Protein AF-A0A6J8DIK4-F1 (afdb_monomer)

Structure (mmCIF, N/CA/C/O backbone):
data_AF-A0A6J8DIK4-F1
#
_entry.id   AF-A0A6J8DIK4-F1
#
loop_
_atom_site.group_PDB
_atom_site.id
_atom_site.type_symbol
_atom_site.label_atom_id
_atom_site.label_alt_id
_atom_site.label_comp_id
_atom_site.label_asym_id
_atom_site.label_entity_id
_atom_site.label_seq_id
_atom_site.pdbx_PDB_ins_code
_atom_site.Cartn_x
_atom_site.Cartn_y
_atom_site.Cartn_z
_atom_site.occupancy
_atom_site.B_iso_or_equiv
_atom_site.auth_seq_id
_atom_site.auth_comp_id
_atom_site.auth_asym_id
_atom_site.auth_atom_id
_atom_site.pdbx_PDB_model_num
ATOM 1 N N . MET A 1 1 ? -14.691 27.641 45.985 1.00 32.28 1 MET A N 1
ATOM 2 C CA . MET A 1 1 ? -14.457 26.679 44.884 1.00 32.28 1 MET A CA 1
ATOM 3 C C . MET A 1 1 ? -12.986 26.751 44.505 1.00 32.28 1 MET A C 1
ATOM 5 O O . MET A 1 1 ? -12.528 27.837 44.180 1.00 32.28 1 MET A O 1
ATOM 9 N N . LYS A 1 2 ? -12.223 25.655 44.605 1.00 27.72 2 LYS A N 1
ATOM 10 C CA . LYS A 1 2 ? -10.863 25.613 44.041 1.00 27.72 2 LYS A CA 1
ATOM 11 C C . LYS A 1 2 ? -11.010 25.639 42.514 1.00 27.72 2 LYS A C 1
ATOM 13 O O . LYS A 1 2 ? -11.711 24.779 41.987 1.00 27.72 2 LYS A O 1
ATOM 18 N N . ARG A 1 3 ? -10.417 26.622 41.822 1.00 34.81 3 ARG A N 1
ATOM 19 C CA . ARG A 1 3 ? -10.236 26.560 40.358 1.00 34.81 3 ARG A CA 1
ATOM 20 C C . ARG A 1 3 ? -9.551 25.223 40.053 1.00 34.81 3 ARG A C 1
ATOM 22 O O . ARG A 1 3 ? -8.507 24.954 40.641 1.00 34.81 3 ARG A O 1
ATOM 29 N N . GLY A 1 4 ? -10.144 24.383 39.205 1.00 38.22 4 GLY A N 1
ATOM 30 C CA . GLY A 1 4 ? -9.419 23.245 38.639 1.00 38.22 4 GLY A CA 1
ATOM 31 C C . GLY A 1 4 ? -8.250 23.811 37.839 1.00 38.22 4 GLY A C 1
ATOM 32 O O . GLY A 1 4 ? -8.475 24.604 36.932 1.00 38.22 4 GLY A O 1
ATOM 33 N N . SER A 1 5 ? -7.015 23.533 38.250 1.00 45.09 5 SER A N 1
ATOM 34 C CA . SER A 1 5 ? -5.824 24.090 37.611 1.00 45.09 5 SER A CA 1
ATOM 35 C C . SER A 1 5 ? -5.259 23.092 36.602 1.00 45.09 5 SER A C 1
ATOM 37 O O . SER A 1 5 ? -4.546 22.174 37.008 1.00 45.09 5 SER A O 1
ATOM 39 N N . GLY A 1 6 ? -5.562 23.336 35.322 1.00 59.88 6 GLY A N 1
ATOM 40 C CA . GLY A 1 6 ? -4.911 22.789 34.125 1.00 59.88 6 GLY A CA 1
ATOM 41 C C . GLY A 1 6 ? -5.548 21.545 33.490 1.00 59.88 6 GLY A C 1
ATOM 42 O O . GLY A 1 6 ? -6.494 20.971 34.030 1.00 59.88 6 GLY A O 1
ATOM 43 N N . GLY A 1 7 ? -5.044 21.219 32.296 1.00 70.25 7 GLY A N 1
ATOM 44 C CA . GLY A 1 7 ? -5.557 20.204 31.371 1.00 70.25 7 GLY A CA 1
ATOM 45 C C . GLY A 1 7 ? -5.856 20.789 29.984 1.00 70.25 7 GLY A C 1
ATOM 46 O O . GLY A 1 7 ? -6.057 21.994 29.840 1.00 70.25 7 GLY A O 1
ATOM 47 N N . VAL A 1 8 ? -5.897 19.927 28.971 1.00 86.19 8 VAL A N 1
ATOM 48 C CA . VAL A 1 8 ? -6.297 20.277 27.599 1.00 86.19 8 VAL A CA 1
ATOM 49 C C . VAL A 1 8 ? -7.773 19.956 27.365 1.00 86.19 8 VAL A C 1
ATOM 51 O O . VAL A 1 8 ? -8.338 19.046 27.977 1.00 86.19 8 VAL A O 1
ATOM 54 N N . GLY A 1 9 ? -8.417 20.703 26.473 1.00 87.56 9 GLY A N 1
ATOM 55 C CA . GLY A 1 9 ? -9.817 20.503 26.119 1.00 87.56 9 GLY A CA 1
ATOM 56 C C . GLY A 1 9 ? -10.056 20.801 24.649 1.00 87.56 9 GLY A C 1
ATOM 57 O O . GLY A 1 9 ? -9.337 21.590 24.046 1.00 87.56 9 GLY A O 1
ATOM 58 N N . VAL A 1 10 ? -11.078 20.165 24.083 1.00 89.50 10 VAL A N 1
ATOM 59 C CA . VAL A 1 10 ? -11.492 20.387 22.697 1.00 89.50 10 VAL A CA 1
ATOM 60 C C . VAL A 1 10 ? -12.965 20.741 22.683 1.00 89.50 10 VAL A C 1
ATOM 62 O O . VAL A 1 10 ? -13.788 20.044 23.281 1.00 89.50 10 VAL A O 1
ATOM 65 N N . LEU A 1 11 ? -13.278 21.834 21.998 1.00 91.50 11 LEU A N 1
ATOM 66 C CA . LEU A 1 11 ? -14.638 22.256 21.708 1.00 91.50 11 LEU A CA 1
ATOM 67 C C . LEU A 1 11 ? -14.913 21.977 20.236 1.00 91.50 11 LEU A C 1
ATOM 69 O O . LEU A 1 11 ? -14.100 22.298 19.374 1.00 91.50 11 LEU A O 1
ATOM 73 N N . ILE A 1 12 ? -16.054 21.354 19.964 1.00 88.56 12 ILE A N 1
ATOM 74 C CA . ILE A 1 12 ? -16.466 20.966 18.618 1.00 88.56 12 ILE A CA 1
ATOM 75 C C . ILE A 1 12 ? -17.800 21.646 18.358 1.00 88.56 12 ILE A C 1
ATOM 77 O O . ILE A 1 12 ? -18.725 21.512 19.158 1.00 88.56 12 ILE A O 1
ATOM 81 N N . LYS A 1 13 ? -17.880 22.399 17.260 1.00 91.88 13 LYS A N 1
ATOM 82 C CA . LYS A 1 13 ? -19.117 23.054 16.831 1.00 91.88 13 LYS A CA 1
ATOM 83 C C . LYS A 1 13 ? -20.141 21.990 16.434 1.00 91.88 13 LYS A C 1
ATOM 85 O O . LYS A 1 13 ? -19.778 21.034 15.752 1.00 91.88 13 LYS A O 1
ATOM 90 N N . ASP A 1 14 ? -21.406 22.178 16.806 1.00 89.75 14 ASP A N 1
ATOM 91 C CA . ASP A 1 14 ? -22.470 21.198 16.537 1.00 89.75 14 ASP A CA 1
ATOM 92 C C . ASP A 1 14 ? -22.591 20.845 15.043 1.00 89.75 14 ASP A C 1
ATOM 94 O O . ASP A 1 14 ? -22.769 19.681 14.710 1.00 89.75 14 ASP A O 1
ATOM 98 N N . GLU A 1 15 ? -22.358 21.802 14.140 1.00 90.25 15 GLU A N 1
ATOM 99 C CA . GLU A 1 15 ? -22.335 21.578 12.680 1.00 90.25 15 GLU A CA 1
ATOM 100 C C . GLU A 1 15 ? -21.290 20.534 12.238 1.00 90.25 15 GLU A C 1
ATOM 102 O O . GLU A 1 15 ? -21.484 19.801 11.271 1.00 90.25 15 GLU A O 1
ATOM 107 N N . VAL A 1 16 ? -20.165 20.414 12.953 1.00 85.50 16 VAL A N 1
ATOM 108 C CA . VAL A 1 16 ? -19.165 19.368 12.673 1.00 85.50 16 VAL A CA 1
ATOM 109 C C . VAL A 1 16 ? -19.733 17.994 13.029 1.00 85.50 16 VAL A C 1
ATOM 111 O O . VAL A 1 16 ? -19.455 17.006 12.345 1.00 85.50 16 VAL A O 1
ATOM 114 N N . LEU A 1 17 ? -20.573 17.926 14.066 1.00 87.94 17 LEU A N 1
ATOM 115 C CA . LEU A 1 17 ? -21.237 16.698 14.492 1.00 87.94 17 LEU A CA 1
ATOM 116 C C . LEU A 1 17 ? -22.307 16.239 13.505 1.00 87.94 17 LEU A C 1
ATOM 118 O O . LEU A 1 17 ? -22.753 15.101 13.632 1.00 87.94 17 LEU A O 1
ATOM 122 N N . ASP A 1 18 ? -22.699 17.048 12.518 1.00 86.69 18 ASP A N 1
ATOM 123 C CA . ASP A 1 18 ? -23.585 16.611 11.437 1.00 86.69 18 ASP A CA 1
ATOM 124 C C . ASP A 1 18 ? -22.891 15.570 10.555 1.00 86.69 18 ASP A C 1
ATOM 126 O O . ASP A 1 18 ? -23.494 14.542 10.231 1.00 86.69 18 ASP A O 1
ATOM 130 N N . ASN A 1 19 ? -21.595 15.765 10.284 1.00 82.19 19 ASN A N 1
ATOM 131 C CA . ASN A 1 19 ? -20.798 14.929 9.380 1.00 82.19 19 ASN A CA 1
ATOM 132 C C . ASN A 1 19 ? -19.820 13.991 10.097 1.00 82.19 19 ASN A C 1
ATOM 134 O O . ASN A 1 19 ? -19.424 12.975 9.530 1.00 82.19 19 ASN A O 1
ATOM 138 N N . PHE A 1 20 ? -19.459 14.274 11.349 1.00 86.56 20 PHE A N 1
ATOM 139 C CA . PHE A 1 20 ? -18.474 13.498 12.100 1.00 86.56 20 PHE A CA 1
ATOM 140 C C . PHE A 1 20 ? -19.039 12.944 13.408 1.00 86.56 20 PHE A C 1
ATOM 142 O O . PHE A 1 20 ? -19.909 13.520 14.055 1.00 86.56 20 PHE A O 1
ATOM 149 N N . SER A 1 21 ? -18.516 11.791 13.811 1.00 90.06 21 SER A N 1
ATOM 150 C CA . SER A 1 21 ? -18.695 11.210 15.137 1.00 90.06 21 SER A CA 1
ATOM 151 C C . SER A 1 21 ? -17.403 11.358 15.933 1.00 90.06 21 SER A C 1
ATOM 153 O O . SER A 1 21 ? -16.311 11.131 15.419 1.00 90.06 21 SER A O 1
ATOM 155 N N . VAL A 1 22 ? -17.519 11.765 17.194 1.00 92.19 22 VAL A N 1
ATOM 156 C CA . VAL A 1 22 ? -16.366 12.108 18.032 1.00 92.19 22 VAL A CA 1
ATOM 157 C C . VAL A 1 22 ? -16.076 10.970 18.995 1.00 92.19 22 VAL A C 1
ATOM 159 O O . VAL A 1 22 ? -16.968 10.493 19.698 1.00 92.19 22 VAL A O 1
ATOM 162 N N . SER A 1 23 ? -14.815 10.560 19.071 1.00 91.06 23 SER A N 1
ATOM 163 C CA . SER A 1 23 ? -14.348 9.610 20.079 1.00 91.06 23 SER A CA 1
ATOM 164 C C . SER A 1 23 ? -12.992 10.027 20.635 1.00 91.06 23 SER A C 1
ATOM 166 O O . SER A 1 23 ? -12.167 10.593 19.926 1.00 91.06 23 SER A O 1
ATOM 168 N N . ILE A 1 24 ? -12.761 9.753 21.918 1.00 91.44 24 ILE A N 1
ATOM 169 C CA . ILE A 1 24 ? -11.448 9.937 22.541 1.00 91.44 24 ILE A CA 1
ATOM 170 C C . ILE A 1 24 ? -10.608 8.705 22.199 1.00 91.44 24 ILE A C 1
ATOM 172 O O . ILE A 1 24 ? -10.979 7.593 22.586 1.00 91.44 24 ILE A O 1
ATOM 176 N N . LEU A 1 25 ? -9.495 8.901 21.491 1.00 80.44 25 LEU A N 1
ATOM 177 C CA . LEU A 1 25 ? -8.515 7.843 21.229 1.00 80.44 25 LEU A CA 1
ATOM 178 C C . LEU A 1 25 ? -7.647 7.602 22.462 1.00 80.44 25 LEU A C 1
ATOM 180 O O . LEU A 1 25 ? -7.455 6.460 22.877 1.00 80.44 25 LEU A O 1
ATOM 184 N N . ASP A 1 26 ? -7.170 8.685 23.076 1.00 81.81 26 ASP A N 1
ATOM 185 C CA . ASP A 1 26 ? -6.294 8.624 24.236 1.00 81.81 26 ASP A CA 1
ATOM 186 C C . ASP A 1 26 ? -6.470 9.852 25.135 1.00 81.81 26 ASP A C 1
ATOM 188 O O . ASP A 1 26 ? -6.508 10.986 24.675 1.00 81.81 26 ASP A O 1
ATOM 192 N N . SER A 1 27 ? -6.580 9.606 26.436 1.00 86.31 27 SER A N 1
ATOM 193 C CA . SER A 1 27 ? -6.601 10.624 27.494 1.00 86.31 27 SER A CA 1
ATOM 194 C C . SER A 1 27 ? -5.801 10.128 28.707 1.00 86.31 27 SER A C 1
ATOM 196 O O . SER A 1 27 ? -6.206 10.264 29.867 1.00 86.31 27 SER A O 1
ATOM 198 N N . SER A 1 28 ? -4.748 9.354 28.435 1.00 77.81 28 SER A N 1
ATOM 199 C CA . SER A 1 28 ? -3.924 8.668 29.428 1.00 77.81 28 SER A CA 1
ATOM 200 C C . SER A 1 28 ? -2.980 9.583 30.191 1.00 77.81 28 SER A C 1
ATOM 202 O O . SER A 1 28 ? -2.583 9.207 31.302 1.00 77.81 28 SER A O 1
ATOM 204 N N . VAL A 1 29 ? -2.635 10.712 29.578 1.00 79.69 29 VAL A N 1
ATOM 205 C CA . VAL A 1 29 ? -1.745 11.767 30.055 1.00 79.69 29 VAL A CA 1
ATOM 206 C C . VAL A 1 29 ? -2.597 13.027 30.198 1.00 79.69 29 VAL A C 1
ATOM 208 O O . VAL A 1 29 ? -3.403 13.316 29.324 1.00 79.69 29 VAL A O 1
ATOM 211 N N . GLU A 1 30 ? -2.485 13.736 31.323 1.00 82.19 30 GLU A N 1
ATOM 212 C CA . GLU A 1 30 ? -3.365 14.879 31.636 1.00 82.19 30 GLU A CA 1
ATOM 213 C C . GLU A 1 30 ? -3.261 16.002 30.595 1.00 82.19 30 GLU A C 1
ATOM 215 O O . GLU A 1 30 ? -4.270 16.611 30.240 1.00 82.19 30 GLU A O 1
ATOM 220 N N . ASP A 1 31 ? -2.054 16.225 30.079 1.00 87.62 31 ASP A N 1
ATOM 221 C CA . ASP A 1 31 ? -1.759 17.309 29.151 1.00 87.62 31 ASP A CA 1
ATOM 222 C C . ASP A 1 31 ? -1.660 16.857 27.679 1.00 87.62 31 ASP A C 1
ATOM 224 O O . ASP A 1 31 ? -1.194 17.621 26.839 1.00 87.62 31 ASP A O 1
ATOM 228 N N . ILE A 1 32 ? -2.090 15.629 27.347 1.00 90.19 32 ILE A N 1
ATOM 229 C CA . ILE A 1 32 ? -2.192 15.144 25.960 1.00 90.19 32 ILE A CA 1
ATOM 230 C C . ILE A 1 32 ? -3.550 14.469 25.753 1.00 90.19 32 ILE A C 1
ATOM 232 O O . ILE A 1 32 ? -3.869 13.466 26.397 1.00 90.19 32 ILE A O 1
ATOM 236 N N . LEU A 1 33 ? -4.340 15.000 24.821 1.00 93.06 33 LEU A N 1
ATOM 237 C CA . LEU A 1 33 ? -5.663 14.487 24.487 1.00 93.06 33 LEU A CA 1
ATOM 238 C C . LEU A 1 33 ? -5.763 14.201 22.993 1.00 93.06 33 LEU A C 1
ATOM 240 O O . LEU A 1 33 ? -5.737 15.117 22.175 1.00 93.06 33 LEU A O 1
ATOM 244 N N . TRP A 1 34 ? -5.958 12.928 22.657 1.00 93.69 34 TRP A N 1
ATOM 245 C CA . TRP A 1 34 ? -6.238 12.487 21.298 1.00 93.69 34 TRP A CA 1
ATOM 246 C C . TRP A 1 34 ? -7.732 12.298 21.078 1.00 93.69 34 TRP A C 1
ATOM 248 O O . TRP A 1 34 ? -8.405 11.550 21.798 1.00 93.69 34 TRP A O 1
ATOM 258 N N . ILE A 1 35 ? -8.235 12.914 20.018 1.00 94.38 35 ILE A N 1
ATOM 259 C CA . ILE A 1 35 ? -9.619 12.832 19.575 1.00 94.38 35 ILE A CA 1
ATOM 260 C C . ILE A 1 35 ? -9.639 12.395 18.120 1.00 94.38 35 ILE A C 1
ATOM 262 O O . ILE A 1 35 ? -8.929 12.945 17.287 1.00 94.38 35 ILE A O 1
ATOM 266 N N . LYS A 1 36 ? -10.499 11.430 17.809 1.00 93.50 36 LYS A N 1
ATOM 267 C CA . LYS A 1 36 ? -10.821 11.043 16.441 1.00 93.50 36 LYS A CA 1
ATOM 268 C C . LYS A 1 36 ? -12.185 11.595 16.068 1.00 93.50 36 LYS A C 1
ATOM 270 O O . LYS A 1 36 ? -13.194 11.207 16.667 1.00 93.50 36 LYS A O 1
ATOM 275 N N . LEU A 1 37 ? -12.204 12.449 15.054 1.00 91.06 37 LEU A N 1
ATOM 276 C CA . LEU A 1 37 ? -13.391 12.760 14.273 1.00 91.06 37 LEU A CA 1
ATOM 277 C C . LEU A 1 37 ? -13.519 11.675 13.208 1.00 91.06 37 LEU A C 1
ATOM 279 O O . LEU A 1 37 ? -12.820 11.693 12.199 1.00 91.06 37 LEU A O 1
ATOM 283 N N . SER A 1 38 ? -14.380 10.692 13.462 1.00 89.00 38 SER A N 1
ATOM 284 C CA . SER A 1 38 ? -14.682 9.667 12.468 1.00 89.00 38 SER A CA 1
ATOM 285 C C . SER A 1 38 ? -15.791 10.177 11.567 1.00 89.00 38 SER A C 1
ATOM 287 O O . SER A 1 38 ? -16.903 10.399 12.058 1.00 89.00 38 SER A O 1
ATOM 289 N N . HIS A 1 39 ? -15.509 10.389 10.285 1.00 83.38 39 HIS A N 1
ATOM 290 C CA . HIS A 1 39 ? -16.543 10.832 9.356 1.00 83.38 39 HIS A CA 1
ATOM 291 C C . HIS A 1 39 ? -17.657 9.780 9.329 1.00 83.38 39 HIS A C 1
ATOM 293 O O . HIS A 1 39 ? -17.407 8.573 9.342 1.00 83.38 39 HIS A O 1
ATOM 299 N N . LYS A 1 40 ? -18.914 10.220 9.353 1.00 78.56 40 LYS A N 1
ATOM 300 C CA . LYS A 1 40 ? -20.055 9.304 9.477 1.00 78.56 40 LYS A CA 1
ATOM 301 C C . LYS A 1 40 ? -20.217 8.406 8.251 1.00 78.56 40 LYS A C 1
ATOM 303 O O . LYS A 1 40 ? -20.760 7.311 8.388 1.00 78.56 40 LYS A O 1
ATOM 308 N N . TYR A 1 41 ? -19.729 8.860 7.097 1.00 69.81 41 TYR A N 1
ATOM 309 C CA . TYR A 1 41 ? -19.944 8.213 5.803 1.00 69.81 41 TYR A CA 1
ATOM 310 C C . TYR A 1 41 ? -18.648 7.739 5.123 1.00 69.81 41 TYR A C 1
ATOM 312 O O . TYR A 1 41 ? -18.717 6.823 4.315 1.00 69.81 41 TYR A O 1
ATOM 320 N N . ASP A 1 42 ? -17.484 8.287 5.501 1.00 65.62 42 ASP A N 1
ATOM 321 C CA . ASP A 1 42 ? -16.210 8.105 4.783 1.00 65.62 42 ASP A CA 1
ATOM 322 C C . ASP A 1 42 ? -15.028 7.912 5.736 1.00 65.62 42 ASP A C 1
ATOM 324 O O . ASP A 1 42 ? -14.407 8.863 6.207 1.00 65.62 42 ASP A O 1
ATOM 328 N N . ASP A 1 43 ? -14.663 6.664 5.989 1.00 65.81 43 ASP A N 1
ATOM 329 C CA . ASP A 1 43 ? -13.563 6.380 6.904 1.00 65.81 43 ASP A CA 1
ATOM 330 C C . ASP A 1 43 ? -12.174 6.840 6.398 1.00 65.81 43 ASP A C 1
ATOM 332 O O . ASP A 1 43 ? -11.239 6.868 7.201 1.00 65.81 43 ASP A O 1
ATOM 336 N N . SER A 1 44 ? -12.010 7.202 5.117 1.00 60.28 44 SER A N 1
ATOM 337 C CA . SER A 1 44 ? -10.757 7.777 4.591 1.00 60.28 44 SER A CA 1
ATOM 338 C C . SER A 1 44 ? -10.550 9.236 5.004 1.00 60.28 44 SER A C 1
ATOM 340 O O . SER A 1 44 ? -9.418 9.704 5.065 1.00 60.28 44 SER A O 1
ATOM 342 N N . ASN A 1 45 ? -11.628 9.917 5.400 1.00 69.38 45 ASN A N 1
ATOM 343 C CA . ASN A 1 45 ? -11.628 11.307 5.853 1.00 69.38 45 ASN A CA 1
ATOM 344 C C . ASN A 1 45 ? -11.664 11.438 7.379 1.00 69.38 45 ASN A C 1
ATOM 346 O O . ASN A 1 45 ? -12.070 12.464 7.926 1.00 69.38 45 ASN A O 1
ATOM 350 N N . ASN A 1 46 ? -11.253 10.392 8.098 1.00 83.50 46 ASN A N 1
ATOM 351 C CA . ASN A 1 46 ? -11.088 10.481 9.540 1.00 83.50 46 ASN A CA 1
ATOM 352 C C . ASN A 1 46 ? -9.992 11.496 9.877 1.00 83.50 46 ASN A C 1
ATOM 354 O O . ASN A 1 46 ? -8.925 11.489 9.269 1.00 83.50 46 ASN A O 1
ATOM 358 N N . ILE A 1 47 ? -10.235 12.327 10.888 1.00 88.75 47 ILE A N 1
ATOM 359 C CA . ILE A 1 47 ? -9.262 13.314 11.362 1.00 88.75 47 ILE A CA 1
ATOM 360 C C . ILE A 1 47 ? -8.932 13.008 12.818 1.00 88.75 47 ILE A C 1
ATOM 362 O O . ILE A 1 47 ? -9.822 12.843 13.655 1.00 88.75 47 ILE A O 1
ATOM 366 N N . CYS A 1 48 ? -7.645 12.925 13.119 1.00 90.62 48 CYS A N 1
ATOM 367 C CA . CYS A 1 48 ? -7.104 12.734 14.450 1.00 90.62 48 CYS A CA 1
ATOM 368 C C . CYS A 1 48 ? -6.484 14.047 14.929 1.00 90.62 48 CYS A C 1
ATOM 370 O O . CYS A 1 48 ? -5.467 14.494 14.402 1.00 90.62 48 CYS A O 1
ATOM 372 N N . PHE A 1 49 ? -7.094 14.642 15.951 1.00 91.25 49 PHE A N 1
ATOM 373 C CA . PHE A 1 49 ? -6.553 15.801 16.648 1.00 91.25 49 PHE A CA 1
ATOM 374 C C . PHE A 1 49 ? -5.854 15.350 17.919 1.00 91.25 49 PHE A C 1
ATOM 376 O O . PHE A 1 49 ? -6.452 14.663 18.748 1.00 91.25 49 PHE A O 1
ATOM 383 N N . CYS A 1 50 ? -4.614 15.776 18.095 1.00 94.69 50 CYS A N 1
ATOM 384 C CA . CYS A 1 50 ? -3.918 15.695 19.365 1.00 94.69 50 CYS A CA 1
ATOM 385 C C . CYS A 1 50 ? -3.761 17.108 19.914 1.00 94.69 50 CYS A C 1
ATOM 387 O O . CYS A 1 50 ? -3.045 17.914 19.327 1.00 94.69 50 CYS A O 1
ATOM 389 N N . VAL A 1 51 ? -4.421 17.412 21.030 1.00 94.31 51 VAL A N 1
ATOM 390 C CA . VAL A 1 51 ? -4.215 18.684 21.727 1.00 94.31 51 VAL A CA 1
ATOM 391 C C . VAL A 1 51 ? -3.277 18.462 22.893 1.00 94.31 51 VAL A C 1
ATOM 393 O O . VAL A 1 51 ? -3.499 17.562 23.707 1.00 94.31 51 VAL A O 1
ATOM 396 N N . CYS A 1 52 ? -2.225 19.269 22.955 1.00 93.06 52 CYS A N 1
ATOM 397 C CA . 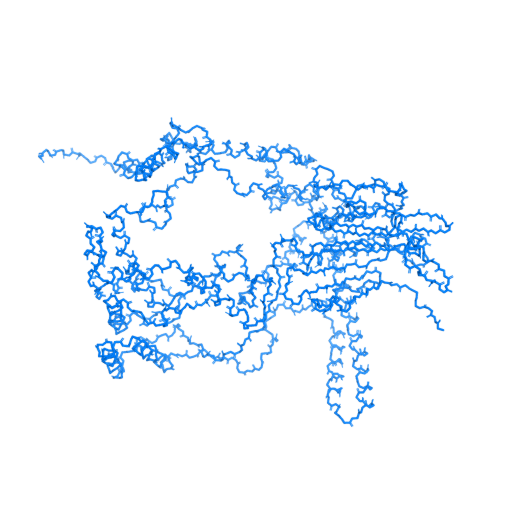CYS A 1 52 ? -1.142 19.094 23.910 1.00 93.06 52 CYS A CA 1
ATOM 398 C C . CYS A 1 52 ? -0.884 20.385 24.682 1.00 93.06 52 CYS A C 1
ATOM 400 O O . CYS A 1 52 ? -1.034 21.478 24.144 1.00 93.06 52 CYS A O 1
ATOM 402 N N . TYR A 1 53 ? -0.461 20.243 25.931 1.00 92.50 53 TYR A N 1
ATOM 403 C CA . TYR A 1 53 ? 0.050 21.345 26.730 1.00 92.50 53 TYR A CA 1
ATOM 404 C C . TYR A 1 53 ? 1.358 20.921 27.396 1.00 92.50 53 TYR A C 1
ATOM 406 O O . TYR A 1 53 ? 1.383 20.009 28.218 1.00 92.50 53 TY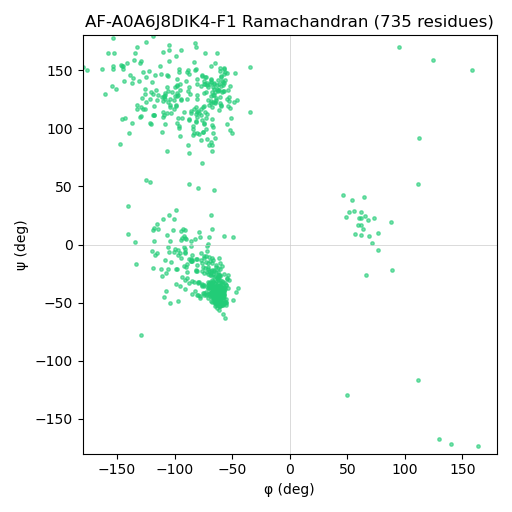R A O 1
ATOM 414 N N . LEU A 1 54 ? 2.460 21.578 27.058 1.00 90.69 54 LEU A N 1
ATOM 415 C CA . LEU A 1 54 ? 3.726 21.401 27.759 1.00 90.69 54 LEU A CA 1
ATOM 416 C C . LEU A 1 54 ? 3.985 22.665 28.581 1.00 90.69 54 LEU A C 1
ATOM 418 O O . LEU A 1 54 ? 4.353 23.676 28.001 1.00 90.69 54 LEU A O 1
ATOM 422 N N . PRO A 1 55 ? 3.776 22.647 29.911 1.00 88.25 55 PRO A N 1
ATOM 423 C CA . PRO A 1 55 ? 4.097 23.765 30.790 1.00 88.25 55 PRO A CA 1
ATOM 424 C C . PRO A 1 55 ? 5.496 24.365 30.580 1.00 88.25 55 PRO A C 1
ATOM 426 O O . PRO A 1 55 ? 6.441 23.620 30.308 1.00 88.25 55 PRO A O 1
ATOM 429 N N . PRO A 1 56 ? 5.655 25.685 30.796 1.00 85.81 56 PRO A N 1
ATOM 430 C CA . PRO A 1 56 ? 6.927 26.369 30.605 1.00 85.81 56 PRO A CA 1
ATOM 431 C C . PRO A 1 56 ? 8.000 25.878 31.579 1.00 85.81 56 PRO A C 1
ATOM 433 O O . PRO A 1 56 ? 7.710 25.393 32.680 1.00 85.81 56 PRO A O 1
ATOM 436 N N . GLU A 1 57 ? 9.260 26.064 31.185 1.00 76.94 57 GLU A N 1
ATOM 437 C CA . GLU A 1 57 ? 10.418 25.693 31.995 1.00 76.94 57 GLU A CA 1
ATOM 438 C C . GLU A 1 57 ? 10.346 26.324 33.400 1.00 76.94 57 GLU A C 1
ATOM 440 O O . GLU A 1 57 ? 10.062 27.512 33.564 1.00 76.94 57 GLU A O 1
ATOM 445 N N . GLY A 1 58 ? 10.596 25.520 34.439 1.00 70.88 58 GLY A N 1
ATOM 446 C CA . GLY A 1 58 ? 10.568 25.982 35.832 1.00 70.88 58 GLY A CA 1
ATOM 447 C C . GLY A 1 58 ? 9.165 26.177 36.419 1.00 70.88 58 GLY A C 1
ATOM 448 O O . GLY A 1 58 ? 9.035 26.717 37.521 1.00 70.88 58 GLY A O 1
ATOM 449 N N . SER A 1 59 ? 8.113 25.734 35.721 1.00 77.00 59 SER A N 1
ATOM 450 C CA . SER A 1 59 ? 6.752 25.683 36.260 1.00 77.00 59 SER A CA 1
ATOM 451 C C . SER A 1 59 ? 6.670 24.843 37.543 1.00 77.00 59 SER A C 1
ATOM 453 O O . SER A 1 59 ? 7.353 23.834 37.708 1.00 77.00 59 SER A O 1
ATOM 455 N N . SER A 1 60 ? 5.777 25.233 38.459 1.00 63.00 60 SER A N 1
ATOM 456 C CA . SER A 1 60 ? 5.479 24.465 39.678 1.00 63.00 60 SER A CA 1
ATOM 457 C C . SER A 1 60 ? 4.747 23.147 39.395 1.00 63.00 60 SER A C 1
ATOM 459 O O . SER A 1 60 ? 4.687 22.273 40.263 1.00 63.00 60 SER A O 1
ATOM 461 N N . ARG A 1 61 ? 4.207 22.985 38.178 1.00 65.81 61 ARG A N 1
ATOM 462 C CA . ARG A 1 61 ? 3.811 21.687 37.626 1.00 65.81 61 ARG A CA 1
ATOM 463 C C . ARG A 1 61 ? 5.097 20.950 37.227 1.00 65.81 61 ARG A C 1
ATOM 465 O O . ARG A 1 61 ? 5.723 21.312 36.240 1.00 65.81 61 ARG A O 1
ATOM 472 N N . LEU A 1 62 ? 5.513 19.967 38.035 1.00 54.19 62 LEU A N 1
ATOM 473 C CA . LEU A 1 62 ? 6.653 19.077 37.758 1.00 54.19 62 LEU A CA 1
ATOM 474 C C . LEU A 1 62 ? 6.524 18.479 36.351 1.00 54.19 62 LEU A C 1
ATOM 476 O O . LEU A 1 62 ? 5.676 17.614 36.143 1.00 54.19 62 LEU A O 1
ATOM 480 N N . ASN A 1 63 ? 7.379 18.916 35.426 1.00 63.28 63 ASN A N 1
ATOM 481 C CA . ASN A 1 63 ? 7.305 18.533 34.025 1.00 63.28 63 ASN A CA 1
ATOM 482 C C . ASN A 1 63 ? 8.644 18.025 33.500 1.00 63.28 63 ASN A C 1
ATOM 484 O O . ASN A 1 63 ? 9.639 18.745 33.466 1.00 63.28 63 ASN A O 1
ATOM 488 N N . ASP A 1 64 ? 8.631 16.770 33.071 1.00 77.81 64 ASP A N 1
ATOM 489 C CA . ASP A 1 64 ? 9.720 16.122 32.355 1.00 77.81 64 ASP A CA 1
ATOM 490 C C . ASP A 1 64 ? 9.416 16.220 30.851 1.00 77.81 64 ASP A C 1
ATOM 492 O O . ASP A 1 64 ? 8.547 15.511 30.335 1.00 77.81 64 ASP A O 1
ATOM 496 N N . GLY A 1 65 ? 10.086 17.159 30.174 1.00 80.81 65 GLY A N 1
ATOM 497 C CA . GLY A 1 65 ? 9.907 17.402 28.741 1.00 80.81 65 GLY A CA 1
ATOM 498 C C . GLY A 1 65 ? 10.279 16.186 27.891 1.00 80.81 65 GLY A C 1
ATOM 499 O O . GLY A 1 65 ? 9.570 15.869 26.939 1.00 80.81 65 GLY A O 1
ATOM 500 N N . GLU A 1 66 ? 11.322 15.439 28.269 1.00 79.94 66 GLU A N 1
ATOM 501 C CA . GLU A 1 66 ? 11.702 14.209 27.566 1.00 79.94 66 GLU A CA 1
ATOM 502 C C . GLU A 1 66 ? 10.596 13.164 27.677 1.00 79.94 66 GLU A C 1
ATOM 504 O O . GLU A 1 66 ? 10.214 12.533 26.689 1.00 79.94 66 GLU A O 1
ATOM 509 N N . LYS A 1 67 ? 10.040 12.985 28.877 1.00 81.25 67 LYS A N 1
ATOM 510 C CA . LYS A 1 67 ? 8.909 12.080 29.074 1.00 81.25 67 LYS A CA 1
ATOM 511 C C . LYS A 1 67 ? 7.689 12.517 28.259 1.00 81.25 67 LYS A C 1
ATOM 513 O O . LYS A 1 67 ? 7.039 11.655 27.674 1.00 81.25 67 LYS A O 1
ATOM 518 N N . PHE A 1 68 ? 7.392 13.816 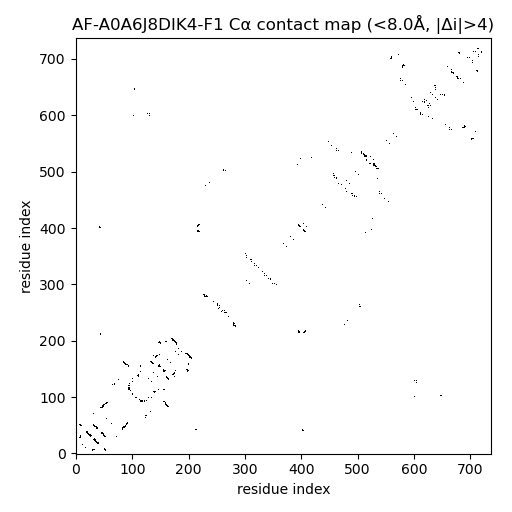28.193 1.00 87.31 68 PHE A N 1
ATOM 519 C CA . PHE A 1 68 ? 6.284 14.345 27.392 1.00 87.31 68 PHE A CA 1
ATOM 520 C C . PHE A 1 68 ? 6.430 13.984 25.907 1.00 87.31 68 PHE A C 1
ATOM 522 O O . PHE A 1 68 ? 5.517 13.384 25.340 1.00 87.31 68 PHE A O 1
ATOM 529 N N . TYR A 1 69 ? 7.582 14.269 25.292 1.00 85.12 69 TYR A N 1
ATOM 530 C CA . TYR A 1 69 ? 7.800 13.957 23.876 1.00 85.12 69 TYR A CA 1
ATOM 531 C C . TYR A 1 69 ? 7.900 12.455 23.604 1.00 85.12 69 TYR A C 1
ATOM 533 O O . TYR A 1 69 ? 7.440 12.006 22.559 1.00 85.12 69 TYR A O 1
ATOM 541 N N . ASN A 1 70 ? 8.421 11.654 24.538 1.00 77.50 70 ASN A N 1
ATOM 542 C CA . ASN A 1 70 ? 8.403 10.192 24.420 1.00 77.50 70 ASN A CA 1
ATOM 543 C C . ASN A 1 70 ? 6.976 9.621 24.482 1.00 77.50 70 ASN A C 1
ATOM 545 O O . ASN A 1 70 ? 6.629 8.748 23.680 1.00 77.50 70 ASN A O 1
ATOM 549 N N . ASP A 1 71 ? 6.145 10.118 25.406 1.00 82.00 71 ASP A N 1
ATOM 550 C CA . ASP A 1 71 ? 4.732 9.744 25.512 1.00 82.00 71 ASP A CA 1
ATOM 551 C C . ASP A 1 71 ? 3.981 10.154 24.225 1.00 82.00 71 ASP A C 1
ATOM 553 O O . ASP A 1 71 ? 3.237 9.346 23.662 1.00 82.00 71 ASP A O 1
ATOM 557 N N . LEU A 1 72 ? 4.228 11.365 23.708 1.00 86.06 72 LEU A N 1
ATOM 558 C CA . LEU A 1 72 ? 3.637 11.860 22.461 1.00 86.06 72 LEU A CA 1
ATOM 559 C C . LEU A 1 72 ? 4.088 11.039 21.243 1.00 86.06 72 LEU A C 1
ATOM 561 O O . LEU A 1 72 ? 3.249 10.595 20.464 1.00 86.06 72 LEU A O 1
ATOM 565 N N . LEU A 1 73 ? 5.387 10.758 21.110 1.00 80.12 73 LEU A N 1
ATOM 566 C CA . LEU A 1 73 ? 5.975 9.916 20.060 1.00 80.12 73 LEU A CA 1
ATOM 567 C C . LEU A 1 73 ? 5.329 8.527 20.020 1.00 80.12 73 LEU A C 1
ATOM 569 O O . LEU A 1 73 ? 4.950 8.032 18.957 1.00 80.12 73 LEU A O 1
ATOM 573 N N . GLN A 1 74 ? 5.169 7.889 21.182 1.00 75.06 74 GLN A N 1
ATOM 574 C CA . GLN A 1 74 ? 4.514 6.587 21.271 1.00 75.06 74 GLN A CA 1
ATOM 575 C C . GLN A 1 74 ? 3.054 6.655 20.806 1.00 75.06 74 GLN A C 1
ATOM 577 O O . GLN A 1 74 ? 2.589 5.753 20.103 1.00 75.06 74 GLN A O 1
ATOM 582 N N . GLN A 1 75 ? 2.335 7.709 21.193 1.00 83.25 75 GLN A N 1
ATOM 583 C CA . GLN A 1 75 ? 0.946 7.911 20.796 1.00 83.25 75 GLN A CA 1
ATOM 584 C C . GLN A 1 75 ? 0.822 8.193 19.293 1.00 83.25 75 GLN A C 1
ATOM 586 O O . GLN A 1 75 ? -0.035 7.586 18.652 1.00 83.25 75 GLN A O 1
ATOM 591 N N . VAL A 1 76 ? 1.722 8.986 18.698 1.00 79.88 76 VAL A N 1
ATOM 592 C CA . VAL A 1 76 ? 1.798 9.172 17.238 1.00 79.88 76 VAL A CA 1
ATOM 593 C C . VAL A 1 76 ? 1.945 7.823 16.544 1.00 79.88 76 VAL A C 1
ATOM 595 O O . VAL A 1 76 ? 1.129 7.489 15.691 1.00 79.88 76 VAL A O 1
ATOM 598 N N . TYR A 1 77 ? 2.884 6.971 16.962 1.00 71.12 77 TYR A N 1
ATOM 599 C CA . TYR A 1 77 ? 3.024 5.641 16.357 1.00 71.12 77 TYR A CA 1
ATOM 600 C C . TYR A 1 77 ? 1.781 4.752 16.507 1.00 71.12 77 TYR A C 1
ATOM 602 O O . TYR A 1 77 ? 1.528 3.905 15.647 1.00 71.12 77 TYR A O 1
ATOM 610 N N . CYS A 1 78 ? 1.009 4.912 17.585 1.00 74.25 78 CYS A N 1
ATOM 611 C CA . CYS A 1 78 ? -0.242 4.181 17.785 1.00 74.25 78 CYS A CA 1
ATOM 612 C C . CYS A 1 78 ? -1.389 4.698 16.911 1.00 74.25 78 CYS A C 1
ATOM 614 O O . CYS A 1 78 ? -2.205 3.888 16.475 1.00 74.25 78 CYS A O 1
ATOM 616 N N . TYR A 1 79 ? -1.462 6.009 16.671 1.00 80.06 79 TYR A N 1
ATOM 617 C CA . TYR A 1 79 ? -2.662 6.654 16.132 1.00 80.06 79 TYR A CA 1
ATOM 618 C C . TYR A 1 79 ? -2.473 7.306 14.758 1.00 80.06 79 TYR A C 1
ATOM 620 O O . TYR A 1 79 ? -3.464 7.647 14.126 1.00 80.06 79 TYR A O 1
ATOM 628 N N . GLN A 1 80 ? -1.248 7.421 14.236 1.00 72.44 80 GLN A N 1
ATOM 629 C CA . GLN A 1 80 ? -0.983 8.090 12.952 1.00 72.44 80 GLN A CA 1
ATOM 630 C C . GLN A 1 80 ? -1.682 7.454 11.744 1.00 72.44 80 GLN A C 1
ATOM 632 O O . GLN A 1 80 ? -1.887 8.108 10.734 1.00 72.44 80 GLN A O 1
ATOM 637 N N . ASN A 1 81 ? -2.069 6.180 11.857 1.00 73.50 81 ASN A N 1
ATOM 638 C CA . ASN A 1 81 ? -2.789 5.457 10.808 1.00 73.50 81 ASN A CA 1
ATOM 639 C C . ASN A 1 81 ? -4.320 5.490 10.994 1.00 73.50 81 ASN A C 1
ATOM 641 O O . ASN A 1 81 ? -5.035 4.810 10.263 1.00 73.50 81 ASN A O 1
ATOM 645 N N . GLU A 1 82 ? -4.837 6.209 11.996 1.00 75.56 82 GLU A N 1
ATOM 646 C CA . GLU A 1 82 ? -6.278 6.284 12.283 1.00 75.56 82 GLU A CA 1
ATOM 647 C C . GLU A 1 82 ? -7.008 7.370 11.470 1.00 75.56 82 GLU A C 1
ATOM 649 O O . GLU A 1 82 ? -8.244 7.371 11.449 1.00 75.56 82 GLU A O 1
ATOM 654 N N . GLY A 1 83 ? -6.269 8.272 10.814 1.00 78.38 83 GLY A N 1
ATOM 655 C CA . GLY A 1 83 ? -6.778 9.374 9.992 1.00 78.38 83 GLY A CA 1
ATOM 656 C C . GLY A 1 83 ? -5.711 10.444 9.717 1.00 78.38 83 GLY A C 1
ATOM 657 O O . GLY A 1 83 ? -4.558 10.268 10.105 1.00 78.38 83 GLY A O 1
ATOM 658 N N . PHE A 1 84 ? -6.096 11.566 9.099 1.00 84.56 84 PHE A N 1
ATOM 659 C CA . PHE A 1 84 ? -5.237 12.752 8.967 1.00 84.56 84 PHE A CA 1
ATOM 660 C C . PHE A 1 84 ? -4.879 13.300 10.344 1.00 84.56 84 PHE A C 1
ATOM 662 O O . PHE A 1 84 ? -5.759 13.427 11.195 1.00 84.56 84 PHE A O 1
ATOM 669 N N . VAL A 1 85 ? -3.606 13.601 10.586 1.00 90.31 85 VAL A N 1
ATOM 670 C CA . VAL A 1 85 ? -3.117 13.918 11.928 1.00 90.31 85 VAL A CA 1
ATOM 671 C C . VAL A 1 85 ? -2.759 15.390 12.020 1.00 90.31 85 VAL A C 1
ATOM 673 O O . VAL A 1 85 ? -1.886 15.881 11.305 1.00 90.31 85 VAL A O 1
ATOM 676 N N . TYR A 1 86 ? -3.384 16.059 12.984 1.00 93.38 86 TYR A N 1
ATOM 677 C CA . TYR A 1 86 ? -3.020 17.406 13.398 1.00 93.38 86 TYR A CA 1
ATOM 678 C C . TYR A 1 86 ? -2.745 17.400 14.892 1.00 93.38 86 TYR A C 1
ATOM 680 O O . TYR A 1 86 ? -3.587 17.004 15.701 1.00 93.38 86 TYR A O 1
ATOM 688 N N . ILE A 1 87 ? -1.546 17.824 15.260 1.00 95.19 87 ILE A N 1
ATOM 689 C CA . ILE A 1 87 ? -1.132 17.950 16.652 1.00 95.19 87 ILE A CA 1
ATOM 690 C C . ILE A 1 87 ? -0.996 19.435 16.930 1.00 95.19 87 ILE A C 1
ATOM 692 O O . ILE A 1 87 ? -0.298 20.108 16.188 1.00 95.19 87 ILE A O 1
ATOM 696 N N . GLY A 1 88 ? -1.635 19.967 17.962 1.00 94.19 88 GLY A N 1
ATOM 697 C CA . GLY A 1 88 ? -1.496 21.384 18.264 1.00 94.19 88 GLY A CA 1
ATOM 698 C C . GLY A 1 88 ? -1.686 21.734 19.725 1.00 94.19 88 GLY A C 1
ATOM 699 O O . GLY A 1 88 ? -2.187 20.935 20.516 1.00 94.19 88 GLY A O 1
ATOM 700 N N . GLY A 1 89 ? -1.266 22.938 20.081 1.00 92.81 89 GLY A N 1
ATOM 701 C CA . GLY A 1 89 ? -1.427 23.489 21.421 1.00 92.81 89 GLY A CA 1
ATOM 702 C C . GLY A 1 89 ? -0.204 24.262 21.889 1.00 92.81 89 GLY A C 1
ATOM 703 O O . GLY A 1 89 ? 0.717 24.511 21.111 1.00 92.81 89 GLY A O 1
ATOM 704 N N . ASP A 1 90 ? -0.219 24.632 23.167 1.00 92.94 90 ASP A N 1
ATOM 705 C CA . ASP A 1 90 ? 0.847 25.397 23.808 1.00 92.94 90 ASP A CA 1
ATOM 706 C C . ASP A 1 90 ? 1.964 24.452 24.265 1.00 92.94 90 ASP A C 1
ATOM 708 O O . ASP A 1 90 ? 1.852 23.733 25.264 1.00 92.94 90 ASP A O 1
ATOM 712 N N . ILE A 1 91 ? 3.044 24.426 23.491 1.00 90.88 91 ILE A N 1
ATOM 713 C CA . ILE A 1 91 ? 4.191 23.547 23.710 1.00 90.88 91 ILE A CA 1
ATOM 714 C C . ILE A 1 91 ? 5.282 24.255 24.529 1.00 90.88 91 ILE A C 1
ATOM 716 O O . ILE A 1 91 ? 6.228 23.612 24.980 1.00 90.88 91 ILE A O 1
ATOM 720 N N . ASN A 1 92 ? 5.185 25.575 24.731 1.00 92.12 92 ASN A N 1
ATOM 721 C CA . ASN A 1 92 ? 6.217 26.380 25.395 1.00 92.12 92 ASN A CA 1
ATOM 722 C C . ASN A 1 92 ? 7.648 26.138 24.862 1.00 92.12 92 ASN A C 1
ATOM 724 O O . ASN A 1 92 ? 8.627 26.387 25.569 1.00 92.12 92 ASN A O 1
ATOM 728 N N . SER A 1 93 ? 7.789 25.666 23.620 1.00 90.94 93 SER A N 1
ATOM 729 C CA . SER A 1 93 ? 9.072 25.512 22.932 1.00 90.94 93 SER A CA 1
ATOM 730 C C . SER A 1 93 ? 9.300 26.708 22.020 1.00 90.94 93 SER A C 1
ATOM 732 O O . SER A 1 93 ? 8.374 27.169 21.357 1.00 90.94 93 SER A O 1
ATOM 734 N N . ARG A 1 94 ? 10.517 27.242 21.998 1.00 92.62 94 ARG A N 1
ATOM 735 C CA . ARG A 1 94 ? 10.897 28.345 21.111 1.00 92.62 94 ARG A CA 1
ATOM 736 C C . ARG A 1 94 ? 12.011 27.829 20.226 1.00 92.62 94 ARG A C 1
ATOM 738 O O . ARG A 1 94 ? 13.074 27.521 20.745 1.00 92.62 94 ARG A O 1
ATOM 745 N N . CYS A 1 95 ? 11.749 27.667 18.933 1.00 89.06 95 CYS A N 1
ATOM 746 C CA . CYS A 1 95 ? 12.637 26.905 18.048 1.00 89.06 95 CYS A CA 1
ATOM 747 C C . CYS A 1 95 ? 13.631 27.750 17.245 1.00 89.06 95 CYS A C 1
ATOM 749 O O . CYS A 1 95 ? 14.467 27.182 16.540 1.00 89.06 95 CYS A O 1
ATOM 751 N N . GLY A 1 96 ? 13.565 29.082 17.323 1.00 87.56 96 GLY A N 1
ATOM 752 C CA . GLY A 1 96 ? 14.445 29.963 16.558 1.00 87.56 96 GLY A CA 1
ATOM 753 C C . GLY A 1 96 ? 14.505 29.604 15.070 1.00 87.56 96 GLY A C 1
ATOM 754 O O . GLY A 1 96 ? 13.485 29.401 14.411 1.00 87.56 96 GLY A O 1
ATOM 755 N N . SER A 1 97 ? 15.727 29.472 14.549 1.00 85.38 97 SER A N 1
ATOM 756 C CA . SER A 1 97 ? 15.999 29.061 13.165 1.00 85.38 97 SER A CA 1
ATOM 757 C C . SER A 1 97 ? 16.179 27.550 12.966 1.00 85.38 97 SER A C 1
ATOM 759 O O . SER A 1 97 ? 16.644 27.127 11.905 1.00 85.38 97 SER A O 1
ATOM 761 N N . ALA A 1 98 ? 15.830 26.719 13.954 1.00 85.50 98 ALA A N 1
ATOM 762 C CA . ALA A 1 98 ? 15.978 25.273 13.840 1.00 85.50 98 ALA A CA 1
ATOM 763 C C . ALA A 1 98 ? 15.052 24.698 12.756 1.00 85.50 98 ALA A C 1
ATOM 765 O O . ALA A 1 98 ? 13.882 25.085 12.637 1.00 85.50 98 ALA A O 1
ATOM 766 N N . GLN A 1 99 ? 15.583 23.765 11.966 1.00 85.50 99 GLN A N 1
ATOM 767 C CA . GLN A 1 99 ? 14.836 23.074 10.919 1.00 85.50 99 GLN A CA 1
ATOM 768 C C . GLN A 1 99 ? 14.125 21.852 11.494 1.00 85.50 99 GLN A C 1
ATOM 770 O O . GLN A 1 99 ? 14.731 21.031 12.173 1.00 85.50 99 GLN A O 1
ATOM 775 N N . ASP A 1 100 ? 12.834 21.734 11.209 1.00 86.62 100 ASP A N 1
ATOM 776 C CA . ASP A 1 100 ? 11.947 20.647 11.636 1.00 86.62 100 ASP A CA 1
ATOM 777 C C . ASP A 1 100 ? 11.878 19.496 10.617 1.00 86.62 100 ASP A C 1
ATOM 779 O O . ASP A 1 100 ? 11.107 18.556 10.790 1.00 86.62 100 ASP A O 1
ATOM 783 N N . TYR A 1 101 ? 12.713 19.545 9.577 1.00 83.00 101 TYR A N 1
ATOM 784 C CA . TYR A 1 101 ? 12.861 18.522 8.546 1.00 83.00 101 TYR A CA 1
ATOM 785 C C . TYR A 1 101 ? 14.344 18.228 8.273 1.00 83.00 101 TYR A C 1
ATOM 787 O O . TYR A 1 101 ? 15.236 18.980 8.672 1.00 83.00 101 TYR A O 1
ATOM 795 N N . ILE A 1 102 ? 14.626 17.116 7.590 1.00 77.00 102 ILE A N 1
ATOM 796 C CA . ILE A 1 102 ? 15.992 16.707 7.246 1.00 77.00 102 ILE A CA 1
ATOM 797 C C . ILE A 1 102 ? 16.338 17.237 5.852 1.00 77.00 102 ILE A C 1
ATOM 799 O O . ILE A 1 102 ? 15.844 16.737 4.836 1.00 77.00 102 ILE A O 1
ATOM 803 N N . GLN A 1 103 ? 17.220 18.236 5.798 1.00 74.88 103 GLN A N 1
ATOM 804 C CA . GLN A 1 103 ? 17.649 18.861 4.548 1.00 74.88 103 GLN A CA 1
ATOM 805 C C . GLN A 1 103 ? 18.247 17.833 3.571 1.00 74.88 103 GLN A C 1
ATOM 807 O O . GLN A 1 103 ? 19.080 17.008 3.941 1.00 74.88 103 GLN A O 1
ATOM 812 N N . GLY A 1 104 ? 17.811 17.876 2.308 1.00 67.06 104 GLY A N 1
ATOM 813 C CA . GLY A 1 104 ? 18.276 16.965 1.253 1.00 67.06 104 GLY A CA 1
ATOM 814 C C . GLY A 1 104 ? 17.679 15.551 1.303 1.00 67.06 104 GLY A C 1
ATOM 815 O O . GLY A 1 104 ? 17.931 14.753 0.399 1.00 67.06 104 GLY A O 1
ATOM 816 N N . VAL A 1 105 ? 16.877 15.238 2.325 1.00 71.31 105 VAL A N 1
ATOM 817 C CA . VAL A 1 105 ? 16.105 13.989 2.429 1.00 71.31 105 VAL A CA 1
ATOM 818 C C . VAL A 1 105 ? 14.618 14.267 2.243 1.00 71.31 105 VAL A C 1
ATOM 820 O O . VAL A 1 105 ? 13.948 13.543 1.502 1.00 71.31 105 VAL A O 1
ATOM 823 N N . ASP A 1 106 ? 14.135 15.319 2.898 1.00 76.06 106 ASP A N 1
ATOM 824 C CA . ASP A 1 106 ? 12.738 15.728 2.898 1.00 76.06 106 ASP A CA 1
ATOM 825 C C . ASP A 1 106 ? 12.488 16.839 1.882 1.00 76.06 106 ASP A C 1
ATOM 827 O O . ASP A 1 106 ? 13.327 17.719 1.688 1.00 76.06 106 ASP A O 1
ATOM 831 N N . ASP A 1 107 ? 11.325 16.777 1.240 1.00 76.19 107 ASP A N 1
ATOM 832 C CA . ASP A 1 107 ? 10.873 17.743 0.240 1.00 76.19 107 ASP A CA 1
ATOM 833 C C . ASP A 1 107 ? 9.780 18.618 0.868 1.00 76.19 107 ASP A C 1
ATOM 835 O O . ASP A 1 107 ? 8.593 18.318 0.758 1.00 76.19 107 ASP A O 1
ATOM 839 N N . ILE A 1 108 ? 10.195 19.623 1.651 1.00 79.94 108 ILE A N 1
ATOM 840 C CA . ILE A 1 108 ? 9.303 20.577 2.327 1.00 79.94 108 ILE A CA 1
ATOM 841 C C . ILE A 1 108 ? 9.846 21.993 2.174 1.00 79.94 108 ILE A C 1
ATOM 843 O O . ILE A 1 108 ? 11.051 22.221 2.269 1.00 79.94 108 ILE A O 1
ATOM 847 N N . ASN A 1 109 ? 8.933 22.949 2.007 1.00 83.94 109 ASN A N 1
ATOM 848 C CA . ASN A 1 109 ? 9.252 24.369 1.980 1.00 83.94 109 ASN A CA 1
ATOM 849 C C . ASN A 1 109 ? 9.721 24.890 3.346 1.00 83.94 109 ASN A C 1
ATOM 851 O O . ASN A 1 109 ? 9.182 24.544 4.408 1.00 83.94 109 ASN A O 1
ATOM 855 N N . ASP A 1 110 ? 10.692 25.797 3.305 1.00 86.38 110 ASP A N 1
ATOM 856 C CA . ASP A 1 110 ? 11.117 26.538 4.485 1.00 86.38 110 ASP A CA 1
ATOM 857 C C . ASP A 1 110 ? 9.959 27.351 5.076 1.00 86.38 110 ASP A C 1
ATOM 859 O O . ASP A 1 110 ? 9.097 27.862 4.360 1.00 86.38 110 ASP A O 1
ATOM 863 N N . LYS A 1 111 ? 9.952 27.463 6.406 1.00 89.88 111 LYS A N 1
ATOM 864 C CA . LYS A 1 111 ? 9.023 28.334 7.131 1.00 89.88 111 LYS A CA 1
ATOM 865 C C . LYS A 1 111 ? 9.598 29.742 7.254 1.00 89.88 111 LYS A C 1
ATOM 867 O O . LYS A 1 111 ? 10.804 29.914 7.443 1.00 89.88 111 LYS A O 1
ATOM 872 N N . GLU A 1 112 ? 8.733 30.742 7.242 1.00 91.38 112 GLU A N 1
ATOM 873 C CA . GLU A 1 112 ? 9.065 32.093 7.666 1.00 91.38 112 GLU A CA 1
ATOM 874 C C . GLU A 1 112 ? 9.248 32.136 9.193 1.00 91.38 112 GLU A C 1
ATOM 876 O O . GLU A 1 112 ? 8.372 31.742 9.968 1.00 91.38 112 GLU A O 1
ATOM 881 N N . ILE A 1 113 ? 10.414 32.613 9.633 1.00 91.38 113 ILE A N 1
ATOM 882 C CA . ILE A 1 113 ? 10.811 32.638 11.044 1.00 91.38 113 ILE A CA 1
ATOM 883 C C . ILE A 1 113 ? 10.552 34.028 11.629 1.00 91.38 113 ILE A C 1
ATOM 885 O O . ILE A 1 113 ? 11.167 35.006 11.206 1.00 91.38 113 ILE A O 1
ATOM 889 N N . ILE A 1 114 ? 9.702 34.093 12.657 1.00 91.31 114 ILE A N 1
ATOM 890 C CA . ILE A 1 114 ? 9.366 35.339 13.369 1.00 91.31 114 ILE A CA 1
ATOM 891 C C . ILE A 1 114 ? 9.992 35.389 14.771 1.00 91.31 114 ILE A C 1
ATOM 893 O O . ILE A 1 114 ? 10.502 36.430 15.194 1.00 91.31 114 ILE A O 1
ATOM 897 N N . ASP A 1 115 ? 9.996 34.268 15.498 1.00 92.00 115 ASP A N 1
ATOM 898 C CA . ASP A 1 115 ? 10.661 34.155 16.797 1.00 92.00 115 ASP A CA 1
ATOM 899 C C . ASP A 1 115 ? 12.038 33.508 16.634 1.00 92.00 115 ASP A C 1
ATOM 901 O O . ASP A 1 115 ? 12.150 32.304 16.432 1.00 92.00 115 ASP A O 1
ATOM 905 N N . VAL A 1 116 ? 13.093 34.319 16.720 1.00 91.19 116 VAL A N 1
ATOM 906 C CA . VAL A 1 116 ? 14.494 33.882 16.564 1.00 91.19 116 VAL A CA 1
ATOM 907 C C . VAL A 1 116 ? 15.117 33.349 17.859 1.00 91.19 116 VAL A C 1
ATOM 909 O O . VAL A 1 116 ? 16.309 33.056 17.889 1.00 91.19 116 VAL A O 1
ATOM 912 N N . ILE A 1 117 ? 14.352 33.277 18.951 1.00 90.94 117 ILE A N 1
ATOM 913 C CA . ILE A 1 117 ? 14.856 32.843 20.256 1.00 90.94 117 ILE A CA 1
ATOM 914 C C . ILE A 1 117 ? 14.692 31.328 20.407 1.00 90.94 117 ILE A C 1
ATOM 916 O O . ILE A 1 117 ? 13.658 30.767 20.052 1.00 90.94 117 ILE A O 1
ATOM 920 N N . ASN A 1 118 ? 15.701 30.695 21.007 1.00 89.81 118 ASN A N 1
ATOM 921 C CA . ASN A 1 118 ? 15.721 29.277 21.353 1.00 89.81 118 ASN A CA 1
ATOM 922 C C . ASN A 1 118 ? 15.568 29.064 22.869 1.00 89.81 118 ASN A C 1
ATOM 924 O O . ASN A 1 118 ? 16.060 29.869 23.668 1.00 89.81 118 ASN A O 1
ATOM 928 N N . ASN A 1 119 ? 14.900 27.987 23.284 1.00 88.56 119 ASN A N 1
ATOM 929 C CA . ASN A 1 119 ? 14.857 27.538 24.682 1.00 88.56 119 ASN A CA 1
ATOM 930 C C . ASN A 1 119 ? 15.122 26.033 24.784 1.00 88.56 119 ASN A C 1
ATOM 932 O O . ASN A 1 119 ? 15.086 25.356 23.780 1.00 88.56 119 ASN A O 1
ATOM 936 N N . LYS A 1 120 ? 15.315 25.474 25.985 1.00 82.44 120 LYS A N 1
ATOM 937 C CA . LYS A 1 120 ? 15.730 24.063 26.156 1.00 82.44 120 LYS A CA 1
ATOM 938 C C . LYS A 1 120 ? 14.769 22.997 25.606 1.00 82.44 120 LYS A C 1
ATOM 940 O O . LYS A 1 120 ? 15.115 21.819 25.612 1.00 82.44 120 LYS A O 1
ATOM 945 N N . TYR A 1 121 ? 13.545 23.366 25.231 1.00 87.81 121 TYR A N 1
ATOM 946 C CA . TYR A 1 121 ? 12.575 22.442 24.641 1.00 87.81 121 TYR A CA 1
ATOM 947 C C . TYR A 1 121 ? 12.644 22.412 23.111 1.00 87.81 121 TYR A C 1
ATOM 949 O O . TYR A 1 121 ? 11.893 21.650 22.497 1.00 87.81 121 TYR A O 1
ATOM 957 N N . ASP A 1 122 ? 13.506 23.217 22.491 1.00 84.62 122 ASP A N 1
ATOM 958 C CA . ASP A 1 122 ? 13.671 23.275 21.043 1.00 84.62 122 ASP A CA 1
ATOM 959 C C . ASP A 1 122 ? 14.218 21.969 20.474 1.00 84.62 122 ASP A C 1
ATOM 961 O O . ASP A 1 122 ? 13.562 21.362 19.631 1.00 84.62 122 ASP A O 1
ATOM 965 N N . ASP A 1 123 ? 15.337 21.478 21.002 1.00 81.50 123 ASP A N 1
ATOM 966 C CA . ASP A 1 123 ? 15.992 20.249 20.564 1.00 81.50 123 ASP A CA 1
ATOM 967 C C . ASP A 1 123 ? 15.040 19.054 20.680 1.00 81.50 123 ASP A C 1
ATOM 969 O O . ASP A 1 123 ? 14.939 18.242 19.762 1.00 81.50 123 ASP A O 1
ATOM 973 N N . LEU A 1 124 ? 14.272 18.982 21.774 1.00 85.31 124 LEU A N 1
ATOM 974 C CA . LEU A 1 124 ? 13.295 17.914 21.993 1.00 85.31 124 LEU A CA 1
ATOM 975 C C . LEU A 1 124 ? 12.130 17.974 20.995 1.00 85.31 124 LEU A C 1
ATOM 977 O O . LEU A 1 124 ? 11.674 16.932 20.519 1.00 85.31 124 LEU A O 1
ATOM 981 N N . LEU A 1 125 ? 11.650 19.179 20.666 1.00 89.50 125 LEU A N 1
ATOM 982 C CA . LEU A 1 125 ? 10.581 19.358 19.686 1.00 89.50 125 LEU A CA 1
ATOM 983 C C . LEU A 1 125 ? 11.061 18.999 18.277 1.00 89.50 125 LEU A C 1
ATOM 985 O O . LEU A 1 125 ? 10.403 18.235 17.571 1.00 89.50 125 LEU A O 1
ATOM 989 N N . ILE A 1 126 ? 12.220 19.516 17.877 1.00 87.12 126 ILE A N 1
ATOM 990 C CA . ILE A 1 126 ? 12.813 19.247 16.567 1.00 87.12 126 ILE A CA 1
ATOM 991 C C . ILE A 1 126 ? 13.140 17.757 16.419 1.00 87.12 126 ILE A C 1
ATOM 993 O O . ILE A 1 126 ? 12.850 17.157 15.382 1.00 87.12 126 ILE A O 1
ATOM 997 N N . GLU A 1 127 ? 13.657 17.115 17.468 1.00 80.94 127 GLU A N 1
ATOM 998 C CA . GLU A 1 127 ? 13.877 15.668 17.490 1.00 80.94 127 GLU A CA 1
ATOM 999 C C . GLU A 1 127 ? 12.571 14.886 17.317 1.00 80.94 127 GLU A C 1
ATOM 1001 O O . GLU A 1 127 ? 12.528 13.914 16.556 1.00 80.94 127 GLU A O 1
ATOM 1006 N N . PHE A 1 128 ? 11.502 15.289 18.007 1.00 85.38 128 PHE A N 1
ATOM 1007 C CA . PHE A 1 128 ? 10.193 14.657 17.875 1.00 85.38 128 PHE A CA 1
ATOM 1008 C C . PHE A 1 128 ? 9.663 14.754 16.434 1.00 85.38 128 PHE A C 1
ATOM 1010 O O . PHE A 1 128 ? 9.288 13.731 15.851 1.00 85.38 128 PHE A O 1
ATOM 1017 N N . LEU A 1 129 ? 9.690 15.952 15.844 1.00 86.12 129 LEU A N 1
ATOM 1018 C CA . LEU A 1 129 ? 9.196 16.226 14.490 1.00 86.12 129 LEU A CA 1
ATOM 1019 C C . LEU A 1 129 ? 9.977 15.433 13.431 1.00 86.12 129 LEU A C 1
ATOM 1021 O O . LEU A 1 129 ? 9.402 14.652 12.663 1.00 86.12 129 LEU A O 1
ATOM 1025 N N . THR A 1 130 ? 11.308 15.505 13.484 1.00 78.50 130 THR A N 1
ATOM 1026 C CA . THR A 1 130 ? 12.194 14.765 12.572 1.00 78.50 130 THR A CA 1
ATOM 1027 C C . THR A 1 130 ? 12.119 13.246 12.773 1.00 78.50 130 THR A C 1
ATOM 1029 O O . THR A 1 130 ? 12.215 12.486 11.807 1.00 78.50 130 THR A O 1
ATOM 1032 N N . SER A 1 131 ? 11.870 12.755 13.990 1.00 71.81 131 SER A N 1
ATOM 1033 C CA . SER A 1 131 ? 11.686 11.318 14.241 1.00 71.81 131 SER A CA 1
ATOM 1034 C C . SER A 1 131 ? 10.374 10.776 13.668 1.00 71.81 131 SER A C 1
ATOM 1036 O O . SER A 1 131 ? 10.336 9.620 13.245 1.00 71.81 131 SER A O 1
ATOM 1038 N N . CYS A 1 132 ? 9.313 11.588 13.647 1.00 72.50 132 CYS A N 1
ATOM 1039 C CA . CYS A 1 132 ? 7.979 11.164 13.211 1.00 72.50 132 CYS A CA 1
ATOM 1040 C C . CYS A 1 132 ? 7.659 11.469 11.748 1.00 72.50 132 CYS A C 1
ATOM 1042 O O . CYS A 1 132 ? 6.610 11.026 11.293 1.00 72.50 132 CYS A O 1
ATOM 1044 N N . ASN A 1 133 ? 8.509 12.206 11.018 1.00 78.56 133 ASN A N 1
ATOM 1045 C CA . ASN A 1 133 ? 8.151 12.760 9.700 1.00 78.56 133 ASN A CA 1
ATOM 1046 C C . ASN A 1 133 ? 7.012 13.787 9.797 1.00 78.56 133 ASN A C 1
ATOM 1048 O O . ASN A 1 133 ? 6.099 13.779 8.973 1.00 78.56 133 ASN A O 1
ATOM 1052 N N . PHE A 1 134 ? 7.058 14.634 10.830 1.00 90.25 134 PHE A N 1
ATOM 1053 C CA . PHE A 1 134 ? 6.126 15.735 11.074 1.00 90.25 134 PHE A CA 1
ATOM 1054 C C . PHE A 1 134 ? 6.832 17.075 10.926 1.00 90.25 134 PHE A C 1
ATOM 1056 O O . PHE A 1 134 ? 8.023 17.186 11.182 1.00 90.25 134 PHE A O 1
ATOM 1063 N N . CYS A 1 135 ? 6.059 18.098 10.586 1.00 91.88 135 CYS A N 1
ATOM 1064 C CA . CYS A 1 135 ? 6.537 19.451 10.373 1.00 91.88 135 CYS A CA 1
ATOM 1065 C C . CYS A 1 135 ? 5.522 20.472 10.930 1.00 91.88 135 CYS A C 1
ATOM 1067 O O . CYS A 1 135 ? 4.340 20.162 11.093 1.00 91.88 135 CYS A O 1
ATOM 1069 N N . MET A 1 136 ? 5.987 21.676 11.262 1.00 94.06 136 MET A N 1
ATOM 1070 C CA . MET A 1 136 ? 5.201 22.817 11.747 1.00 94.06 136 MET A CA 1
ATOM 1071 C C . MET A 1 136 ? 4.386 23.487 10.628 1.00 94.06 136 MET A C 1
ATOM 1073 O O . MET A 1 136 ? 4.868 23.684 9.521 1.00 94.06 136 MET A O 1
ATOM 1077 N N . LEU A 1 137 ? 3.155 23.905 10.894 1.00 93.38 137 LEU A N 1
ATOM 1078 C CA . LEU A 1 137 ? 2.364 24.662 9.915 1.00 93.38 137 LEU A CA 1
ATOM 1079 C C . LEU A 1 137 ? 2.586 26.172 10.019 1.00 93.38 137 LEU A C 1
ATOM 1081 O O . LEU A 1 137 ? 2.472 26.877 9.018 1.00 93.38 137 LEU A O 1
ATOM 1085 N N . ASN A 1 138 ? 2.909 26.667 11.214 1.00 92.31 138 ASN A N 1
ATOM 1086 C CA . ASN A 1 138 ? 3.178 28.081 11.466 1.00 92.31 138 ASN A CA 1
ATOM 1087 C C . ASN A 1 138 ? 4.267 28.605 10.511 1.00 92.31 138 ASN A C 1
ATOM 1089 O O . ASN A 1 138 ? 5.358 28.034 10.438 1.00 92.31 138 ASN A O 1
ATOM 1093 N N . GLY A 1 139 ? 3.957 29.674 9.775 1.00 89.69 139 GLY A N 1
ATOM 1094 C CA . GLY A 1 139 ? 4.878 30.312 8.831 1.00 89.69 139 GLY A CA 1
ATOM 1095 C C . GLY A 1 139 ? 5.225 29.498 7.582 1.00 89.69 139 GLY A C 1
ATOM 1096 O O . GLY A 1 139 ? 6.112 29.903 6.842 1.00 89.69 139 GLY A O 1
ATOM 1097 N N . ARG A 1 140 ? 4.579 28.351 7.332 1.00 89.81 140 ARG A N 1
ATOM 1098 C CA . ARG A 1 140 ? 4.868 27.487 6.167 1.00 89.81 140 ARG A CA 1
ATOM 1099 C C . ARG A 1 140 ? 3.836 27.594 5.037 1.00 89.81 140 ARG A C 1
ATOM 1101 O O . ARG A 1 140 ? 4.086 27.141 3.925 1.00 89.81 140 ARG A O 1
ATOM 1108 N N . THR A 1 141 ? 2.677 28.169 5.322 1.00 85.44 141 THR A N 1
ATOM 1109 C CA . THR A 1 141 ? 1.587 28.391 4.358 1.00 85.44 141 THR A CA 1
ATOM 1110 C C . THR A 1 141 ? 1.440 29.875 4.040 1.00 85.44 141 THR A C 1
ATOM 1112 O O . THR A 1 141 ? 1.878 30.695 4.839 1.00 85.44 141 THR A O 1
ATOM 1115 N N . ASP A 1 142 ? 0.700 30.221 2.985 1.00 78.88 142 ASP A N 1
ATOM 1116 C CA . ASP A 1 142 ? 0.398 31.611 2.582 1.00 78.88 142 ASP A CA 1
ATOM 1117 C C . ASP A 1 142 ? -0.523 32.393 3.563 1.00 78.88 142 ASP A C 1
ATOM 1119 O O . ASP A 1 142 ? -1.079 33.430 3.204 1.00 78.88 142 ASP A O 1
ATOM 1123 N N . GLY A 1 143 ? -0.735 31.884 4.782 1.00 80.25 143 GLY A N 1
ATOM 1124 C CA . GLY A 1 143 ? -1.542 32.519 5.831 1.00 80.25 143 GLY A CA 1
ATOM 1125 C C . GLY A 1 143 ? -0.778 33.584 6.625 1.00 80.25 143 GLY A C 1
ATOM 1126 O O . GLY A 1 143 ? 0.431 33.753 6.471 1.00 80.25 143 GLY A O 1
ATOM 1127 N N . ASN A 1 144 ? -1.484 34.302 7.501 1.00 87.69 144 ASN A N 1
ATOM 1128 C CA . ASN A 1 144 ? -0.886 35.318 8.364 1.00 87.69 144 ASN A CA 1
ATOM 1129 C C . ASN A 1 144 ? 0.030 34.686 9.421 1.00 87.69 144 ASN A C 1
ATOM 1131 O O . ASN A 1 144 ? -0.412 33.877 10.236 1.00 87.69 144 ASN A O 1
ATOM 1135 N N . ASN A 1 145 ? 1.293 35.093 9.458 1.00 92.06 145 ASN A N 1
ATOM 1136 C CA . ASN A 1 145 ? 2.277 34.590 10.408 1.00 92.06 145 ASN A CA 1
ATOM 1137 C C . ASN A 1 145 ? 2.592 35.677 11.448 1.00 92.06 145 ASN A C 1
ATOM 1139 O O . ASN A 1 145 ? 2.965 36.790 11.083 1.00 92.06 145 ASN A O 1
ATOM 1143 N N . ASP A 1 146 ? 2.448 35.371 12.742 1.00 93.56 146 ASP A N 1
ATOM 1144 C CA . ASP A 1 146 ? 2.729 36.312 13.839 1.00 93.56 146 ASP A CA 1
ATOM 1145 C C . ASP A 1 146 ? 3.109 35.570 15.141 1.00 93.56 146 ASP A C 1
ATOM 1147 O O . ASP A 1 146 ? 3.115 34.338 15.213 1.00 93.56 146 ASP A O 1
ATOM 1151 N N . PHE A 1 147 ? 3.440 36.317 16.196 1.00 94.50 147 PHE A N 1
ATOM 1152 C CA . PHE A 1 147 ? 3.684 35.792 17.536 1.00 94.50 147 PHE A CA 1
ATOM 1153 C C . PHE A 1 147 ? 2.405 35.202 18.137 1.00 94.50 147 PHE A C 1
ATOM 1155 O O . PHE A 1 147 ? 1.374 35.865 18.221 1.00 94.50 147 PHE A O 1
ATOM 1162 N N . THR A 1 148 ? 2.490 33.969 18.636 1.00 94.06 148 THR A N 1
ATOM 1163 C CA . THR A 1 148 ? 1.323 33.254 19.180 1.00 94.06 148 THR A CA 1
ATOM 1164 C C . THR A 1 148 ? 0.995 33.659 20.614 1.00 94.06 148 THR A C 1
ATOM 1166 O O . THR A 1 148 ? -0.148 33.539 21.044 1.00 94.06 148 THR A O 1
ATOM 1169 N N . CYS A 1 149 ? 1.976 34.201 21.343 1.00 93.69 149 CYS A N 1
ATOM 1170 C CA . CYS A 1 149 ? 1.813 34.742 22.686 1.00 93.69 149 CYS A CA 1
ATOM 1171 C C . CYS A 1 149 ? 2.394 36.161 22.769 1.00 93.69 149 CYS A C 1
ATOM 1173 O O . CYS A 1 149 ? 3.567 36.384 22.458 1.00 93.69 149 CYS A O 1
ATOM 1175 N N . VAL A 1 150 ? 1.588 37.120 23.231 1.00 92.81 150 VAL A N 1
ATOM 1176 C CA . VAL A 1 150 ? 1.956 38.514 23.496 1.00 92.81 150 VAL A CA 1
ATOM 1177 C C . VAL A 1 150 ? 1.496 38.894 24.899 1.00 92.81 150 VAL A C 1
ATOM 1179 O O . VAL A 1 150 ? 0.314 39.070 25.185 1.00 92.81 150 VAL A O 1
ATOM 1182 N N . SER A 1 151 ? 2.459 39.080 25.795 1.00 88.88 151 SER A N 1
ATOM 1183 C CA . SER A 1 151 ? 2.215 39.463 27.183 1.00 88.88 151 SER A CA 1
ATOM 1184 C C . SER A 1 151 ? 2.982 40.733 27.551 1.00 88.88 151 SER A C 1
ATOM 1186 O O . SER A 1 151 ? 3.858 41.210 26.829 1.00 88.88 151 SER A O 1
ATOM 1188 N N . LYS A 1 152 ? 2.746 41.245 28.764 1.00 84.44 152 LYS A N 1
ATOM 1189 C CA . LYS A 1 152 ? 3.559 42.336 29.336 1.00 84.44 152 LYS A CA 1
ATOM 1190 C C . LYS A 1 152 ? 5.049 41.984 29.463 1.00 84.44 152 LYS A C 1
ATOM 1192 O O . LYS A 1 152 ? 5.859 42.883 29.658 1.00 84.44 152 LYS A O 1
ATOM 1197 N N . ARG A 1 153 ? 5.403 40.694 29.419 1.00 83.44 153 ARG A N 1
ATOM 1198 C CA . ARG A 1 153 ? 6.784 40.199 29.537 1.00 83.44 153 ARG A CA 1
ATOM 1199 C C . ARG A 1 153 ? 7.487 40.056 28.186 1.00 83.44 153 ARG A C 1
ATOM 1201 O O . ARG A 1 153 ? 8.678 39.768 28.172 1.00 83.44 153 ARG A O 1
ATOM 1208 N N . GLY A 1 154 ? 6.774 40.257 27.079 1.00 90.00 154 GLY A N 1
ATOM 1209 C CA . GLY A 1 154 ? 7.299 40.105 25.728 1.00 90.00 154 GLY A CA 1
ATOM 1210 C C . GLY A 1 154 ? 6.407 39.227 24.860 1.00 90.00 154 GLY A C 1
ATOM 1211 O O . GLY A 1 154 ? 5.268 38.924 25.218 1.00 90.00 154 GLY A O 1
ATOM 1212 N N . ARG A 1 155 ? 6.961 38.834 23.714 1.00 93.56 155 ARG A N 1
ATOM 1213 C CA . ARG A 1 155 ? 6.294 38.064 22.665 1.00 93.56 155 ARG A CA 1
ATOM 1214 C C . ARG A 1 155 ? 7.077 36.795 22.336 1.00 93.56 155 ARG A C 1
ATOM 1216 O O . ARG A 1 155 ? 8.311 36.821 22.382 1.00 93.56 155 ARG A O 1
ATOM 1223 N N . SER A 1 156 ? 6.377 35.712 22.026 1.00 94.50 156 SER A N 1
ATOM 1224 C CA . SER A 1 156 ? 6.979 34.419 21.688 1.00 94.50 156 SER A CA 1
ATOM 1225 C C . SER A 1 156 ? 6.076 33.586 20.786 1.00 94.50 156 SER A C 1
ATOM 1227 O O . SER A 1 156 ? 4.855 33.719 20.839 1.00 94.50 156 SER A O 1
ATOM 1229 N N . VAL A 1 157 ? 6.684 32.705 19.993 1.00 94.31 157 VAL A N 1
ATOM 1230 C CA . VAL A 1 157 ? 5.982 31.614 19.306 1.00 94.31 157 VAL A CA 1
ATOM 1231 C C . VAL A 1 157 ? 6.160 30.364 20.162 1.00 94.31 157 VAL A C 1
ATOM 1233 O O . VAL A 1 157 ? 7.270 29.863 20.321 1.00 94.31 157 VAL A O 1
ATOM 1236 N N . VAL A 1 158 ? 5.074 29.933 20.796 1.00 93.75 158 VAL A N 1
ATOM 1237 C CA . VAL A 1 158 ? 5.043 28.796 21.739 1.00 93.75 158 VAL A CA 1
ATOM 1238 C C . VAL A 1 158 ? 3.880 27.846 21.475 1.00 93.75 158 VAL A C 1
ATOM 1240 O O . VAL A 1 158 ? 3.915 26.691 21.904 1.00 93.75 158 VAL A O 1
ATOM 1243 N N . ASP A 1 159 ? 2.892 28.319 20.721 1.00 95.00 159 ASP A N 1
ATOM 1244 C CA . ASP A 1 159 ? 1.760 27.549 20.246 1.00 95.00 159 ASP A CA 1
ATOM 1245 C C . ASP A 1 159 ? 2.047 27.102 18.814 1.00 95.00 159 ASP A C 1
ATOM 1247 O O . ASP A 1 159 ? 2.435 27.901 17.960 1.00 95.00 159 ASP A O 1
ATOM 1251 N N . TYR A 1 160 ? 1.856 25.821 18.531 1.00 94.50 160 TYR A N 1
ATOM 1252 C CA . TYR A 1 160 ? 2.147 25.279 17.209 1.00 94.50 160 TYR A CA 1
ATOM 1253 C C . TYR A 1 160 ? 1.032 24.373 16.730 1.00 94.50 160 TYR A C 1
ATOM 1255 O O . TYR A 1 160 ? 0.283 23.804 17.528 1.00 94.50 160 TYR A O 1
ATOM 1263 N N .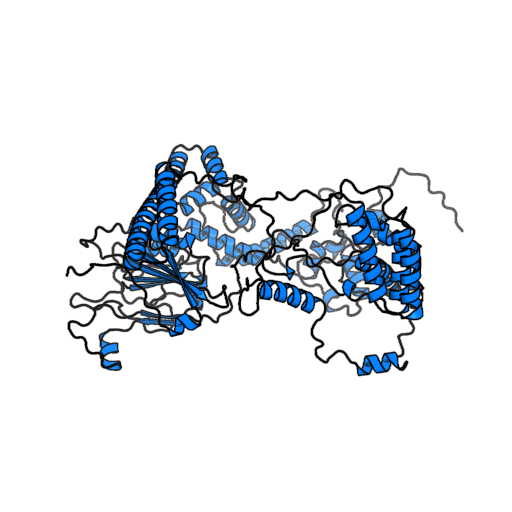 VAL A 1 161 ? 0.986 24.194 15.415 1.00 94.88 161 VAL A N 1
ATOM 1264 C CA . VAL A 1 161 ? 0.272 23.093 14.775 1.00 94.88 161 VAL A CA 1
ATOM 1265 C C . VAL A 1 161 ? 1.280 22.277 13.972 1.00 94.88 161 VAL A C 1
ATOM 1267 O O . VAL A 1 161 ? 2.066 22.831 13.209 1.00 94.88 161 VAL A O 1
ATOM 1270 N N . PHE A 1 162 ? 1.265 20.962 14.145 1.00 94.44 162 PHE A N 1
ATOM 1271 C CA . PHE A 1 162 ? 2.123 20.002 13.466 1.00 94.44 162 PHE A CA 1
ATOM 1272 C C . PHE A 1 162 ? 1.289 19.054 12.612 1.00 94.44 162 PHE A C 1
ATOM 1274 O O . PHE A 1 162 ? 0.193 18.642 13.005 1.00 94.44 162 PHE A O 1
ATOM 1281 N N . THR A 1 163 ? 1.847 18.645 11.479 1.00 91.88 163 THR A N 1
ATOM 1282 C CA . THR A 1 163 ? 1.248 17.646 10.590 1.00 91.88 163 THR A CA 1
ATOM 1283 C C . THR A 1 163 ? 2.339 16.791 9.930 1.00 91.88 163 THR A C 1
ATOM 1285 O O . THR A 1 163 ? 3.472 17.266 9.794 1.00 91.88 163 THR A O 1
ATOM 1288 N N . PRO A 1 164 ? 2.057 15.537 9.531 1.00 87.19 164 PRO A N 1
ATOM 1289 C CA . PRO A 1 164 ? 2.974 14.739 8.726 1.00 87.19 164 PRO A CA 1
ATOM 1290 C C . PRO A 1 164 ? 3.408 15.455 7.442 1.00 87.19 164 PRO A C 1
ATOM 1292 O O . PRO A 1 164 ? 2.615 16.159 6.822 1.00 87.19 164 PRO A O 1
ATOM 1295 N N . HIS A 1 165 ? 4.636 15.211 6.982 1.00 82.38 165 HIS A N 1
ATOM 1296 C CA . HIS A 1 165 ? 5.174 15.826 5.759 1.00 82.38 165 HIS A CA 1
ATOM 1297 C C . HIS A 1 165 ? 4.286 15.552 4.538 1.00 82.38 165 HIS A C 1
ATOM 1299 O O . HIS A 1 165 ? 4.049 16.433 3.725 1.00 82.38 165 HIS A O 1
ATOM 1305 N N . GLU A 1 166 ? 3.730 14.344 4.436 1.00 76.50 166 GLU A N 1
ATOM 1306 C CA . GLU A 1 166 ? 2.833 13.953 3.340 1.00 76.50 166 GLU A CA 1
ATOM 1307 C C . GLU A 1 166 ? 1.482 14.699 3.343 1.00 76.50 166 GLU A C 1
ATOM 1309 O O . GLU A 1 166 ? 0.765 14.676 2.345 1.00 76.50 166 GLU A O 1
ATOM 1314 N N . GLN A 1 167 ? 1.127 15.346 4.461 1.00 81.88 167 GLN A N 1
ATOM 1315 C CA . GLN A 1 167 ? -0.140 16.059 4.668 1.00 81.88 167 GLN A CA 1
ATOM 1316 C C . GLN A 1 167 ? 0.027 17.580 4.593 1.00 81.88 167 GLN A C 1
ATOM 1318 O O . GLN A 1 167 ? -0.972 18.300 4.601 1.00 81.88 167 GLN A O 1
ATOM 1323 N N . VAL A 1 168 ? 1.262 18.084 4.489 1.00 84.50 168 VAL A N 1
ATOM 1324 C CA . VAL A 1 168 ? 1.538 19.528 4.509 1.00 84.50 168 VAL A CA 1
ATOM 1325 C C . VAL A 1 168 ? 0.792 20.262 3.389 1.00 84.50 168 VAL A C 1
ATOM 1327 O O . VAL A 1 168 ? 0.141 21.272 3.642 1.00 84.50 168 VAL A O 1
ATOM 1330 N N . ASP A 1 169 ? 0.735 19.664 2.195 1.00 80.75 169 ASP A N 1
ATOM 1331 C CA . ASP A 1 169 ? 0.055 20.202 1.007 1.00 80.75 169 ASP A CA 1
ATOM 1332 C C . ASP A 1 169 ? -1.486 20.173 1.081 1.00 80.75 169 ASP A C 1
ATOM 1334 O O . ASP A 1 169 ? -2.169 20.541 0.113 1.00 80.75 169 ASP A O 1
ATOM 1338 N N . MET A 1 170 ? -2.055 19.654 2.174 1.00 82.50 170 MET A N 1
ATOM 1339 C CA . MET A 1 170 ? -3.493 19.718 2.462 1.00 82.50 170 MET A CA 1
ATOM 1340 C C . MET A 1 170 ? -3.868 20.966 3.256 1.00 82.50 170 MET A C 1
ATOM 1342 O O . MET A 1 170 ? -5.043 21.339 3.282 1.00 82.50 170 MET A O 1
ATOM 1346 N N . CYS A 1 171 ? -2.895 21.597 3.914 1.00 86.31 171 CYS A N 1
ATOM 1347 C CA . CYS A 1 171 ? -3.103 22.841 4.630 1.00 86.31 171 CYS A CA 1
ATOM 1348 C C . CYS A 1 171 ? -3.085 23.999 3.629 1.00 86.31 171 CYS A C 1
ATOM 1350 O O . CYS A 1 171 ? -2.065 24.262 2.998 1.00 86.31 171 CYS A O 1
ATOM 1352 N N . THR A 1 172 ? -4.221 24.673 3.450 1.00 86.44 172 THR A N 1
ATOM 1353 C CA . THR A 1 172 ? -4.317 25.817 2.531 1.00 86.44 172 THR A CA 1
ATOM 1354 C C . THR A 1 172 ? -3.886 27.117 3.194 1.00 86.44 172 THR A C 1
ATOM 1356 O O . THR A 1 172 ? -3.379 28.000 2.515 1.00 86.44 172 THR A O 1
ATOM 1359 N N . SER A 1 173 ? -4.103 27.244 4.504 1.00 91.94 173 SER A N 1
ATOM 1360 C CA . SER A 1 173 ? -3.647 28.387 5.295 1.00 91.94 173 SER A CA 1
ATOM 1361 C C . SER A 1 173 ? -3.444 27.989 6.754 1.00 91.94 173 SER A C 1
ATOM 1363 O O . SER A 1 173 ? -4.115 27.089 7.261 1.00 91.94 173 SER A O 1
ATOM 1365 N N . CYS A 1 174 ? -2.526 28.669 7.423 1.00 93.88 174 CYS A N 1
ATOM 1366 C CA . CYS A 1 174 ? -2.292 28.634 8.856 1.00 93.88 174 CYS A CA 1
ATOM 1367 C C . CYS A 1 174 ? -2.065 30.082 9.291 1.00 93.88 174 CYS A C 1
ATOM 1369 O O . CYS A 1 174 ? -1.027 30.669 8.996 1.00 93.88 174 CYS A O 1
ATOM 1371 N N . ASP A 1 175 ? -3.083 30.648 9.923 1.00 94.25 175 ASP A N 1
ATOM 1372 C CA . ASP A 1 175 ? -3.210 32.047 10.283 1.00 94.25 175 ASP A CA 1
ATOM 1373 C C . ASP A 1 175 ? -3.083 32.202 11.803 1.00 94.25 175 ASP A C 1
ATOM 1375 O O . ASP A 1 175 ? -3.795 31.558 12.579 1.00 94.25 175 ASP A O 1
ATOM 1379 N N . VAL A 1 176 ? -2.184 33.074 12.243 1.00 94.00 176 VAL A N 1
ATOM 1380 C CA . VAL A 1 176 ? -2.045 33.490 13.639 1.00 94.00 176 VAL A CA 1
ATOM 1381 C C . VAL A 1 176 ? -2.715 34.849 13.795 1.00 94.00 176 VAL A C 1
ATOM 1383 O O . VAL A 1 176 ? -2.379 35.796 13.083 1.00 94.00 176 VAL A O 1
ATOM 1386 N N . TYR A 1 177 ? -3.663 34.956 14.726 1.00 92.25 177 TYR A N 1
ATOM 1387 C CA . TYR A 1 177 ? -4.346 36.216 15.015 1.00 92.25 177 TYR A CA 1
ATOM 1388 C C . TYR A 1 177 ? -3.922 36.768 16.368 1.00 92.25 177 TYR A C 1
ATOM 1390 O O . TYR A 1 177 ? -4.043 36.094 17.392 1.00 92.25 177 TYR A O 1
ATOM 1398 N N . LEU A 1 178 ? -3.501 38.030 16.400 1.00 91.44 178 LEU A N 1
ATOM 1399 C CA . LEU A 1 178 ? -3.275 38.724 17.659 1.00 91.44 178 LEU A CA 1
ATOM 1400 C C . LEU A 1 178 ? -4.610 39.055 18.332 1.00 91.44 178 LEU A C 1
ATOM 1402 O O . LEU A 1 178 ? -5.590 39.440 17.691 1.00 91.44 178 LEU A O 1
ATOM 1406 N N . MET A 1 179 ? -4.639 38.980 19.664 1.00 89.75 179 MET A N 1
ATOM 1407 C CA . MET A 1 179 ? -5.832 39.362 20.424 1.00 89.75 179 MET A CA 1
ATOM 1408 C C . MET A 1 179 ? -6.197 40.840 20.247 1.00 89.75 179 MET A C 1
ATOM 1410 O O . MET A 1 179 ? -7.376 41.177 20.326 1.00 89.75 179 MET A O 1
ATOM 1414 N N . SER A 1 180 ? -5.216 41.715 19.998 1.00 87.75 180 SER A N 1
ATOM 1415 C CA . SER A 1 180 ? -5.457 43.127 19.674 1.00 87.75 180 SER A CA 1
ATOM 1416 C C . SER A 1 180 ? -6.316 43.280 18.427 1.00 87.75 180 SER A C 1
ATOM 1418 O O . SER A 1 180 ? -7.281 44.040 18.440 1.00 87.75 180 SER A O 1
ATOM 1420 N N . ASP A 1 181 ? -5.988 42.521 17.389 1.00 88.00 181 ASP A N 1
ATOM 1421 C CA . ASP A 1 181 ? -6.576 42.666 16.063 1.00 88.00 181 ASP A CA 1
ATOM 1422 C C . ASP A 1 181 ? -7.992 42.096 16.082 1.00 88.00 181 ASP A C 1
ATOM 1424 O O . ASP A 1 181 ? -8.942 42.757 15.675 1.00 88.00 181 ASP A O 1
ATOM 1428 N N . LEU A 1 182 ? -8.173 40.945 16.739 1.00 88.00 182 LEU A N 1
ATOM 1429 C CA . LEU A 1 182 ? -9.496 40.367 16.961 1.00 88.00 182 LEU A CA 1
ATOM 1430 C C . LEU A 1 182 ? -10.422 41.299 17.744 1.00 88.00 182 LEU A C 1
ATOM 1432 O O . LEU A 1 182 ? -11.603 41.387 17.415 1.00 88.00 182 LEU A O 1
ATOM 1436 N N . ILE A 1 183 ? -9.929 41.994 18.773 1.00 89.31 183 ILE A N 1
ATOM 1437 C CA . ILE A 1 183 ? -10.743 42.955 19.535 1.00 89.31 183 ILE A CA 1
ATOM 1438 C C . ILE A 1 183 ? -11.198 44.106 18.639 1.00 89.31 183 ILE A C 1
ATOM 1440 O O . ILE A 1 183 ? -12.365 44.495 18.707 1.00 89.31 183 ILE A O 1
ATOM 1444 N N . VAL A 1 184 ? -10.297 44.633 17.807 1.00 89.00 184 VAL A N 1
ATOM 1445 C CA . VAL A 1 184 ? -10.606 45.718 16.868 1.00 89.00 184 VAL A CA 1
ATOM 1446 C C . VAL A 1 184 ? -11.635 45.262 15.833 1.00 89.00 184 VAL A C 1
ATOM 1448 O O . VAL A 1 184 ? -12.622 45.964 15.618 1.00 89.00 184 VAL A O 1
ATOM 1451 N N . ASP A 1 185 ? -11.457 44.072 15.262 1.00 86.94 185 ASP A N 1
ATOM 1452 C CA . ASP A 1 185 ? -12.282 43.577 14.157 1.00 86.94 185 ASP A CA 1
ATOM 1453 C C . ASP A 1 185 ? -13.670 43.096 14.600 1.00 86.94 185 ASP A C 1
ATOM 1455 O O . ASP A 1 185 ? -14.652 43.236 13.870 1.00 86.94 185 ASP A O 1
ATOM 1459 N N . THR A 1 186 ? -13.775 42.519 15.800 1.00 88.12 186 THR A N 1
ATOM 1460 C CA . THR A 1 186 ? -15.013 41.868 16.273 1.00 88.12 186 THR A CA 1
ATOM 1461 C C . THR A 1 186 ? -15.743 42.642 17.369 1.00 88.12 186 THR A C 1
ATOM 1463 O O . THR A 1 186 ? -16.893 42.327 17.679 1.00 88.12 186 THR A O 1
ATOM 1466 N N . GLY A 1 187 ? -15.096 43.638 17.985 1.00 86.00 187 GLY A N 1
ATOM 1467 C CA . GLY A 1 187 ? -15.643 44.378 19.125 1.00 86.00 187 GLY A CA 1
ATOM 1468 C C . GLY A 1 187 ? -15.771 43.546 20.409 1.00 86.00 187 GLY A C 1
ATOM 1469 O O . GLY A 1 187 ? -16.570 43.889 21.284 1.00 86.00 187 GLY A O 1
ATOM 1470 N N . LEU A 1 188 ? -15.028 42.438 20.530 1.00 86.19 188 LEU A N 1
ATOM 1471 C CA . LEU A 1 188 ? -15.045 41.572 21.712 1.00 86.19 188 LEU A CA 1
ATOM 1472 C C . LEU A 1 188 ? -14.661 42.339 22.985 1.00 86.19 188 LEU A C 1
ATOM 1474 O O . LEU A 1 188 ? -13.641 43.024 23.039 1.00 86.19 188 LEU A O 1
ATOM 1478 N N . ASN A 1 189 ? -15.454 42.161 24.044 1.00 83.62 189 ASN A N 1
ATOM 1479 C CA . ASN A 1 189 ? -15.210 42.775 25.345 1.00 83.62 189 ASN A CA 1
ATOM 1480 C C . ASN A 1 189 ? -14.891 41.707 26.401 1.00 83.62 189 ASN A C 1
ATOM 1482 O O . ASN A 1 189 ? -15.636 40.740 26.564 1.00 83.62 189 ASN A O 1
ATOM 1486 N N . PHE A 1 190 ? -13.791 41.885 27.135 1.00 80.75 190 PHE A N 1
ATOM 1487 C CA . PHE A 1 190 ? -13.322 40.938 28.146 1.00 80.75 190 PHE A CA 1
ATOM 1488 C C . PHE A 1 190 ? -13.597 41.471 29.554 1.00 80.75 190 PHE A C 1
ATOM 1490 O O . PHE A 1 190 ? -13.083 42.516 29.939 1.00 80.75 190 PHE A O 1
ATOM 1497 N N . GLU A 1 191 ? -14.331 40.713 30.375 1.00 75.56 191 GLU A N 1
ATOM 1498 C CA . GLU A 1 191 ? -14.695 41.123 31.746 1.00 75.56 191 GLU A CA 1
ATOM 1499 C C . GLU A 1 191 ? -13.499 41.281 32.708 1.00 75.56 191 GLU A C 1
ATOM 1501 O O . GLU A 1 191 ? -13.646 41.862 33.783 1.00 75.56 191 GLU A O 1
ATOM 1506 N N . LYS A 1 192 ? -12.329 40.710 32.383 1.00 79.31 192 LYS A N 1
ATOM 1507 C CA . LYS A 1 192 ? -11.163 40.666 33.288 1.00 79.31 192 LYS A CA 1
ATOM 1508 C C . LYS A 1 192 ? -9.874 41.147 32.639 1.00 79.31 192 LYS A C 1
ATOM 1510 O O . LYS A 1 192 ? -9.398 42.235 32.935 1.00 79.31 192 LYS A O 1
ATOM 1515 N N . SER A 1 193 ? -9.264 40.299 31.823 1.00 83.44 193 SER A N 1
ATOM 1516 C CA . SER A 1 193 ? -7.984 40.560 31.175 1.00 83.44 193 SER A CA 1
ATOM 1517 C C . SER A 1 193 ? -8.006 39.955 29.785 1.00 83.44 193 SER A C 1
ATOM 1519 O O . SER A 1 193 ? -8.532 38.855 29.608 1.00 83.44 193 SER A O 1
ATOM 1521 N N . ILE A 1 194 ? -7.417 40.672 28.834 1.00 85.12 194 ILE A N 1
ATOM 1522 C CA . ILE A 1 194 ? -7.198 40.180 27.476 1.00 85.12 194 ILE A CA 1
ATOM 1523 C C . ILE A 1 194 ? -6.265 38.955 27.562 1.00 85.12 194 ILE A C 1
ATOM 1525 O O . ILE A 1 194 ? -5.276 39.029 28.302 1.00 85.12 194 ILE A O 1
ATOM 1529 N N . PRO A 1 195 ? -6.588 37.836 26.887 1.00 88.44 195 PRO A N 1
ATOM 1530 C CA . PRO A 1 195 ? -5.692 36.690 26.775 1.00 88.44 195 PRO A CA 1
ATOM 1531 C C . PRO A 1 195 ? -4.340 37.094 26.184 1.00 88.44 195 PRO A C 1
ATOM 1533 O O . PRO A 1 195 ? -4.267 37.926 25.285 1.00 88.44 195 PRO A O 1
ATOM 1536 N N . ASP A 1 196 ? -3.272 36.506 26.703 1.00 90.31 196 ASP A N 1
ATOM 1537 C CA . ASP A 1 196 ? -1.916 36.660 26.184 1.00 90.31 196 ASP A CA 1
ATOM 1538 C C . ASP A 1 196 ? -1.650 35.773 24.965 1.00 90.31 196 ASP A C 1
ATOM 1540 O O . ASP A 1 196 ? -0.799 36.121 24.157 1.00 90.31 196 ASP A O 1
ATOM 1544 N N . HIS A 1 197 ? -2.396 34.685 24.779 1.00 92.75 197 HIS A N 1
ATOM 1545 C CA . HIS A 1 197 ? -2.303 33.839 23.587 1.00 92.75 197 HIS A CA 1
ATOM 1546 C C . HIS A 1 197 ? -3.347 34.230 22.536 1.00 92.75 197 HIS A C 1
ATOM 1548 O O . HIS A 1 197 ? -4.528 34.405 22.854 1.00 92.75 197 HIS A O 1
ATOM 1554 N N . GLY A 1 198 ? -2.899 34.347 21.289 1.00 90.81 198 GLY A N 1
ATOM 1555 C CA . GLY A 1 198 ? -3.741 34.515 20.110 1.00 90.81 198 GLY A CA 1
ATOM 1556 C C . GLY A 1 198 ? -4.160 33.164 19.518 1.00 90.81 198 GLY A C 1
ATOM 1557 O O . GLY A 1 198 ? -3.429 32.180 19.661 1.00 90.81 198 GLY A O 1
ATOM 1558 N N . PRO A 1 199 ? -5.333 33.056 18.872 1.00 92.44 199 PRO A N 1
ATOM 1559 C CA . PRO A 1 199 ? -5.725 31.813 18.227 1.00 92.44 199 PRO A CA 1
ATOM 1560 C C . PRO A 1 199 ? -4.896 31.558 16.964 1.00 92.44 199 PRO A C 1
ATOM 1562 O O . PRO A 1 199 ? -4.697 32.449 16.137 1.00 92.44 199 PRO A O 1
ATOM 1565 N N . ILE A 1 200 ? -4.485 30.301 16.801 1.00 94.38 200 ILE A N 1
ATOM 1566 C CA . ILE A 1 200 ? -3.993 29.766 15.532 1.00 94.38 200 ILE A CA 1
ATOM 1567 C C . ILE A 1 200 ? -5.173 29.106 14.829 1.00 94.38 200 ILE A C 1
ATOM 1569 O O . ILE A 1 200 ? -5.823 28.216 15.385 1.00 94.38 200 ILE A O 1
ATOM 1573 N N . VAL A 1 201 ? -5.445 29.539 13.607 1.00 93.44 201 VAL A N 1
ATOM 1574 C CA . VAL A 1 201 ? -6.508 29.016 12.756 1.00 93.44 201 VAL A CA 1
ATOM 1575 C C . VAL A 1 201 ? -5.852 28.425 11.528 1.00 93.44 201 VAL A C 1
ATOM 1577 O O . VAL A 1 201 ? -5.191 29.130 10.784 1.00 93.44 201 VAL A O 1
ATOM 1580 N N . TRP A 1 202 ? -6.035 27.135 11.288 1.00 92.75 202 TRP A N 1
ATOM 1581 C CA . TRP A 1 202 ? -5.548 26.516 10.064 1.00 92.75 202 TRP A CA 1
ATOM 1582 C C . TRP A 1 202 ? -6.707 25.921 9.284 1.00 92.75 202 TRP A C 1
ATOM 1584 O O . TRP A 1 202 ? -7.638 25.335 9.844 1.00 92.75 202 TRP A O 1
ATOM 1594 N N . THR A 1 203 ? -6.642 26.092 7.971 1.00 90.38 203 THR A N 1
ATOM 1595 C CA . THR A 1 203 ? -7.641 25.601 7.037 1.00 90.38 203 THR A CA 1
ATOM 1596 C C . THR A 1 203 ? -7.085 24.377 6.342 1.00 90.38 203 THR A C 1
ATOM 1598 O O . THR A 1 203 ? -6.061 24.425 5.662 1.00 90.38 203 THR A O 1
ATOM 1601 N N . VAL A 1 204 ? -7.787 23.263 6.509 1.00 86.19 204 VAL A N 1
ATOM 1602 C CA . VAL A 1 204 ? -7.428 21.991 5.890 1.00 86.19 204 VAL A CA 1
ATOM 1603 C C . VAL A 1 204 ? -8.425 21.684 4.792 1.00 86.19 204 VAL A C 1
ATOM 1605 O O . VAL A 1 204 ? -9.641 21.719 4.997 1.00 86.19 204 VAL A O 1
ATOM 1608 N N . ASN A 1 205 ? -7.919 21.378 3.604 1.00 76.25 205 ASN A N 1
ATOM 1609 C CA . ASN A 1 205 ? -8.768 20.924 2.523 1.00 76.25 205 ASN A CA 1
ATOM 1610 C C . ASN A 1 205 ? -9.007 19.420 2.664 1.00 76.25 205 ASN A C 1
ATOM 1612 O O . ASN A 1 205 ? -8.250 18.599 2.151 1.00 76.25 205 ASN A O 1
ATOM 1616 N N . VAL A 1 206 ? -10.113 19.070 3.320 1.00 63.31 206 VAL A N 1
ATOM 1617 C CA . VAL A 1 206 ? -10.566 17.678 3.504 1.00 63.31 206 VAL A CA 1
ATOM 1618 C C . VAL A 1 206 ? -11.071 17.051 2.181 1.00 63.31 206 VAL A C 1
ATOM 1620 O O . VAL A 1 206 ? -11.594 15.947 2.177 1.00 63.31 206 VAL A O 1
ATOM 1623 N N . LYS A 1 207 ? -10.940 17.738 1.030 1.00 47.88 207 LYS A N 1
ATOM 1624 C CA . LYS A 1 207 ? -11.342 17.257 -0.309 1.00 47.88 207 LYS A CA 1
ATOM 1625 C C . LYS A 1 207 ? -10.181 17.056 -1.291 1.00 47.88 207 LYS A C 1
ATOM 1627 O O . LYS A 1 207 ? -10.412 16.988 -2.497 1.00 47.88 207 LYS A O 1
ATOM 1632 N N . LYS A 1 208 ? -8.932 16.966 -0.826 1.00 36.47 208 LYS A N 1
ATOM 1633 C CA . LYS A 1 208 ? -7.827 16.526 -1.690 1.00 36.47 208 LYS A CA 1
ATOM 1634 C C . LYS A 1 208 ? -7.745 14.999 -1.625 1.00 36.47 208 LYS A C 1
ATOM 1636 O O . LYS A 1 208 ? -7.340 14.452 -0.605 1.00 36.47 208 LYS A O 1
ATOM 1641 N N . ASP A 1 209 ? -8.153 14.333 -2.705 1.00 28.23 209 ASP A N 1
ATOM 1642 C CA . ASP A 1 209 ? -8.102 12.876 -2.864 1.00 28.23 209 ASP A CA 1
ATOM 1643 C C . ASP A 1 209 ? -6.694 12.323 -2.571 1.00 28.23 209 ASP A C 1
ATOM 1645 O O . ASP A 1 209 ? -5.818 12.313 -3.438 1.00 28.23 209 ASP A O 1
ATOM 1649 N N . ILE A 1 210 ? -6.479 11.801 -1.360 1.00 28.89 210 ILE A N 1
ATOM 1650 C CA . ILE A 1 210 ? -5.453 10.790 -1.096 1.00 28.89 210 ILE A CA 1
ATOM 1651 C C . ILE A 1 210 ? -6.180 9.492 -0.782 1.00 28.89 210 ILE A C 1
ATOM 1653 O O . ILE A 1 210 ? -6.639 9.223 0.324 1.00 28.89 210 ILE A O 1
ATOM 1657 N N . ALA A 1 211 ? -6.291 8.669 -1.819 1.00 28.30 211 ALA A N 1
ATOM 1658 C CA . ALA A 1 211 ? -6.860 7.343 -1.743 1.00 28.30 211 ALA A CA 1
ATOM 1659 C C . ALA A 1 211 ? -5.980 6.413 -0.890 1.00 28.30 211 ALA A C 1
ATOM 1661 O O . ALA A 1 211 ? -5.087 5.754 -1.418 1.00 28.30 211 ALA A O 1
ATOM 1662 N N . CYS A 1 212 ? -6.290 6.241 0.393 1.00 22.27 212 CYS A N 1
ATOM 1663 C CA . CYS A 1 212 ? -6.105 4.943 1.032 1.00 22.27 212 CYS A CA 1
ATOM 1664 C C . CYS A 1 212 ? -7.044 4.768 2.212 1.00 22.27 212 CYS A C 1
ATOM 1666 O O . CYS A 1 212 ? -7.280 5.641 3.032 1.00 22.27 212 CYS A O 1
ATOM 1668 N N . ASP A 1 213 ? -7.600 3.582 2.242 1.00 23.39 213 ASP A N 1
ATOM 1669 C CA . ASP A 1 213 ? -8.872 3.305 2.829 1.00 23.39 213 ASP A CA 1
ATOM 1670 C C . ASP A 1 213 ? -8.525 2.128 3.793 1.00 23.39 213 ASP A C 1
ATOM 1672 O O . ASP A 1 213 ? -8.130 1.045 3.346 1.00 23.39 213 ASP A O 1
ATOM 1676 N N . THR A 1 214 ? -8.676 2.306 5.122 1.00 25.53 214 THR A N 1
ATOM 1677 C CA . THR A 1 214 ? -9.004 1.214 6.071 1.00 25.53 214 THR A CA 1
ATOM 1678 C C . THR A 1 214 ? -9.966 1.614 7.226 1.00 25.53 214 THR A C 1
ATOM 1680 O O . THR A 1 214 ? -9.507 2.205 8.187 1.00 25.53 214 THR A O 1
ATOM 1683 N N . SER A 1 215 ? -11.239 1.172 7.265 1.00 22.05 215 SER A N 1
ATOM 1684 C CA . SER A 1 215 ? -11.894 0.609 8.494 1.00 22.05 215 SER A CA 1
ATOM 1685 C C . SER A 1 215 ? -13.323 0.045 8.385 1.00 22.05 215 SER A C 1
ATOM 1687 O O . SER A 1 215 ? -14.129 0.521 7.606 1.00 22.05 215 SER A O 1
ATOM 1689 N N . LYS A 1 216 ? -13.617 -0.948 9.242 1.00 23.47 216 LYS A N 1
ATOM 1690 C CA . LYS A 1 216 ? -14.924 -1.554 9.605 1.00 23.47 216 LYS A CA 1
ATOM 1691 C C . LYS A 1 216 ? -15.194 -3.008 9.178 1.00 23.47 216 LYS A C 1
ATOM 1693 O O . LYS A 1 216 ? -15.708 -3.372 8.145 1.00 23.47 216 LYS A O 1
ATOM 1698 N N . ILE A 1 217 ? -14.846 -3.888 10.093 1.00 23.94 217 ILE A N 1
ATOM 1699 C CA . ILE A 1 217 ? -15.386 -5.232 10.204 1.00 23.94 217 ILE A CA 1
ATOM 1700 C C . ILE A 1 217 ? -16.798 -5.095 10.800 1.00 23.94 217 ILE A C 1
ATOM 1702 O O . ILE A 1 217 ? -16.926 -4.605 11.922 1.00 23.94 217 ILE A O 1
ATOM 1706 N N . GLY A 1 218 ? -17.830 -5.520 10.067 1.00 24.81 218 GLY A N 1
ATOM 1707 C CA . GLY A 1 218 ? -19.198 -5.732 10.560 1.00 24.81 218 GLY A CA 1
ATOM 1708 C C . GLY A 1 218 ? -19.469 -7.200 10.930 1.00 24.81 218 GLY A C 1
ATOM 1709 O O . GLY A 1 218 ? -18.884 -8.121 10.359 1.00 24.81 218 GLY A O 1
ATOM 1710 N N . GLN A 1 219 ? -20.327 -7.429 11.930 1.00 24.78 219 GLN A N 1
ATOM 1711 C CA . GLN A 1 219 ? -20.735 -8.758 12.409 1.00 24.78 219 GLN A CA 1
ATOM 1712 C C . GLN A 1 219 ? -21.695 -9.449 11.428 1.00 24.78 219 GLN A C 1
ATOM 1714 O O . GLN A 1 219 ? -22.612 -8.831 10.899 1.00 24.78 219 GLN A O 1
ATOM 1719 N N . ALA A 1 220 ? -21.478 -10.750 11.220 1.00 24.12 220 ALA A N 1
ATOM 1720 C CA . ALA A 1 220 ? -22.183 -11.561 10.234 1.00 24.12 220 ALA A CA 1
ATOM 1721 C C . ALA A 1 220 ? -23.621 -11.936 10.658 1.00 24.12 220 ALA A C 1
ATOM 1723 O O . ALA A 1 220 ? -23.847 -12.261 11.829 1.00 24.12 220 ALA A O 1
ATOM 1724 N N . PRO A 1 221 ? -24.569 -12.007 9.705 1.00 26.55 221 PRO A N 1
ATOM 1725 C CA . PRO A 1 221 ? -25.897 -12.553 9.940 1.00 26.55 221 PRO A CA 1
ATOM 1726 C C . PRO A 1 221 ? -25.830 -14.080 10.079 1.00 26.55 221 PRO A C 1
ATOM 1728 O O . PRO A 1 221 ? -25.222 -14.792 9.276 1.00 26.55 221 PRO A O 1
ATOM 1731 N N . ASN A 1 222 ? -26.462 -14.586 11.134 1.00 28.91 222 ASN A N 1
ATOM 1732 C CA . ASN A 1 222 ? -26.566 -16.007 11.422 1.00 28.91 222 ASN A CA 1
ATOM 1733 C C . ASN A 1 222 ? -27.543 -16.648 10.420 1.00 28.91 222 ASN A C 1
ATOM 1735 O O . ASN A 1 222 ? -28.737 -16.364 10.457 1.00 28.91 222 ASN A O 1
ATOM 1739 N N . THR A 1 223 ? -27.044 -17.499 9.521 1.00 32.03 223 THR A N 1
ATOM 1740 C CA . THR A 1 223 ? -27.884 -18.338 8.656 1.00 32.03 223 THR A CA 1
ATOM 1741 C C . THR A 1 223 ? -27.556 -19.805 8.922 1.00 32.03 223 THR A C 1
ATOM 1743 O O . THR A 1 223 ? -26.520 -20.328 8.509 1.00 32.03 223 THR A O 1
ATOM 1746 N N . ASP A 1 224 ? -28.441 -20.469 9.665 1.00 37.75 224 ASP A N 1
ATOM 1747 C CA . ASP A 1 224 ? -28.386 -21.905 9.936 1.00 37.75 224 ASP A CA 1
ATOM 1748 C C . ASP A 1 224 ? -28.660 -22.689 8.641 1.00 37.75 224 ASP A C 1
ATOM 1750 O O . ASP A 1 224 ? -29.796 -23.038 8.324 1.00 37.75 224 ASP A O 1
ATOM 1754 N N . ARG A 1 225 ? -27.609 -22.967 7.859 1.00 44.47 225 ARG A N 1
ATOM 1755 C CA . ARG A 1 225 ? -27.638 -23.988 6.800 1.00 44.47 225 ARG A CA 1
ATOM 1756 C C . ARG A 1 225 ? -26.796 -25.200 7.224 1.00 44.47 225 ARG A C 1
ATOM 1758 O O . ARG A 1 225 ? -25.644 -25.020 7.633 1.00 44.47 225 ARG A O 1
ATOM 1765 N N . PRO A 1 226 ? -27.322 -26.435 7.124 1.00 52.03 226 PRO A N 1
ATOM 1766 C CA . PRO A 1 226 ? -26.589 -27.641 7.502 1.00 52.03 226 PRO A CA 1
ATOM 1767 C C . PRO A 1 226 ? -25.343 -27.819 6.621 1.00 52.03 226 PRO A C 1
ATOM 1769 O O . PRO A 1 226 ? -25.404 -27.693 5.399 1.00 52.03 226 PRO A O 1
ATOM 1772 N N . ARG A 1 227 ? -24.186 -28.113 7.230 1.00 53.62 227 ARG A N 1
ATOM 1773 C CA . ARG A 1 227 ? -22.945 -28.421 6.494 1.00 53.62 227 ARG A CA 1
ATOM 1774 C C . ARG A 1 227 ? -22.803 -29.931 6.322 1.00 53.62 227 ARG A C 1
ATOM 1776 O O . ARG A 1 227 ? -22.772 -30.636 7.319 1.00 53.62 227 ARG A O 1
ATOM 1783 N N . TYR A 1 228 ? -22.649 -30.429 5.098 1.00 64.12 228 TYR A N 1
ATOM 1784 C CA . TYR A 1 228 ? -22.535 -31.866 4.801 1.00 64.12 228 TYR A CA 1
ATOM 1785 C C . TYR A 1 228 ? -21.085 -32.385 4.845 1.00 64.12 228 TYR A C 1
ATOM 1787 O O . TYR A 1 228 ? -20.139 -31.664 4.522 1.00 64.12 228 TYR A O 1
ATOM 1795 N N . ASN A 1 229 ? -20.887 -33.650 5.230 1.00 65.19 229 ASN A N 1
ATOM 1796 C CA . ASN A 1 229 ? -19.583 -34.315 5.268 1.00 65.19 229 ASN A CA 1
ATOM 1797 C C . ASN A 1 229 ? -19.244 -34.981 3.921 1.00 65.19 229 ASN A C 1
ATOM 1799 O O . ASN A 1 229 ? -19.428 -36.182 3.733 1.00 65.19 229 ASN A O 1
ATOM 1803 N N . LEU A 1 230 ? -18.671 -34.199 3.006 1.00 59.59 230 LEU A N 1
ATOM 1804 C CA . LEU A 1 230 ? -18.362 -34.618 1.629 1.00 59.59 230 LEU A CA 1
ATOM 1805 C C . LEU A 1 230 ? -17.265 -35.693 1.509 1.00 59.59 230 LEU A C 1
ATOM 1807 O O . LEU A 1 230 ? -17.101 -36.283 0.449 1.00 59.59 230 LEU A O 1
ATOM 1811 N N . LYS A 1 231 ? -16.518 -35.990 2.583 1.00 58.38 231 LYS A N 1
ATOM 1812 C CA . LYS A 1 231 ? -15.542 -37.099 2.589 1.00 58.38 231 LYS A CA 1
ATOM 1813 C C . LYS A 1 231 ? -16.206 -38.478 2.673 1.00 58.38 231 LYS A C 1
ATOM 1815 O O . LYS A 1 231 ? -15.519 -39.485 2.548 1.00 58.38 231 LYS A O 1
ATOM 1820 N N . ARG A 1 232 ? -17.513 -38.524 2.937 1.00 62.19 232 ARG A N 1
ATOM 1821 C CA . ARG A 1 232 ? -18.331 -39.740 3.004 1.00 62.19 232 ARG A CA 1
ATOM 1822 C C . ARG A 1 232 ? -19.466 -39.657 1.985 1.00 62.19 232 ARG A C 1
ATOM 1824 O O . ARG A 1 232 ? -20.632 -39.749 2.351 1.00 62.19 232 ARG A O 1
ATOM 1831 N N . PHE A 1 233 ? -19.111 -39.401 0.729 1.00 64.06 233 PHE A N 1
ATOM 1832 C CA . PHE A 1 233 ? -20.075 -39.356 -0.364 1.00 64.06 233 PHE A CA 1
ATOM 1833 C C . PHE A 1 233 ? -20.508 -40.788 -0.739 1.00 64.06 233 PHE A C 1
ATOM 1835 O O . PHE A 1 233 ? -19.628 -41.642 -0.887 1.00 64.06 233 PHE A O 1
ATOM 1842 N N . PRO A 1 234 ? -21.815 -41.086 -0.843 1.00 65.50 234 PRO A N 1
ATOM 1843 C CA . PRO A 1 234 ? -22.281 -42.430 -1.167 1.00 65.50 234 PRO A CA 1
ATOM 1844 C C . PRO A 1 234 ? -21.921 -42.812 -2.610 1.00 65.50 234 PRO A C 1
ATOM 1846 O O . PRO A 1 234 ? -22.005 -41.991 -3.521 1.00 65.50 234 PRO A O 1
ATOM 1849 N N . LEU A 1 235 ? -21.502 -44.066 -2.814 1.00 60.66 235 LEU A N 1
ATOM 1850 C CA . LEU A 1 235 ? -21.115 -44.597 -4.131 1.00 60.66 235 LEU A CA 1
ATOM 1851 C C . LEU A 1 235 ? -22.308 -44.740 -5.089 1.00 60.66 235 LEU A C 1
ATOM 1853 O O . LEU A 1 235 ? -22.106 -44.717 -6.292 1.00 60.66 235 LEU A O 1
ATOM 1857 N N . ASN A 1 236 ? -23.515 -44.866 -4.538 1.00 65.56 236 ASN A N 1
ATOM 1858 C CA . ASN A 1 236 ? -24.793 -45.051 -5.226 1.00 65.56 236 ASN A CA 1
ATOM 1859 C C . ASN A 1 236 ? -25.653 -43.771 -5.249 1.00 65.56 236 ASN A C 1
ATOM 1861 O O . ASN A 1 236 ? -26.882 -43.838 -5.272 1.00 65.56 236 ASN A O 1
ATOM 1865 N N . PHE A 1 237 ? -25.021 -42.599 -5.149 1.00 67.00 237 PHE A N 1
ATOM 1866 C CA . PHE A 1 237 ? -25.706 -41.306 -5.176 1.00 67.00 237 PHE A CA 1
ATOM 1867 C C . PHE A 1 237 ? -26.448 -41.119 -6.508 1.00 67.00 237 PHE A C 1
ATOM 1869 O O . PHE A 1 237 ? -25.792 -41.127 -7.549 1.00 67.00 237 PHE A O 1
ATOM 1876 N N . LEU A 1 238 ? -27.773 -40.901 -6.458 1.00 65.62 238 LEU A N 1
ATOM 1877 C CA . LEU A 1 238 ? -28.699 -40.793 -7.605 1.00 65.62 238 LEU A CA 1
ATOM 1878 C C . LEU A 1 238 ? -29.010 -42.099 -8.364 1.00 65.62 238 LEU A C 1
ATOM 1880 O O . LEU A 1 238 ? -29.804 -42.065 -9.300 1.00 65.62 238 LEU A O 1
ATOM 1884 N N . ASP A 1 239 ? -28.471 -43.251 -7.956 1.00 63.38 239 ASP A N 1
ATOM 1885 C CA . ASP A 1 239 ? -28.617 -44.498 -8.729 1.00 63.38 239 ASP A CA 1
ATOM 1886 C C . ASP A 1 239 ? -29.925 -45.274 -8.440 1.00 63.38 239 ASP A C 1
ATOM 1888 O O . ASP A 1 239 ? -30.288 -46.163 -9.205 1.00 63.38 239 ASP A O 1
ATOM 1892 N N . ASN A 1 240 ? -30.658 -44.948 -7.362 1.00 57.69 240 ASN A N 1
ATOM 1893 C CA . ASN A 1 240 ? -31.781 -45.760 -6.848 1.00 57.69 240 ASN A CA 1
ATOM 1894 C C . ASN A 1 240 ? -33.164 -45.065 -6.824 1.00 57.69 240 ASN A C 1
ATOM 1896 O O . ASN A 1 240 ? -34.083 -45.584 -6.189 1.00 57.69 240 ASN A O 1
ATOM 1900 N N . ASN A 1 241 ? -33.353 -43.907 -7.466 1.00 55.88 241 ASN A N 1
ATOM 1901 C CA . ASN A 1 241 ? -34.586 -43.119 -7.313 1.00 55.88 241 ASN A CA 1
ATOM 1902 C C . ASN A 1 241 ? -35.448 -43.131 -8.593 1.00 55.88 241 ASN A C 1
ATOM 1904 O O . ASN A 1 241 ? -35.102 -42.489 -9.583 1.00 55.88 241 ASN A O 1
ATOM 1908 N N . THR A 1 242 ? -36.608 -43.804 -8.563 1.00 54.94 242 THR A N 1
ATOM 1909 C CA . THR A 1 242 ? -37.627 -43.785 -9.641 1.00 54.94 242 THR A CA 1
ATOM 1910 C C . THR A 1 242 ? -38.071 -42.365 -10.001 1.00 54.94 242 THR A C 1
ATOM 1912 O O . THR A 1 242 ? -38.357 -42.073 -11.156 1.00 54.94 242 THR A O 1
ATOM 1915 N N . HIS A 1 243 ? -38.023 -41.451 -9.031 1.00 56.94 243 HIS A N 1
ATOM 1916 C CA . HIS A 1 243 ? -38.338 -40.039 -9.211 1.00 56.94 243 HIS A CA 1
ATOM 1917 C C . HIS A 1 243 ? -37.371 -39.275 -10.131 1.00 56.94 243 HIS A C 1
ATOM 1919 O O . HIS A 1 243 ? -37.759 -38.240 -10.656 1.00 56.94 243 HIS A O 1
ATOM 1925 N N . ILE A 1 244 ? -36.132 -39.739 -10.343 1.00 60.56 244 ILE A N 1
ATOM 1926 C CA . ILE A 1 244 ? -35.145 -39.000 -11.152 1.00 60.56 244 ILE A CA 1
ATOM 1927 C C . ILE A 1 244 ? -35.443 -39.122 -12.646 1.00 60.56 244 ILE A C 1
ATOM 1929 O O . ILE A 1 244 ? -35.266 -38.144 -13.366 1.00 60.56 244 ILE A O 1
ATOM 1933 N N . GLN A 1 245 ? -35.929 -40.277 -13.111 1.00 63.50 245 GLN A N 1
ATOM 1934 C CA . GLN A 1 245 ? -36.335 -40.434 -14.509 1.00 63.50 245 GLN A CA 1
ATOM 1935 C C . GLN A 1 245 ? -37.578 -39.592 -14.813 1.00 63.50 245 GLN A C 1
ATOM 1937 O O . GLN A 1 245 ? -37.575 -38.856 -15.792 1.00 63.50 245 GLN A O 1
ATOM 1942 N N . ASP A 1 246 ? -38.559 -39.571 -13.906 1.00 64.31 246 ASP A N 1
ATOM 1943 C CA . ASP A 1 246 ? -39.706 -38.661 -14.000 1.00 64.31 246 ASP A CA 1
ATOM 1944 C C . ASP A 1 246 ? -39.267 -37.187 -14.002 1.00 64.31 246 ASP A C 1
ATOM 1946 O O . ASP A 1 246 ? -39.844 -36.365 -14.710 1.00 64.31 246 ASP A O 1
ATOM 1950 N N . THR A 1 247 ? -38.240 -36.827 -13.224 1.00 61.97 247 THR A N 1
ATOM 1951 C CA . THR A 1 247 ? -37.649 -35.482 -13.242 1.00 61.97 247 THR A CA 1
ATOM 1952 C C . THR A 1 247 ? -36.938 -35.186 -14.563 1.00 61.97 247 THR A C 1
ATOM 1954 O O . THR A 1 247 ? -37.075 -34.081 -15.077 1.00 61.97 247 THR A O 1
ATOM 1957 N N . ILE A 1 248 ? -36.199 -36.141 -15.137 1.00 66.38 248 ILE A N 1
ATOM 1958 C CA . ILE A 1 248 ? -35.562 -35.996 -16.456 1.00 66.38 248 ILE A CA 1
ATOM 1959 C C . ILE A 1 248 ? -36.628 -35.769 -17.526 1.00 66.38 248 ILE A C 1
ATOM 1961 O O . ILE A 1 248 ? -36.485 -34.844 -18.321 1.00 66.38 248 ILE A O 1
ATOM 1965 N N . ASP A 1 249 ? -37.698 -36.559 -17.506 1.00 69.31 249 ASP A N 1
ATOM 1966 C CA . ASP A 1 249 ? -38.784 -36.486 -18.479 1.00 69.31 249 ASP A CA 1
ATOM 1967 C C . ASP A 1 249 ? -39.591 -35.185 -18.309 1.00 69.31 249 ASP A C 1
ATOM 1969 O O . ASP A 1 249 ? -39.973 -34.559 -19.296 1.00 69.31 249 ASP A O 1
ATOM 1973 N N . LYS A 1 250 ? -39.788 -34.709 -17.070 1.00 66.62 250 LYS A N 1
ATOM 1974 C CA . LYS A 1 250 ? -40.371 -33.385 -16.779 1.00 66.62 250 LYS A CA 1
ATOM 1975 C C . LYS A 1 250 ? -39.485 -32.244 -17.262 1.00 66.62 250 LYS A C 1
ATOM 1977 O O . LYS A 1 250 ? -39.986 -31.327 -17.900 1.00 66.62 250 LYS A O 1
ATOM 1982 N N . ILE A 1 251 ? -38.181 -32.312 -17.004 1.00 66.44 251 ILE A N 1
ATOM 1983 C CA . ILE A 1 251 ? -37.203 -31.331 -17.488 1.00 66.44 251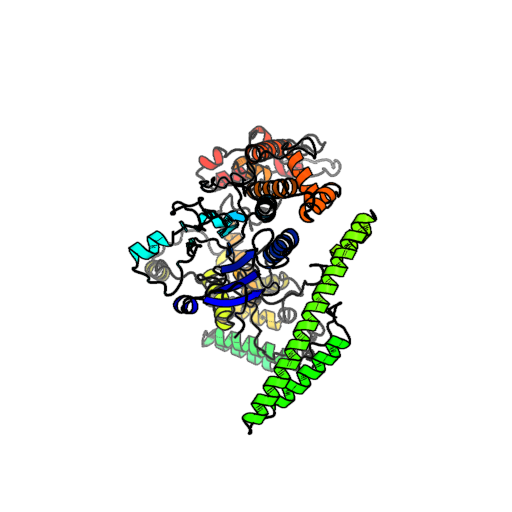 ILE A CA 1
ATOM 1984 C C . ILE A 1 251 ? -37.186 -31.324 -19.020 1.00 66.44 251 ILE A C 1
ATOM 1986 O O . ILE A 1 251 ? -37.170 -30.260 -19.631 1.00 66.44 251 ILE A O 1
ATOM 1990 N N . GLU A 1 252 ? -37.238 -32.490 -19.664 1.00 68.38 252 GLU A N 1
ATOM 1991 C CA . GLU A 1 252 ? -37.363 -32.588 -21.119 1.00 68.38 252 GLU A CA 1
ATOM 1992 C C . GLU A 1 252 ? -38.672 -32.000 -21.622 1.00 68.38 252 GLU A C 1
ATOM 1994 O O . GLU A 1 252 ? -38.662 -31.230 -22.581 1.00 68.38 252 GLU A O 1
ATOM 1999 N N . HIS A 1 253 ? -39.787 -32.301 -20.963 1.00 69.88 253 HIS A N 1
ATOM 2000 C CA . HIS A 1 253 ? -41.079 -31.735 -21.309 1.00 69.88 253 HIS A CA 1
ATOM 2001 C C . HIS A 1 253 ? -41.083 -30.207 -21.166 1.00 69.88 253 HIS A C 1
ATOM 2003 O O . HIS A 1 253 ? -41.583 -29.515 -22.050 1.00 69.88 253 HIS A O 1
ATOM 2009 N N . GLU A 1 254 ? -40.483 -29.655 -20.114 1.00 67.25 254 GLU A N 1
ATOM 2010 C CA . GLU A 1 254 ? -40.365 -28.209 -19.913 1.00 67.25 254 GLU A CA 1
ATOM 2011 C C . GLU A 1 254 ? -39.443 -27.547 -20.943 1.00 67.25 254 GLU A C 1
ATOM 2013 O O . GLU A 1 254 ? -39.787 -26.492 -21.480 1.00 67.25 254 GLU A O 1
ATOM 2018 N N . LEU A 1 255 ? -38.315 -28.178 -21.283 1.00 67.75 255 LEU A N 1
ATOM 2019 C CA . LEU A 1 255 ? -37.381 -27.679 -22.296 1.00 67.75 255 LEU A CA 1
ATOM 2020 C C . LEU A 1 255 ? -37.973 -27.748 -23.713 1.00 67.75 255 LEU A C 1
ATOM 2022 O O . LEU A 1 255 ? -37.747 -26.843 -24.514 1.00 67.75 255 LEU A O 1
ATOM 2026 N N . VAL A 1 256 ? -38.750 -28.786 -24.032 1.00 67.19 256 VAL A N 1
ATOM 2027 C CA . VAL A 1 256 ? -39.328 -28.996 -25.371 1.00 67.19 256 VAL A CA 1
ATOM 2028 C C . VAL A 1 256 ? -40.645 -28.233 -25.558 1.00 67.19 256 VAL A C 1
ATOM 2030 O O . VAL A 1 256 ? -40.843 -27.613 -26.603 1.00 67.19 256 VAL A O 1
ATOM 2033 N N . THR A 1 257 ? -41.528 -28.244 -24.557 1.00 62.31 257 THR A N 1
ATOM 2034 C CA . THR A 1 257 ? -42.926 -27.781 -24.676 1.00 62.31 257 THR A CA 1
ATOM 2035 C C . THR A 1 257 ? -43.098 -26.343 -24.194 1.00 62.31 257 THR A C 1
ATOM 2037 O O . THR A 1 257 ? -43.641 -25.512 -24.919 1.00 62.31 257 THR A O 1
ATOM 2040 N N . ASN A 1 258 ? -42.576 -26.020 -23.006 1.00 60.38 258 ASN A N 1
ATOM 2041 C CA . ASN A 1 258 ? -42.691 -24.681 -22.412 1.00 60.38 258 ASN A CA 1
ATOM 2042 C C . ASN A 1 258 ? -41.505 -23.774 -22.774 1.00 60.38 258 ASN A C 1
ATOM 2044 O O . ASN A 1 258 ? -41.600 -22.552 -22.665 1.00 60.38 258 ASN A O 1
ATOM 2048 N N . LYS A 1 259 ? -40.384 -24.370 -23.211 1.00 64.69 259 LYS A N 1
ATOM 2049 C CA . LYS A 1 259 ? -39.088 -23.703 -23.423 1.00 64.69 259 LYS A CA 1
ATOM 2050 C C . LYS A 1 259 ? -38.644 -22.889 -22.199 1.00 64.69 259 LYS A C 1
ATOM 2052 O O . LYS A 1 259 ? -37.920 -21.897 -22.350 1.00 64.69 259 LYS A O 1
ATOM 2057 N N . ASP A 1 260 ? -39.086 -23.304 -21.011 1.00 74.00 260 ASP A N 1
ATOM 2058 C CA . ASP A 1 260 ? -38.778 -22.656 -19.741 1.00 74.00 260 ASP A CA 1
ATOM 2059 C C . ASP A 1 260 ? -37.581 -23.348 -19.091 1.00 74.00 260 ASP A C 1
ATOM 2061 O O . ASP A 1 260 ? -37.681 -24.353 -18.390 1.00 74.00 260 ASP A O 1
ATOM 2065 N N . ILE A 1 261 ? -36.412 -22.786 -19.367 1.00 78.81 261 ILE A N 1
ATOM 2066 C CA . ILE A 1 261 ? -35.137 -23.282 -18.866 1.00 78.81 261 ILE A CA 1
ATOM 2067 C C . ILE A 1 261 ? -34.959 -23.051 -17.354 1.00 78.81 261 ILE A C 1
ATOM 2069 O O . ILE A 1 261 ? -34.150 -23.732 -16.721 1.00 78.81 261 ILE A O 1
ATOM 2073 N N . ASN A 1 262 ? -35.701 -22.108 -16.764 1.00 78.56 262 ASN A N 1
ATOM 2074 C CA . ASN A 1 262 ? -35.585 -21.761 -15.350 1.00 78.56 262 ASN A CA 1
ATOM 2075 C C . ASN A 1 262 ? -36.295 -22.775 -14.465 1.00 78.56 262 ASN A C 1
ATOM 2077 O O . ASN A 1 262 ? -35.710 -23.212 -13.469 1.00 78.56 262 ASN A O 1
ATOM 2081 N N . SER A 1 263 ? -37.512 -23.173 -14.848 1.00 76.00 263 SER A N 1
ATOM 2082 C CA . SER A 1 263 ? -38.235 -24.265 -14.185 1.00 76.00 263 SER A CA 1
ATOM 2083 C C . SER A 1 263 ? -37.407 -25.550 -14.241 1.00 76.00 263 SER A C 1
ATOM 2085 O O . SER A 1 263 ? -37.036 -26.098 -13.199 1.00 76.00 263 SER A O 1
ATOM 2087 N N . ALA A 1 264 ? -36.926 -25.894 -15.440 1.00 74.06 264 ALA A N 1
ATOM 2088 C CA . ALA A 1 264 ? -36.119 -27.084 -15.681 1.00 74.06 264 ALA A CA 1
ATOM 2089 C C . ALA A 1 264 ? -34.844 -27.120 -14.820 1.00 74.06 264 ALA A C 1
ATOM 2091 O O . ALA A 1 264 ? -34.474 -28.144 -14.238 1.00 74.06 264 ALA A O 1
ATOM 2092 N N . TYR A 1 265 ? -34.155 -25.984 -14.708 1.00 77.44 265 TYR A N 1
ATOM 2093 C CA . TYR A 1 265 ? -32.945 -25.883 -13.902 1.00 77.44 265 TYR A CA 1
ATOM 2094 C C . TYR A 1 265 ? -33.226 -25.865 -12.389 1.00 77.44 265 TYR A C 1
ATOM 2096 O O . TYR A 1 265 ? -32.448 -26.425 -11.613 1.00 77.44 265 TYR A O 1
ATOM 2104 N N . THR A 1 266 ? -34.329 -25.254 -11.955 1.00 78.25 266 THR A N 1
ATOM 2105 C CA . THR A 1 266 ? -34.744 -25.238 -10.542 1.00 78.25 266 THR A CA 1
ATOM 2106 C C . THR A 1 266 ? -35.114 -26.640 -10.074 1.00 78.25 266 THR A C 1
ATOM 2108 O O . THR A 1 266 ? -34.692 -27.057 -8.994 1.00 78.25 266 THR A O 1
ATOM 2111 N N . GLU A 1 267 ? -35.814 -27.406 -10.908 1.00 74.56 267 GLU A N 1
ATOM 2112 C CA . GLU A 1 267 ? -36.183 -28.791 -10.615 1.00 74.56 267 GLU A CA 1
ATOM 2113 C C . GLU A 1 267 ? -34.943 -29.697 -10.532 1.00 74.56 267 GLU A C 1
ATOM 2115 O O . GLU A 1 267 ? -34.814 -30.520 -9.617 1.00 74.56 267 GLU A O 1
ATOM 2120 N N . PHE A 1 268 ? -33.967 -29.480 -11.423 1.00 75.38 268 PHE A N 1
ATOM 2121 C CA . PHE A 1 268 ? -32.664 -30.147 -11.381 1.00 75.38 268 PHE A CA 1
ATOM 2122 C C . PHE A 1 268 ? -31.923 -29.902 -10.055 1.00 75.38 268 PHE A C 1
ATOM 2124 O O . PHE A 1 268 ? -31.495 -30.853 -9.396 1.00 75.38 268 PHE A O 1
ATOM 2131 N N . VAL A 1 269 ? -31.787 -28.638 -9.636 1.00 74.06 269 VAL A N 1
ATOM 2132 C CA . VAL A 1 269 ? -31.113 -28.275 -8.375 1.00 74.06 269 VAL A CA 1
ATOM 2133 C C . VAL A 1 269 ? -31.858 -28.857 -7.174 1.00 74.06 269 VAL A C 1
ATOM 2135 O O . VAL A 1 269 ? -31.234 -29.479 -6.314 1.00 74.06 269 VAL A O 1
ATOM 2138 N N . THR A 1 270 ? -33.183 -28.709 -7.137 1.00 75.75 270 THR A N 1
ATOM 2139 C CA . THR A 1 270 ? -34.033 -29.201 -6.042 1.00 75.75 270 THR A CA 1
ATOM 2140 C C . THR A 1 270 ? -33.905 -30.713 -5.862 1.00 75.75 270 THR A C 1
ATOM 2142 O O . THR A 1 270 ? -33.806 -31.200 -4.733 1.00 75.75 270 THR A O 1
ATOM 2145 N N . SER A 1 271 ? -33.831 -31.458 -6.966 1.00 72.25 271 SER A N 1
ATOM 2146 C CA . SER A 1 271 ? -33.671 -32.915 -6.951 1.00 72.25 271 SER A CA 1
ATOM 2147 C C . SER A 1 271 ? -32.327 -33.342 -6.360 1.00 72.25 271 SER A C 1
ATOM 2149 O O . SER A 1 271 ? -32.275 -34.240 -5.518 1.00 72.25 271 SER A O 1
ATOM 2151 N N . ILE A 1 272 ? -31.244 -32.646 -6.722 1.00 74.88 272 ILE A N 1
ATOM 2152 C CA . ILE A 1 272 ? -29.918 -32.880 -6.136 1.00 74.88 272 ILE A CA 1
ATOM 2153 C C . ILE A 1 272 ? -29.909 -32.513 -4.646 1.00 74.88 272 ILE A C 1
ATOM 2155 O O . ILE A 1 272 ? -29.384 -33.274 -3.836 1.00 74.88 272 ILE A O 1
ATOM 2159 N N . GLU A 1 273 ? -30.490 -31.375 -4.254 1.00 73.38 273 GLU A N 1
ATOM 2160 C CA . GLU A 1 273 ? -30.537 -30.949 -2.849 1.00 73.38 273 GLU A CA 1
ATOM 2161 C C . GLU A 1 273 ? -31.326 -31.915 -1.958 1.00 73.38 273 GLU A C 1
ATOM 2163 O O . GLU A 1 273 ? -30.933 -32.152 -0.811 1.00 73.38 273 GLU A O 1
ATOM 2168 N N . LYS A 1 274 ? -32.427 -32.472 -2.472 1.00 74.94 274 LYS A N 1
ATOM 2169 C CA . LYS A 1 274 ? -33.231 -33.484 -1.780 1.00 74.94 274 LYS A CA 1
ATOM 2170 C C . LYS A 1 274 ? -32.422 -34.763 -1.556 1.00 74.94 274 LYS A C 1
ATOM 2172 O O . LYS A 1 274 ? -32.259 -35.177 -0.413 1.00 74.94 274 LYS A O 1
ATOM 2177 N N . GLU A 1 275 ? -31.809 -35.305 -2.607 1.00 74.56 275 GLU A N 1
ATOM 2178 C CA . GLU A 1 275 ? -30.950 -36.491 -2.499 1.00 74.56 275 GLU A CA 1
ATOM 2179 C C . GLU A 1 275 ? -29.772 -36.250 -1.537 1.00 74.56 275 GLU A C 1
ATOM 2181 O O . GLU A 1 275 ? -29.429 -37.110 -0.724 1.00 74.56 275 GLU A O 1
ATOM 2186 N N . MET A 1 276 ? -29.163 -35.057 -1.567 1.00 72.94 276 MET A N 1
ATOM 2187 C CA . MET A 1 276 ? -28.087 -34.689 -0.640 1.00 72.94 276 MET A CA 1
ATOM 2188 C C . MET A 1 276 ? -28.545 -34.656 0.823 1.00 72.94 276 MET A C 1
ATOM 2190 O O . MET A 1 276 ? -27.787 -35.082 1.695 1.00 72.94 276 MET A O 1
ATOM 2194 N N . LYS A 1 277 ? -29.758 -34.160 1.108 1.00 73.88 277 LYS A N 1
ATOM 2195 C CA . LYS A 1 277 ? -30.347 -34.164 2.460 1.00 73.88 277 LYS A CA 1
ATOM 2196 C C . LYS A 1 277 ? -30.567 -35.581 2.980 1.00 73.88 277 LYS A C 1
ATOM 2198 O O . LYS A 1 277 ? -30.297 -35.824 4.155 1.00 73.88 277 LYS A O 1
ATOM 2203 N N . ASP A 1 278 ? -31.006 -36.479 2.107 1.00 74.25 278 ASP A N 1
ATOM 2204 C CA . ASP A 1 278 ? -31.417 -37.830 2.482 1.00 74.25 278 ASP A CA 1
ATOM 2205 C C . ASP A 1 278 ? -30.225 -38.797 2.602 1.00 74.25 278 ASP A C 1
ATOM 2207 O O . ASP A 1 278 ? -30.226 -39.688 3.453 1.00 74.25 278 ASP A O 1
ATOM 2211 N N . THR A 1 279 ? -29.175 -38.609 1.792 1.00 72.94 279 THR A N 1
ATOM 2212 C CA . THR A 1 279 ? -28.084 -39.594 1.649 1.00 72.94 279 THR A CA 1
ATOM 2213 C C . THR A 1 279 ? -26.731 -39.152 2.214 1.00 72.94 279 THR A C 1
ATOM 2215 O O . THR A 1 279 ? -25.891 -40.003 2.523 1.00 72.94 279 THR A O 1
ATOM 2218 N N . VAL A 1 280 ? -26.483 -37.844 2.390 1.00 73.25 280 VAL A N 1
ATOM 2219 C CA . VAL A 1 280 ? -25.171 -37.328 2.823 1.00 73.25 280 VAL A CA 1
ATOM 2220 C C . VAL A 1 280 ? -25.196 -36.922 4.308 1.00 73.25 280 VAL A C 1
ATOM 2222 O O . VAL A 1 280 ? -25.985 -36.066 4.706 1.00 73.25 280 VAL A O 1
ATOM 2225 N N . PRO A 1 281 ? -24.294 -37.447 5.166 1.00 73.06 281 PRO A N 1
ATOM 2226 C CA . PRO A 1 281 ? -24.281 -37.103 6.590 1.00 73.06 281 PRO A CA 1
ATOM 2227 C C . PRO A 1 281 ? -23.991 -35.616 6.870 1.00 73.06 281 PRO A C 1
ATOM 2229 O O . PRO A 1 281 ? -23.011 -35.063 6.365 1.00 73.06 281 PRO A O 1
ATOM 2232 N N . VAL A 1 282 ? -24.770 -34.985 7.757 1.00 67.69 282 VAL A N 1
ATOM 2233 C CA . VAL A 1 282 ? -24.561 -33.598 8.226 1.00 67.69 282 VAL A CA 1
ATOM 2234 C C . VAL A 1 282 ? -23.486 -33.536 9.328 1.00 67.69 282 VAL A C 1
ATOM 2236 O O . VAL A 1 282 ? -23.430 -34.367 10.235 1.00 67.69 282 VAL A O 1
ATOM 2239 N N . LEU A 1 283 ? -22.613 -32.529 9.271 1.00 59.12 283 LEU A N 1
ATOM 2240 C CA . LEU A 1 283 ? -21.646 -32.179 10.312 1.00 59.12 283 LEU A CA 1
ATOM 2241 C C . LEU A 1 283 ? -22.391 -31.606 11.525 1.00 59.12 283 LEU A C 1
ATOM 2243 O O . LEU A 1 283 ? -23.047 -30.572 11.418 1.00 59.12 283 LEU A O 1
ATOM 2247 N N . LYS A 1 284 ? -22.263 -32.248 12.692 1.00 51.97 284 LYS A N 1
ATOM 2248 C CA . LYS A 1 284 ? -22.887 -31.775 13.938 1.00 51.97 284 LYS A CA 1
ATOM 2249 C C . LYS A 1 284 ? -22.387 -30.368 14.299 1.00 51.97 284 LYS A C 1
ATOM 2251 O O . LYS A 1 284 ? -21.192 -30.179 14.539 1.00 51.97 284 LYS A O 1
ATOM 2256 N N . THR A 1 285 ? -23.294 -29.397 14.372 1.00 46.03 285 THR A N 1
ATOM 2257 C CA . THR A 1 285 ? -23.053 -28.081 14.978 1.00 46.03 285 THR A CA 1
ATOM 2258 C C . THR A 1 285 ? -23.027 -28.210 16.508 1.00 46.03 285 THR A C 1
ATOM 2260 O O . THR A 1 285 ? -23.848 -28.937 17.069 1.00 46.03 285 THR A O 1
ATOM 2263 N N . PRO A 1 286 ? -22.106 -27.541 17.229 1.00 40.69 286 PRO A N 1
ATOM 2264 C CA . PRO A 1 286 ? -22.158 -27.488 18.686 1.00 40.69 286 PRO A CA 1
ATOM 2265 C C . PRO A 1 286 ? -23.386 -26.675 19.113 1.00 40.69 286 PRO A C 1
ATOM 2267 O O . PRO A 1 286 ? -23.420 -25.460 18.944 1.00 40.69 286 PRO A O 1
ATOM 2270 N N . THR A 1 287 ? -24.406 -27.335 19.651 1.00 33.12 287 THR A N 1
ATOM 2271 C CA . THR A 1 287 ? -25.614 -26.687 20.171 1.00 33.12 287 THR A CA 1
ATOM 2272 C C . THR A 1 287 ? -25.338 -26.095 21.552 1.00 33.12 287 THR A C 1
ATOM 2274 O O . THR A 1 287 ? -25.393 -26.785 22.568 1.00 33.12 287 THR A O 1
ATOM 2277 N N . GLY A 1 288 ? -25.008 -24.808 21.582 1.00 37.56 288 GLY A N 1
ATOM 2278 C CA . GLY A 1 288 ? -24.912 -23.984 22.784 1.00 37.56 288 GLY A CA 1
ATOM 2279 C C . GLY A 1 288 ? -24.514 -22.557 22.402 1.00 37.56 288 GLY A C 1
ATOM 2280 O O . GLY A 1 288 ? -23.866 -22.387 21.367 1.00 37.56 288 GLY A O 1
ATOM 2281 N N . PRO A 1 289 ? -24.873 -21.522 23.191 1.00 33.06 289 PRO A N 1
ATOM 2282 C CA . PRO A 1 289 ? -24.361 -20.179 22.949 1.00 33.06 289 PRO A CA 1
ATOM 2283 C C . PRO A 1 289 ? -22.845 -20.285 22.878 1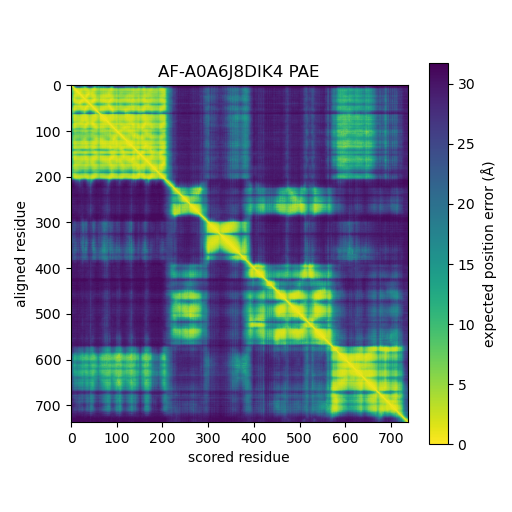.00 33.06 289 PRO A C 1
ATOM 2285 O O . PRO A 1 289 ? -22.240 -20.884 23.771 1.00 33.06 289 PRO A O 1
ATOM 2288 N N . CYS A 1 290 ? -22.249 -19.765 21.804 1.00 32.06 290 CYS A N 1
ATOM 2289 C CA . CYS A 1 290 ? -20.807 -19.733 21.622 1.00 32.06 290 CYS A CA 1
ATOM 2290 C C . CYS A 1 290 ? -20.161 -19.157 22.882 1.00 32.06 290 CYS A C 1
ATOM 2292 O O . CYS A 1 290 ? -20.019 -17.946 23.053 1.00 32.06 290 CYS A O 1
ATOM 2294 N N . SER A 1 291 ? -19.719 -20.033 23.781 1.00 30.94 291 SER A N 1
ATOM 2295 C CA . SER A 1 291 ? -18.719 -19.658 24.741 1.00 30.94 291 SER A CA 1
ATOM 2296 C C . SER A 1 291 ? -17.474 -19.412 23.901 1.00 30.94 291 SER A C 1
ATOM 2298 O O . SER A 1 291 ? -16.751 -20.343 23.558 1.00 30.94 291 SER A O 1
ATOM 2300 N N . ASN A 1 292 ? -17.170 -18.145 23.632 1.00 37.22 292 ASN A N 1
ATOM 2301 C CA . ASN A 1 292 ? -15.848 -17.694 23.181 1.00 37.22 292 ASN A CA 1
ATOM 2302 C C . ASN A 1 292 ? -14.720 -18.073 24.170 1.00 37.22 292 ASN A C 1
ATOM 2304 O O . ASN A 1 292 ? -13.560 -17.705 24.004 1.00 37.22 292 ASN A O 1
ATOM 2308 N N . LYS A 1 293 ? -15.017 -18.858 25.208 1.00 39.06 293 LYS A N 1
ATOM 2309 C CA . LYS A 1 293 ? -14.036 -19.568 26.008 1.00 39.06 293 LYS A CA 1
ATOM 2310 C C . LYS A 1 293 ? -13.646 -20.857 25.287 1.00 39.06 293 LYS A C 1
ATOM 2312 O O . LYS A 1 293 ? -14.365 -21.843 25.363 1.00 39.06 293 LYS A O 1
ATOM 2317 N N . ARG A 1 294 ? -12.429 -20.844 24.731 1.00 38.69 294 ARG A N 1
ATOM 2318 C CA . ARG A 1 294 ? -11.587 -21.995 24.322 1.00 38.69 294 ARG A CA 1
ATOM 2319 C C . ARG A 1 294 ? -11.378 -22.173 22.815 1.00 38.69 294 ARG A C 1
ATOM 2321 O O . ARG A 1 294 ? -11.380 -23.287 22.311 1.00 38.69 294 ARG A O 1
ATOM 2328 N N . LYS A 1 295 ? -10.941 -21.106 22.146 1.00 34.88 295 LYS A N 1
ATOM 2329 C CA . LYS A 1 295 ? -9.676 -21.200 21.400 1.00 34.88 295 LYS A CA 1
ATOM 2330 C C . LYS A 1 295 ? -8.728 -20.138 21.941 1.00 34.88 295 LYS A C 1
ATOM 2332 O O . LYS A 1 295 ? -8.931 -18.942 21.796 1.00 34.88 295 LYS A O 1
ATOM 2337 N N . LYS A 1 296 ? -7.777 -20.631 22.728 1.00 40.47 296 LYS A N 1
ATOM 2338 C CA . LYS A 1 296 ? -6.761 -19.894 23.468 1.00 40.47 296 LYS A CA 1
ATOM 2339 C C . LYS A 1 296 ? -5.818 -19.185 22.490 1.00 40.47 296 LYS A C 1
ATOM 2341 O O . LYS A 1 296 ? -4.814 -19.773 22.110 1.00 40.47 296 LYS A O 1
ATOM 2346 N N . SER A 1 297 ? -6.107 -17.939 22.132 1.00 43.56 297 SER A N 1
ATOM 2347 C CA . SER A 1 297 ? -5.041 -17.011 21.737 1.00 43.56 297 SER A CA 1
ATOM 2348 C C . SER A 1 297 ? -4.609 -16.089 22.884 1.00 43.56 297 SER A C 1
ATOM 2350 O O . SER A 1 297 ? -3.499 -15.584 22.851 1.00 43.56 297 SER A O 1
ATOM 2352 N N . LEU A 1 298 ? -5.417 -15.865 23.930 1.00 44.28 298 LEU A N 1
ATOM 2353 C CA . LEU A 1 298 ? -5.204 -14.709 24.815 1.00 44.28 298 LEU A CA 1
ATOM 2354 C C . LEU A 1 298 ? -5.606 -14.988 26.278 1.00 44.28 298 LEU A C 1
ATOM 2356 O O . LEU A 1 298 ? -6.710 -14.655 26.706 1.00 44.28 298 LEU A O 1
ATOM 2360 N N . ARG A 1 299 ? -4.704 -15.541 27.100 1.00 51.56 299 ARG A N 1
ATOM 2361 C CA . ARG A 1 299 ? -4.617 -15.045 28.487 1.00 51.56 299 ARG A CA 1
ATOM 2362 C C . ARG A 1 299 ? -3.789 -13.776 28.369 1.00 51.56 299 ARG A C 1
ATOM 2364 O O . ARG A 1 299 ? -2.617 -13.873 28.028 1.00 51.56 299 ARG A O 1
ATOM 2371 N N . LYS A 1 300 ? -4.404 -12.605 28.569 1.00 62.25 300 LYS A N 1
ATOM 2372 C CA . LYS A 1 300 ? -3.655 -11.345 28.660 1.00 62.25 300 L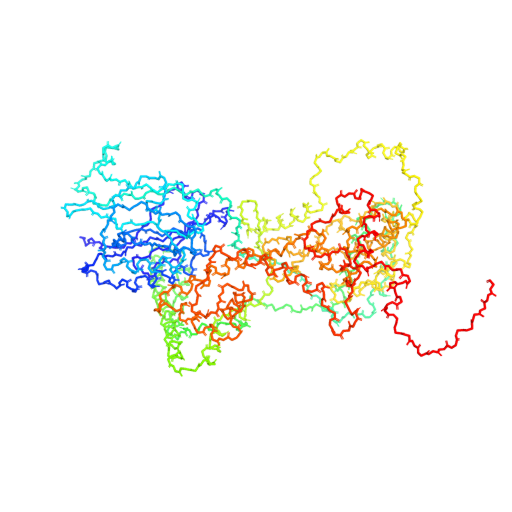YS A CA 1
ATOM 2373 C C . LYS A 1 300 ? -2.548 -11.566 29.705 1.00 62.25 300 LYS A C 1
ATOM 2375 O O . LYS A 1 300 ? -2.897 -11.881 30.842 1.00 62.25 300 LYS A O 1
ATOM 2380 N N . PRO A 1 301 ? -1.258 -11.476 29.346 1.00 65.06 301 PRO A N 1
ATOM 2381 C CA . PRO A 1 301 ? -0.161 -11.863 30.241 1.00 65.06 301 PRO A CA 1
ATOM 2382 C C . PRO A 1 301 ? -0.087 -10.984 31.501 1.00 65.06 301 PRO A C 1
ATOM 2384 O O . PRO A 1 301 ? 0.437 -11.403 32.524 1.00 65.06 301 PRO A O 1
ATOM 2387 N N . TYR A 1 302 ? -0.706 -9.804 31.451 1.00 72.31 302 TYR A N 1
ATOM 2388 C CA . TYR A 1 302 ? -0.846 -8.854 32.553 1.00 72.31 302 TYR A CA 1
ATOM 2389 C C . TYR A 1 302 ? -2.108 -9.045 33.418 1.00 72.31 302 TYR A C 1
ATOM 2391 O O . TYR A 1 302 ? -2.390 -8.221 34.286 1.00 72.31 302 TYR A O 1
ATOM 2399 N N . TRP A 1 303 ? -2.913 -10.087 33.177 1.00 80.81 303 TRP A N 1
ATOM 2400 C CA . TRP A 1 303 ? -4.173 -10.305 33.893 1.00 80.81 303 TRP A CA 1
ATOM 2401 C C . TRP A 1 303 ? -3.952 -10.976 35.255 1.00 80.81 303 TRP A C 1
ATOM 2403 O O . TRP A 1 303 ? -3.584 -12.148 35.318 1.00 80.81 303 TRP A O 1
ATOM 2413 N N . SER A 1 304 ? -4.219 -10.250 36.343 1.00 80.75 304 SER A N 1
ATOM 2414 C CA . SER A 1 304 ? -4.004 -10.709 37.721 1.00 80.75 304 SER A CA 1
ATOM 2415 C C . SER A 1 304 ? -5.254 -11.321 38.377 1.00 80.75 304 SER A C 1
ATOM 2417 O O . SER A 1 304 ? -6.391 -11.182 37.904 1.00 80.75 304 SER A O 1
ATOM 2419 N N . GLU A 1 305 ? -5.063 -11.994 39.516 1.00 81.06 305 GLU A N 1
ATOM 2420 C CA . GLU A 1 305 ? -6.165 -12.446 40.381 1.00 81.06 305 GLU A CA 1
ATOM 2421 C C . GLU A 1 305 ? -6.969 -11.266 40.942 1.00 81.06 305 GLU A C 1
ATOM 2423 O O . GLU A 1 305 ? -8.196 -11.326 41.025 1.00 81.06 305 GLU A O 1
ATOM 2428 N N . GLU A 1 306 ? -6.298 -10.151 41.229 1.00 83.44 306 GLU A N 1
ATOM 2429 C CA . GLU A 1 306 ? -6.927 -8.913 41.683 1.00 83.44 306 GLU A CA 1
ATOM 2430 C C . GLU A 1 306 ? -7.863 -8.320 40.615 1.00 83.44 306 GLU A C 1
ATOM 2432 O O . GLU A 1 306 ? -9.010 -7.975 40.913 1.00 83.44 306 GLU A O 1
ATOM 2437 N N . LEU A 1 307 ? -7.434 -8.309 39.343 1.00 82.50 307 LEU A N 1
ATOM 2438 C CA . LEU A 1 307 ? -8.288 -7.936 38.210 1.00 82.50 307 LEU A CA 1
ATOM 2439 C C . LEU A 1 307 ? -9.491 -8.863 38.067 1.00 82.50 307 LEU A C 1
ATOM 2441 O O . LEU A 1 307 ? -10.594 -8.408 37.774 1.00 82.50 307 LEU A O 1
ATOM 2445 N N . THR A 1 308 ? -9.291 -10.158 38.299 1.00 83.38 308 THR A N 1
ATOM 2446 C CA . THR A 1 308 ? -10.369 -11.150 38.258 1.00 83.38 308 THR A CA 1
ATOM 2447 C C . THR A 1 308 ? -11.389 -10.906 39.374 1.00 83.38 308 THR A C 1
ATOM 2449 O O . THR A 1 308 ? -12.594 -10.916 39.123 1.00 83.38 308 THR A O 1
ATOM 2452 N N . SER A 1 309 ? -10.923 -10.623 40.593 1.00 86.00 309 SER A N 1
ATOM 2453 C CA . SER A 1 309 ? -11.767 -10.284 41.744 1.00 86.00 309 SER A CA 1
ATOM 2454 C C . SER A 1 309 ? -12.593 -9.019 41.492 1.00 86.00 309 SER A C 1
ATOM 2456 O O . SER A 1 309 ? -13.812 -9.023 41.681 1.00 86.00 309 SER A O 1
ATOM 2458 N N . LEU A 1 310 ? -11.963 -7.952 40.990 1.00 83.50 310 LEU A N 1
ATOM 2459 C CA . LEU A 1 310 ? -12.657 -6.708 40.651 1.00 83.50 310 LEU A CA 1
ATOM 2460 C C . LEU A 1 310 ? -13.637 -6.887 39.492 1.00 83.50 310 LEU A C 1
ATOM 2462 O O . LEU A 1 310 ? -14.772 -6.432 39.602 1.00 83.50 310 LEU A O 1
ATOM 2466 N N . TRP A 1 311 ? -13.259 -7.604 38.432 1.00 85.44 311 TRP A N 1
ATOM 2467 C CA . TRP A 1 311 ? -14.157 -7.907 37.316 1.00 85.44 311 TRP A CA 1
ATOM 2468 C C . TRP A 1 311 ? -15.416 -8.650 37.778 1.00 85.44 311 TRP A C 1
ATOM 2470 O O . TRP A 1 311 ? -16.533 -8.286 37.411 1.00 85.44 311 TRP A O 1
ATOM 2480 N N . ASN A 1 312 ? -15.263 -9.637 38.664 1.00 87.12 312 ASN A N 1
ATOM 2481 C CA . ASN A 1 312 ? -16.403 -10.343 39.248 1.00 87.12 312 ASN A CA 1
ATOM 2482 C C . ASN A 1 312 ? -17.317 -9.391 40.039 1.00 87.12 312 ASN A C 1
ATOM 2484 O O . ASN A 1 312 ? -18.541 -9.467 39.908 1.00 87.12 312 ASN A O 1
ATOM 2488 N N . LYS A 1 313 ? -16.746 -8.456 40.814 1.00 88.88 313 LYS A N 1
ATOM 2489 C CA . LYS A 1 313 ? -17.518 -7.423 41.526 1.00 88.88 313 LYS A CA 1
ATOM 2490 C C . LYS A 1 313 ? -18.246 -6.479 40.560 1.00 88.88 313 LYS A C 1
ATOM 2492 O O . LYS A 1 313 ? -19.409 -6.164 40.812 1.00 88.88 313 LYS A O 1
ATOM 2497 N N . VAL A 1 314 ? -17.613 -6.087 39.448 1.00 80.94 314 VAL A N 1
ATOM 2498 C CA . VAL A 1 314 ? -18.240 -5.294 38.372 1.00 80.94 314 VAL A CA 1
ATOM 2499 C C . VAL A 1 314 ? -19.466 -6.025 37.826 1.00 80.94 314 VAL A C 1
ATOM 2501 O O . VAL A 1 314 ? -20.560 -5.465 37.851 1.00 80.94 314 VAL A O 1
ATOM 2504 N N . CYS A 1 315 ? -19.326 -7.298 37.442 1.00 80.38 315 CYS A N 1
ATOM 2505 C CA . CYS A 1 315 ? -20.439 -8.097 36.922 1.00 80.38 315 CYS A CA 1
ATOM 2506 C C . CYS A 1 315 ? -21.588 -8.261 37.933 1.00 80.38 315 CYS A C 1
ATOM 2508 O O . CYS A 1 315 ? -22.759 -8.278 37.550 1.00 80.38 315 CYS A O 1
ATOM 2510 N N . ILE A 1 316 ? -21.283 -8.404 39.229 1.00 89.31 316 ILE A N 1
ATOM 2511 C CA . ILE A 1 316 ? -22.304 -8.501 40.285 1.00 89.31 316 ILE A CA 1
ATOM 2512 C C . ILE A 1 316 ? -23.076 -7.182 40.407 1.00 89.31 316 ILE A C 1
ATOM 2514 O O . ILE A 1 316 ? -24.309 -7.195 40.405 1.00 89.31 316 ILE A O 1
ATOM 2518 N N . LYS A 1 317 ? -22.370 -6.048 40.487 1.00 85.19 317 LYS A N 1
ATOM 2519 C CA . LYS A 1 317 ? -22.987 -4.721 40.635 1.00 85.19 317 LYS A CA 1
ATOM 2520 C C . LYS A 1 317 ? -23.788 -4.313 39.401 1.00 85.19 317 LYS A C 1
ATOM 2522 O O . LYS A 1 317 ? -24.886 -3.778 39.541 1.00 85.19 317 LYS A O 1
ATOM 2527 N N . GLU A 1 318 ? -23.304 -4.655 38.212 1.00 85.81 318 GLU A N 1
ATOM 2528 C CA . GLU A 1 318 ? -24.026 -4.467 36.953 1.00 85.81 318 GLU A CA 1
ATOM 2529 C C . GLU A 1 318 ? -25.355 -5.235 36.949 1.00 85.81 318 GLU A C 1
ATOM 2531 O O . GLU A 1 318 ? -26.413 -4.654 36.704 1.00 85.81 318 GLU A O 1
ATOM 2536 N N . LYS A 1 319 ? -25.337 -6.523 37.320 1.00 88.19 319 LYS A N 1
ATOM 2537 C CA . LYS A 1 319 ? -26.559 -7.338 37.428 1.00 88.19 319 LYS A CA 1
ATOM 2538 C C . LYS A 1 319 ? -27.549 -6.778 38.450 1.00 88.19 319 LYS A C 1
ATOM 2540 O O . LYS A 1 319 ? -28.751 -6.801 38.193 1.00 88.19 319 LYS A O 1
ATOM 2545 N N . GLN A 1 320 ? -27.073 -6.296 39.600 1.00 87.19 320 GLN A N 1
ATOM 2546 C CA . GLN A 1 320 ? -27.925 -5.685 40.629 1.00 87.19 320 GLN A CA 1
ATOM 2547 C C . GLN A 1 320 ? -28.605 -4.413 40.109 1.00 87.19 320 GLN A C 1
ATOM 2549 O O . GLN A 1 320 ? -29.814 -4.251 40.275 1.00 87.19 320 GLN A O 1
ATOM 2554 N N . TRP A 1 321 ? -27.855 -3.547 39.424 1.00 83.25 321 TRP A N 1
ATOM 2555 C CA . TRP A 1 321 ? -28.392 -2.340 38.802 1.00 83.25 321 TRP A CA 1
ATOM 2556 C C . TRP A 1 321 ? -29.423 -2.656 37.706 1.00 83.25 321 TRP A C 1
ATOM 2558 O O . TRP A 1 321 ? -30.523 -2.100 37.725 1.00 83.25 321 TRP A O 1
ATOM 2568 N N . LEU A 1 322 ? -29.116 -3.590 36.799 1.00 78.75 322 LEU A N 1
ATOM 2569 C CA . LEU A 1 322 ? -30.003 -3.967 35.691 1.00 78.75 322 LEU A CA 1
ATOM 2570 C C . LEU A 1 322 ? -31.316 -4.615 36.163 1.00 78.75 322 LEU A C 1
ATOM 2572 O O . LEU A 1 322 ? -32.361 -4.396 35.547 1.00 78.75 322 LEU A O 1
ATOM 2576 N N . LYS A 1 323 ? -31.295 -5.372 37.272 1.00 84.94 323 LYS A N 1
ATOM 2577 C CA . LYS A 1 323 ? -32.493 -6.004 37.858 1.00 84.94 323 LYS A CA 1
ATOM 2578 C C . LYS A 1 323 ? -33.430 -5.023 38.575 1.00 84.94 323 LYS A C 1
ATOM 2580 O O . LYS A 1 323 ? -34.603 -5.337 38.760 1.00 84.94 323 LYS A O 1
ATOM 2585 N N . CYS A 1 324 ? -32.956 -3.843 38.974 1.00 79.75 324 CYS A N 1
ATOM 2586 C CA . CYS A 1 324 ? -33.765 -2.869 39.707 1.00 79.75 324 CYS A CA 1
ATOM 2587 C C . CYS A 1 324 ? -34.668 -2.060 38.757 1.00 79.75 324 CYS A C 1
ATOM 2589 O O . CYS A 1 324 ? -34.223 -1.058 38.194 1.00 79.75 324 CYS A O 1
ATOM 2591 N N . LYS A 1 325 ? -35.935 -2.466 38.577 1.00 70.38 325 LYS A N 1
ATOM 2592 C CA . LYS A 1 325 ? -36.883 -1.811 37.647 1.00 70.38 325 LYS A CA 1
ATOM 2593 C C . LYS A 1 325 ? -37.788 -0.733 38.274 1.00 70.38 325 LYS A C 1
ATOM 2595 O O . LYS A 1 325 ? -38.114 0.220 37.582 1.00 70.38 325 LYS A O 1
ATOM 2600 N N . ASN A 1 326 ? -38.114 -0.819 39.571 1.00 59.28 326 ASN A N 1
ATOM 2601 C CA . ASN A 1 326 ? -39.270 -0.097 40.144 1.00 59.28 326 ASN A CA 1
ATOM 2602 C C . ASN A 1 326 ? -38.940 0.951 41.236 1.00 59.28 326 ASN A C 1
ATOM 2604 O O . ASN A 1 326 ? -39.836 1.392 41.945 1.00 59.28 326 ASN A O 1
ATOM 2608 N N . CYS A 1 327 ? -37.677 1.368 41.409 1.00 69.19 327 CYS A N 1
ATOM 2609 C CA . CYS A 1 327 ? -37.321 2.405 42.394 1.00 69.19 327 CYS A CA 1
ATOM 2610 C C . CYS A 1 327 ? -36.159 3.291 41.913 1.00 69.19 327 CYS A C 1
ATOM 2612 O O . CYS A 1 327 ? -35.003 2.862 41.879 1.00 69.19 327 CYS A O 1
ATOM 2614 N N . THR A 1 328 ? -36.460 4.544 41.556 1.00 67.25 328 THR A N 1
ATOM 2615 C CA . THR A 1 328 ? -35.525 5.498 40.927 1.00 67.25 328 THR A CA 1
ATOM 2616 C C . THR A 1 328 ? -34.325 5.830 41.819 1.00 67.25 328 THR A C 1
ATOM 2618 O O . THR A 1 328 ? -33.185 5.838 41.350 1.00 67.25 328 THR A O 1
ATOM 2621 N N . ASN A 1 329 ? -34.550 6.019 43.124 1.00 75.12 329 ASN A N 1
ATOM 2622 C CA . ASN A 1 329 ? -33.487 6.320 44.089 1.00 75.12 329 ASN A CA 1
ATOM 2623 C C . ASN A 1 329 ? -32.546 5.128 44.313 1.00 75.12 329 ASN A C 1
ATOM 2625 O O . ASN A 1 329 ? -31.324 5.295 44.308 1.00 75.12 329 ASN A O 1
ATOM 2629 N N . LEU A 1 330 ? -33.095 3.915 44.423 1.00 77.19 330 LEU A N 1
ATOM 2630 C CA . LEU A 1 330 ? -32.304 2.693 44.562 1.00 77.19 330 LEU A CA 1
ATOM 2631 C C . LEU A 1 330 ? -31.519 2.382 43.281 1.00 77.19 330 LEU A C 1
ATOM 2633 O O . LEU A 1 330 ? -30.331 2.071 43.343 1.00 77.19 330 LEU A O 1
ATOM 2637 N N . ARG A 1 331 ? -32.140 2.544 42.106 1.00 77.31 331 ARG A N 1
ATOM 2638 C CA . ARG A 1 331 ? -31.483 2.350 40.805 1.00 77.31 331 ARG A CA 1
ATOM 2639 C C . ARG A 1 331 ? -30.334 3.339 40.599 1.00 77.31 331 ARG A C 1
ATOM 2641 O O . ARG A 1 331 ? -29.288 2.937 40.094 1.00 77.31 331 ARG A O 1
ATOM 2648 N N . ARG A 1 332 ? -30.490 4.603 41.019 1.00 75.25 332 ARG A N 1
ATOM 2649 C CA . ARG A 1 332 ? -29.422 5.619 40.984 1.00 75.25 332 ARG A CA 1
ATOM 2650 C C . ARG A 1 332 ? -28.255 5.242 41.899 1.00 75.25 332 ARG A C 1
ATOM 2652 O O . ARG A 1 332 ? -27.114 5.287 41.448 1.00 75.25 332 ARG A O 1
ATOM 2659 N N . LYS A 1 333 ? -28.537 4.789 43.126 1.00 81.81 333 LYS A N 1
ATOM 2660 C CA . LYS A 1 333 ? -27.518 4.300 44.069 1.00 81.81 333 LYS A CA 1
ATOM 2661 C C . LYS A 1 333 ? -26.755 3.090 43.511 1.00 81.81 333 LYS A C 1
ATOM 2663 O O . LYS A 1 333 ? -25.530 3.102 43.481 1.00 81.81 333 LYS A O 1
ATOM 2668 N N . LEU A 1 334 ? -27.462 2.094 42.972 1.00 81.06 334 LEU A N 1
ATOM 2669 C CA . LEU A 1 334 ? -26.856 0.903 42.361 1.00 81.06 334 LEU A CA 1
ATOM 2670 C C . LEU A 1 334 ? -26.029 1.233 41.108 1.00 81.06 334 LEU A C 1
ATOM 2672 O O . LEU A 1 334 ? -24.965 0.649 40.911 1.00 81.06 334 LEU A O 1
ATOM 2676 N N . LYS A 1 335 ? -26.471 2.202 40.291 1.00 78.12 335 LYS A N 1
ATOM 2677 C CA . LYS A 1 335 ? -25.687 2.720 39.157 1.00 78.12 335 LYS A CA 1
ATOM 2678 C C . LYS A 1 335 ? -24.390 3.370 39.639 1.00 78.12 335 LYS A C 1
ATOM 2680 O O . LYS A 1 335 ? -23.341 3.132 39.053 1.00 78.12 335 LYS A O 1
ATOM 2685 N N . GLN A 1 336 ? -24.452 4.161 40.708 1.00 78.94 336 GLN A N 1
ATOM 2686 C CA . GLN A 1 336 ? -23.288 4.835 41.284 1.00 78.94 336 GLN A CA 1
ATOM 2687 C C . GLN A 1 336 ? -22.285 3.825 41.868 1.00 78.94 336 GLN A C 1
ATOM 2689 O O . GLN A 1 336 ? -21.086 3.939 41.627 1.00 78.94 336 GLN A O 1
ATOM 2694 N N . GLU A 1 337 ? -22.770 2.778 42.543 1.00 80.94 337 GLU A N 1
ATOM 2695 C CA . GLU A 1 337 ? -21.941 1.665 43.027 1.00 80.94 337 GLU A CA 1
ATOM 2696 C C . GLU A 1 337 ? -21.292 0.866 41.882 1.00 80.94 337 GLU A C 1
ATOM 2698 O O . GLU A 1 337 ? -20.111 0.525 41.970 1.00 80.94 337 GLU A O 1
ATOM 2703 N N . PHE A 1 338 ? -22.026 0.604 40.792 1.00 85.81 338 PHE A N 1
ATOM 2704 C CA . PHE A 1 338 ? -21.487 -0.017 39.577 1.00 85.81 338 PHE A CA 1
ATOM 2705 C C . PHE A 1 338 ? -20.402 0.849 38.920 1.00 85.81 338 PHE A C 1
ATOM 2707 O O . PHE A 1 338 ? -19.312 0.353 38.639 1.00 85.81 338 PHE A O 1
ATOM 2714 N N . CYS A 1 339 ? -20.664 2.142 38.712 1.00 70.19 339 CYS A N 1
ATOM 2715 C CA . CYS A 1 339 ? -19.685 3.054 38.121 1.00 70.19 339 CYS A CA 1
ATOM 2716 C C . CYS A 1 339 ? -18.414 3.142 38.976 1.00 70.19 339 CYS A C 1
ATOM 2718 O O . CYS A 1 339 ? -17.313 3.087 38.433 1.00 70.19 339 CYS A O 1
ATOM 2720 N N . ASN A 1 340 ? -18.545 3.202 40.305 1.00 79.12 340 ASN A N 1
ATOM 2721 C CA . ASN A 1 340 ? -17.395 3.239 41.210 1.00 79.12 340 ASN A CA 1
ATOM 2722 C C . ASN A 1 340 ? -16.530 1.977 41.096 1.00 79.12 340 ASN A C 1
ATOM 2724 O O . ASN A 1 340 ? -15.311 2.088 40.956 1.00 79.12 340 ASN A O 1
ATOM 2728 N N . ILE A 1 341 ? -17.134 0.782 41.110 1.00 75.38 341 ILE A N 1
ATOM 2729 C CA . ILE A 1 341 ? -16.368 -0.470 41.013 1.00 75.38 341 ILE A CA 1
ATOM 2730 C C . ILE A 1 341 ? -15.782 -0.682 39.607 1.00 75.38 341 ILE A C 1
ATOM 2732 O O . ILE A 1 341 ? -14.675 -1.205 39.478 1.00 75.38 341 ILE A O 1
ATOM 2736 N N . ARG A 1 342 ? -16.473 -0.215 38.556 1.00 71.75 342 ARG A N 1
ATOM 2737 C CA . ARG A 1 342 ? -15.971 -0.232 37.173 1.00 71.75 342 ARG A CA 1
ATOM 2738 C C . ARG A 1 342 ? -14.764 0.684 37.011 1.00 71.75 342 ARG A C 1
ATOM 2740 O O . ARG A 1 342 ? -13.747 0.245 36.495 1.00 71.75 342 ARG A O 1
ATOM 2747 N N . ASN A 1 343 ? -14.826 1.904 37.543 1.00 64.12 343 ASN A N 1
ATOM 2748 C CA . ASN A 1 343 ? -13.705 2.845 37.509 1.00 64.12 343 ASN A CA 1
ATOM 2749 C C . ASN A 1 343 ? -12.471 2.297 38.246 1.00 64.12 343 ASN A C 1
ATOM 2751 O O . ASN A 1 343 ? -11.346 2.478 37.780 1.00 64.12 343 ASN A O 1
ATOM 2755 N N . GLN A 1 344 ? -12.668 1.595 39.370 1.00 69.75 344 GLN A N 1
ATOM 2756 C CA . GLN A 1 344 ? -11.583 0.907 40.081 1.00 69.75 344 GLN A CA 1
ATOM 2757 C C . GLN A 1 344 ? -10.966 -0.215 39.232 1.00 69.75 344 GLN A C 1
ATOM 2759 O O . GLN A 1 344 ? -9.741 -0.293 39.126 1.00 69.75 344 GLN A O 1
ATOM 2764 N N . PHE A 1 345 ? -11.795 -1.035 38.577 1.00 79.12 345 PHE A N 1
ATOM 2765 C CA . PHE A 1 345 ? -11.333 -2.062 37.641 1.00 79.12 345 PHE A CA 1
ATOM 2766 C C . PHE A 1 345 ? -10.568 -1.458 36.451 1.00 79.12 345 PHE A C 1
ATOM 2768 O O . PHE A 1 345 ? -9.454 -1.890 36.163 1.00 79.12 345 PHE A O 1
ATOM 2775 N N . ASP A 1 346 ? -11.110 -0.427 35.802 1.00 54.75 346 ASP A N 1
ATOM 2776 C CA . ASP A 1 346 ? -10.500 0.221 34.636 1.00 54.75 346 ASP A CA 1
ATOM 2777 C C . ASP A 1 346 ? -9.167 0.892 34.991 1.00 54.75 346 ASP A C 1
ATOM 2779 O O . ASP A 1 346 ? -8.215 0.859 34.205 1.00 54.75 346 ASP A O 1
ATOM 2783 N N . LYS A 1 347 ? -9.063 1.490 36.186 1.00 63.72 347 LYS A N 1
ATOM 2784 C CA . LYS A 1 347 ? -7.808 2.058 36.700 1.00 63.72 347 LYS A CA 1
ATOM 2785 C C . LYS A 1 347 ? -6.763 0.966 36.931 1.00 63.72 347 LYS A C 1
ATOM 2787 O O . LYS A 1 347 ? -5.632 1.110 36.467 1.00 63.72 347 LYS A O 1
ATOM 2792 N N . LEU A 1 348 ? -7.136 -0.142 37.577 1.00 69.94 348 LEU A N 1
ATOM 2793 C CA . LEU A 1 348 ? -6.215 -1.254 37.819 1.00 69.94 348 LEU A CA 1
ATOM 2794 C C . LEU A 1 348 ? -5.794 -1.945 36.514 1.00 69.94 348 LEU A C 1
ATOM 2796 O O . LEU A 1 348 ? -4.621 -2.263 36.344 1.00 69.94 348 LEU A O 1
ATOM 2800 N N . ASN A 1 349 ? -6.715 -2.144 35.571 1.00 66.38 349 ASN A N 1
ATOM 2801 C CA . ASN A 1 349 ? -6.451 -2.791 34.282 1.00 66.38 349 ASN A CA 1
ATOM 2802 C C . ASN A 1 349 ? -5.502 -1.953 33.415 1.00 66.38 349 ASN A C 1
ATOM 2804 O O . ASN A 1 349 ? -4.589 -2.492 32.795 1.00 66.38 349 ASN A O 1
ATOM 2808 N N . ARG A 1 350 ? -5.662 -0.622 33.420 1.00 61.28 350 ARG A N 1
ATOM 2809 C CA . ARG A 1 350 ? -4.711 0.292 32.769 1.00 61.28 350 ARG A CA 1
ATOM 2810 C C . ARG A 1 350 ? -3.335 0.241 33.430 1.00 61.28 350 ARG A C 1
ATOM 2812 O O . ARG A 1 350 ? -2.346 0.085 32.723 1.00 61.28 350 ARG A O 1
ATOM 2819 N N . ASN A 1 351 ? -3.274 0.310 34.761 1.00 61.50 351 ASN A N 1
ATOM 2820 C CA . ASN A 1 351 ? -2.014 0.272 35.509 1.00 61.50 351 ASN A CA 1
ATOM 2821 C C . ASN A 1 351 ? -1.251 -1.049 35.291 1.00 61.50 351 ASN A C 1
ATOM 2823 O O . ASN A 1 351 ? -0.084 -1.052 34.922 1.00 61.50 351 ASN A O 1
ATOM 2827 N N . THR A 1 352 ? -1.925 -2.190 35.438 1.00 66.88 352 THR A N 1
ATOM 2828 C CA . THR A 1 352 ? -1.329 -3.525 35.239 1.00 66.88 352 THR A CA 1
ATOM 2829 C C . THR A 1 352 ? -0.875 -3.761 33.799 1.00 66.88 352 THR A C 1
ATOM 2831 O O . THR A 1 352 ? 0.203 -4.316 33.595 1.00 66.88 352 THR A O 1
ATOM 2834 N N . LYS A 1 353 ? -1.638 -3.290 32.801 1.00 66.38 353 LYS A N 1
ATOM 2835 C CA . LYS A 1 353 ? -1.225 -3.329 31.391 1.00 66.38 353 LYS A CA 1
ATOM 2836 C C . LYS A 1 353 ? 0.030 -2.484 31.145 1.00 66.38 353 LYS A C 1
ATOM 2838 O O . LYS A 1 353 ? 0.966 -2.998 30.542 1.00 66.38 353 LYS A O 1
ATOM 2843 N N . ARG A 1 354 ? 0.070 -1.237 31.637 1.00 55.88 354 ARG A N 1
ATOM 2844 C CA . ARG A 1 354 ? 1.238 -0.345 31.496 1.00 55.88 354 ARG A CA 1
ATOM 2845 C C . ARG A 1 354 ? 2.472 -0.911 32.189 1.00 55.88 354 ARG A C 1
ATOM 2847 O O . ARG A 1 354 ? 3.512 -1.012 31.560 1.00 55.88 354 ARG A O 1
ATOM 2854 N N . ASN A 1 355 ? 2.338 -1.380 33.429 1.00 67.06 355 ASN A N 1
ATOM 2855 C CA . ASN A 1 355 ? 3.448 -1.980 34.176 1.00 67.06 355 ASN A CA 1
ATOM 2856 C C . ASN A 1 355 ? 3.991 -3.238 33.496 1.00 67.06 355 ASN A C 1
ATOM 2858 O O . ASN A 1 355 ? 5.189 -3.494 33.537 1.00 67.06 355 ASN A O 1
ATOM 2862 N N . PHE A 1 356 ? 3.121 -4.042 32.883 1.00 73.19 356 PHE A N 1
ATOM 2863 C CA . PHE A 1 356 ? 3.565 -5.168 32.073 1.00 73.19 356 PHE A CA 1
ATOM 2864 C C . PHE A 1 356 ? 4.335 -4.685 30.843 1.00 73.19 356 PHE A C 1
ATOM 2866 O O . PHE A 1 356 ? 5.458 -5.117 30.647 1.00 73.19 356 PHE A O 1
ATOM 2873 N N . GLN A 1 357 ? 3.791 -3.745 30.066 1.00 59.31 357 GLN A N 1
ATOM 2874 C CA . GLN A 1 357 ? 4.471 -3.196 28.885 1.00 59.31 357 GLN A CA 1
ATOM 2875 C C . GLN A 1 357 ? 5.830 -2.566 29.226 1.00 59.31 357 GLN A C 1
ATOM 2877 O O . GLN A 1 357 ? 6.803 -2.815 28.522 1.00 59.31 357 GLN A O 1
ATOM 2882 N N . GLN A 1 358 ? 5.914 -1.830 30.335 1.00 61.94 358 GLN A N 1
ATOM 2883 C CA . GLN A 1 358 ? 7.155 -1.239 30.829 1.00 61.94 358 GLN A CA 1
ATOM 2884 C C . GLN A 1 358 ? 8.168 -2.313 31.243 1.00 61.94 358 GLN A C 1
ATOM 2886 O O . GLN A 1 358 ? 9.322 -2.247 30.844 1.00 61.94 358 GLN A O 1
ATOM 2891 N N . LYS A 1 359 ? 7.737 -3.373 31.943 1.00 71.94 359 LYS A N 1
ATOM 2892 C CA . LYS A 1 359 ? 8.607 -4.519 32.262 1.00 71.94 359 LYS A CA 1
ATOM 2893 C C . LYS A 1 359 ? 9.113 -5.237 31.015 1.00 71.94 359 LYS A C 1
ATOM 2895 O O . LYS A 1 359 ? 10.272 -5.631 30.973 1.00 71.94 359 LYS A O 1
ATOM 2900 N N . GLU A 1 360 ? 8.266 -5.417 30.008 1.00 69.81 360 GLU A N 1
ATOM 2901 C CA . GLU A 1 360 ? 8.657 -6.028 28.736 1.00 69.81 360 GLU A CA 1
ATOM 2902 C C . GLU A 1 360 ? 9.686 -5.163 27.995 1.00 69.81 360 GLU A C 1
ATOM 2904 O O . GLU A 1 360 ? 10.672 -5.684 27.475 1.00 69.81 360 GLU A O 1
ATOM 2909 N N . GLN A 1 361 ? 9.499 -3.841 28.002 1.00 61.09 361 GLN A N 1
ATOM 2910 C CA . GLN A 1 361 ? 10.448 -2.871 27.459 1.00 61.09 361 GLN A CA 1
ATOM 2911 C C . GLN A 1 361 ? 11.779 -2.888 28.225 1.00 61.09 361 GLN A C 1
ATOM 2913 O O . GLN A 1 361 ? 12.834 -2.998 27.604 1.00 61.09 361 GLN A O 1
ATOM 2918 N N . ASP A 1 362 ? 11.748 -2.864 29.557 1.00 69.56 362 ASP A N 1
ATOM 2919 C CA . ASP A 1 362 ? 12.941 -2.950 30.405 1.00 69.56 362 ASP A CA 1
ATOM 2920 C C . ASP A 1 362 ? 13.690 -4.269 30.186 1.00 69.56 362 ASP A C 1
ATOM 2922 O O . ASP A 1 362 ? 14.920 -4.298 30.139 1.00 69.56 362 ASP A O 1
ATOM 2926 N N . ASN A 1 363 ? 12.960 -5.373 30.013 1.00 71.12 363 ASN A N 1
ATOM 2927 C CA . ASN A 1 363 ? 13.534 -6.674 29.687 1.00 71.12 363 ASN A CA 1
ATOM 2928 C C . ASN A 1 363 ? 14.207 -6.657 28.309 1.00 71.12 363 ASN A C 1
ATOM 2930 O O . ASN A 1 363 ? 15.314 -7.174 28.174 1.00 71.12 363 ASN A O 1
ATOM 2934 N N . LEU A 1 364 ? 13.596 -6.022 27.303 1.00 67.69 364 LEU A N 1
ATOM 2935 C CA . LEU A 1 364 ? 14.206 -5.828 25.984 1.00 67.69 364 LEU A CA 1
ATOM 2936 C C . LEU A 1 364 ? 15.478 -4.967 26.062 1.00 67.69 364 LEU A C 1
ATOM 2938 O O . LEU A 1 364 ? 16.477 -5.307 25.430 1.00 67.69 364 LEU A O 1
ATOM 2942 N N . ILE A 1 365 ? 15.474 -3.903 26.870 1.00 65.81 365 ILE A N 1
ATOM 2943 C CA . ILE A 1 365 ? 16.640 -3.031 27.098 1.00 65.81 365 ILE A CA 1
ATOM 2944 C C . ILE A 1 365 ? 17.763 -3.786 27.831 1.00 65.81 365 ILE A C 1
ATOM 2946 O O . ILE A 1 365 ? 18.935 -3.653 27.477 1.00 65.81 365 ILE A O 1
ATOM 2950 N N . LYS A 1 366 ? 17.435 -4.637 28.808 1.00 73.00 366 LYS A N 1
ATOM 2951 C CA . LYS A 1 366 ? 18.417 -5.487 29.507 1.00 73.00 366 LYS A CA 1
ATOM 2952 C C . LYS A 1 366 ? 19.003 -6.569 28.600 1.00 73.00 366 LYS A C 1
ATOM 2954 O O . LYS A 1 366 ? 20.215 -6.768 28.599 1.00 73.00 366 LYS A O 1
ATOM 2959 N N . LEU A 1 367 ? 18.168 -7.229 27.793 1.00 67.75 367 LEU A N 1
ATOM 2960 C CA . LEU A 1 367 ? 18.608 -8.202 26.782 1.00 67.75 367 LEU A CA 1
ATOM 2961 C C . LEU A 1 367 ? 19.496 -7.551 25.710 1.00 67.75 367 LEU A C 1
ATOM 2963 O O . LEU A 1 367 ? 20.402 -8.190 25.176 1.00 67.75 367 LEU A O 1
ATOM 2967 N N . PHE A 1 368 ? 19.264 -6.269 25.419 1.00 58.88 368 PHE A N 1
ATOM 2968 C CA . PHE A 1 368 ? 20.131 -5.459 24.568 1.00 58.88 368 PHE A CA 1
ATOM 2969 C C . PHE A 1 368 ? 21.504 -5.213 25.215 1.00 58.88 368 PHE A C 1
ATOM 2971 O O . PHE A 1 368 ? 22.531 -5.429 24.572 1.00 58.88 368 PHE A O 1
ATOM 2978 N N . GLN A 1 369 ? 21.547 -4.838 26.497 1.00 63.62 369 GLN A N 1
ATOM 2979 C CA . GLN A 1 369 ? 22.806 -4.617 27.225 1.00 63.62 369 GLN A CA 1
ATOM 2980 C C . GLN A 1 369 ? 23.641 -5.901 27.368 1.00 63.62 369 GLN A C 1
ATOM 2982 O O . GLN A 1 369 ? 24.871 -5.851 27.326 1.00 63.62 369 GLN A O 1
ATOM 2987 N N . SER A 1 370 ? 23.000 -7.070 27.454 1.00 66.69 370 SER A N 1
ATOM 2988 C CA . SER A 1 370 ? 23.682 -8.356 27.640 1.00 66.69 370 SER A CA 1
ATOM 2989 C C . SER A 1 370 ? 24.341 -8.938 26.377 1.00 66.69 370 SER A C 1
ATOM 2991 O O . SER A 1 370 ? 24.801 -10.076 26.420 1.00 66.69 370 SER A O 1
ATOM 2993 N N . HIS A 1 371 ? 24.372 -8.214 25.245 1.00 56.88 371 HIS A N 1
ATOM 2994 C CA . HIS A 1 371 ? 24.960 -8.641 23.956 1.00 56.88 371 HIS A CA 1
ATOM 2995 C C . HIS A 1 371 ? 24.395 -9.962 23.376 1.00 56.88 371 HIS A C 1
ATOM 2997 O O . HIS A 1 371 ? 24.887 -10.472 22.364 1.00 56.88 371 HIS A O 1
ATOM 3003 N N . ASN A 1 372 ? 23.318 -10.507 23.952 1.00 65.50 372 ASN A N 1
ATOM 3004 C CA . ASN A 1 372 ? 22.690 -11.749 23.506 1.00 65.50 372 ASN A CA 1
ATOM 3005 C C . ASN A 1 372 ? 21.661 -11.456 22.407 1.00 65.50 372 ASN A C 1
ATOM 3007 O O . ASN A 1 372 ? 20.446 -11.396 22.603 1.00 65.50 372 ASN A O 1
ATOM 3011 N N . THR A 1 373 ? 22.206 -11.256 21.212 1.00 55.28 373 THR A N 1
ATOM 3012 C CA . THR A 1 373 ? 21.462 -10.910 20.002 1.00 55.28 373 THR A CA 1
ATOM 3013 C C . THR A 1 373 ? 20.364 -11.921 19.648 1.00 55.28 373 THR A C 1
ATOM 3015 O O . THR A 1 373 ? 19.322 -11.529 19.131 1.00 55.28 373 THR A O 1
ATOM 3018 N N . GLN A 1 374 ? 20.557 -13.211 19.924 1.00 59.25 374 GLN A N 1
ATOM 3019 C CA . GLN A 1 374 ? 19.651 -14.280 19.496 1.00 59.25 374 GLN A CA 1
ATOM 3020 C C . GLN A 1 374 ? 18.350 -14.310 20.310 1.00 59.25 374 GLN A C 1
ATOM 3022 O O . GLN A 1 374 ? 17.264 -14.403 19.728 1.00 59.25 374 GLN A O 1
ATOM 3027 N N . ASP A 1 375 ? 18.454 -14.163 21.631 1.00 62.22 375 ASP A N 1
ATOM 3028 C CA . ASP A 1 375 ? 17.300 -14.189 22.531 1.00 62.22 375 ASP A CA 1
ATOM 3029 C C . ASP A 1 375 ? 16.431 -12.936 22.397 1.00 62.22 375 ASP A C 1
ATOM 3031 O O . ASP A 1 375 ? 15.204 -13.045 22.402 1.00 62.22 375 ASP A O 1
ATOM 3035 N N . PHE A 1 376 ? 17.039 -11.772 22.140 1.00 69.06 376 PHE A N 1
ATOM 3036 C CA . PHE A 1 376 ? 16.306 -10.545 21.813 1.00 69.06 376 PHE A CA 1
ATOM 3037 C C . PHE A 1 376 ? 15.370 -10.741 20.607 1.00 69.06 376 PHE A C 1
ATOM 3039 O O . PHE A 1 376 ? 14.178 -10.433 20.669 1.00 69.06 376 PHE A O 1
ATOM 3046 N N . TRP A 1 377 ? 15.883 -11.302 19.504 1.00 59.53 377 TRP A N 1
ATOM 3047 C CA . TRP A 1 377 ? 15.093 -11.501 18.281 1.00 59.53 377 TRP A CA 1
ATOM 3048 C C . TRP A 1 377 ? 14.018 -12.572 18.436 1.00 59.53 377 TRP A C 1
ATOM 3050 O O . TRP A 1 377 ? 12.934 -12.444 17.865 1.00 59.53 377 TRP A O 1
ATOM 3060 N N . LYS A 1 378 ? 14.300 -13.622 19.212 1.00 64.75 378 LYS A N 1
ATOM 3061 C CA . LYS A 1 378 ? 13.305 -14.636 19.565 1.00 64.75 378 LYS A CA 1
ATOM 3062 C C . LYS A 1 378 ? 12.164 -14.021 20.378 1.00 64.75 378 LYS A C 1
ATOM 3064 O O . LYS A 1 378 ? 11.008 -14.360 20.145 1.00 64.75 378 LYS A O 1
ATOM 3069 N N . TYR A 1 379 ? 12.481 -13.097 21.284 1.00 64.50 379 TYR A N 1
ATOM 3070 C CA . TYR A 1 379 ? 11.498 -12.382 22.091 1.00 64.50 379 TYR A CA 1
ATOM 3071 C C . TYR A 1 379 ? 10.633 -11.439 21.245 1.00 64.50 379 TYR A C 1
ATOM 3073 O O . TYR A 1 379 ? 9.411 -11.551 21.274 1.00 64.50 379 TYR A O 1
ATOM 3081 N N . ILE A 1 380 ? 11.249 -10.605 20.396 1.00 62.84 380 ILE A N 1
ATOM 3082 C CA . ILE A 1 380 ? 10.529 -9.729 19.455 1.00 62.84 380 ILE A CA 1
ATOM 3083 C C . ILE A 1 380 ? 9.610 -10.518 18.514 1.00 62.84 380 ILE A C 1
ATOM 3085 O O . ILE A 1 380 ? 8.469 -10.117 18.292 1.00 62.84 380 ILE A O 1
ATOM 3089 N N . GLY A 1 381 ? 10.066 -11.661 17.989 1.00 53.06 381 GLY A N 1
ATOM 3090 C CA . GLY A 1 381 ? 9.261 -12.497 17.092 1.00 53.06 381 GLY A CA 1
ATOM 3091 C C . GLY A 1 381 ? 7.986 -13.052 17.739 1.00 53.06 381 GLY A C 1
ATOM 3092 O O . GLY A 1 381 ? 7.019 -13.342 17.039 1.00 53.06 381 GLY A O 1
ATOM 3093 N N . ASN A 1 382 ? 7.956 -13.155 19.070 1.00 56.06 382 ASN A N 1
ATOM 3094 C CA . ASN A 1 382 ? 6.786 -13.592 19.831 1.00 56.06 382 ASN A CA 1
ATOM 3095 C C . ASN A 1 382 ? 5.825 -12.442 20.183 1.00 56.06 382 ASN A C 1
ATOM 3097 O O . ASN A 1 382 ? 4.698 -12.711 20.599 1.00 56.06 382 ASN A O 1
ATOM 3101 N N . ILE A 1 383 ? 6.246 -11.183 20.011 1.00 58.06 383 ILE A N 1
ATOM 3102 C CA . ILE A 1 383 ? 5.473 -9.982 20.359 1.00 58.06 383 ILE A CA 1
ATOM 3103 C C . ILE A 1 383 ? 4.512 -9.555 19.222 1.00 58.06 383 ILE A C 1
ATOM 3105 O O . ILE A 1 383 ? 3.570 -8.814 19.497 1.00 58.06 383 ILE A O 1
ATOM 3109 N N . GLY A 1 384 ? 4.631 -10.063 17.976 1.00 43.88 384 GLY A N 1
ATOM 3110 C CA . GLY A 1 384 ? 3.716 -9.649 16.891 1.00 43.88 384 GLY A CA 1
ATOM 3111 C C . GLY A 1 384 ? 3.601 -10.508 15.612 1.00 43.88 384 GLY A C 1
ATOM 3112 O O . GLY A 1 384 ? 4.538 -11.160 15.163 1.00 43.88 384 GLY A O 1
ATOM 3113 N N . ILE A 1 385 ? 2.402 -10.435 15.006 1.00 43.88 385 ILE A N 1
ATOM 3114 C CA . ILE A 1 385 ? 1.968 -10.768 13.621 1.00 43.88 385 ILE A CA 1
ATOM 3115 C C . ILE A 1 385 ? 2.008 -12.246 13.170 1.00 43.88 385 ILE A C 1
ATOM 3117 O O . ILE A 1 385 ? 1.193 -12.647 12.336 1.00 43.88 385 ILE A O 1
ATOM 3121 N N . ALA A 1 386 ? 2.848 -13.116 13.733 1.00 39.31 386 ALA A N 1
ATOM 3122 C CA . ALA A 1 386 ? 2.906 -14.518 13.284 1.00 39.31 386 ALA A CA 1
ATOM 3123 C C . ALA A 1 386 ? 1.641 -15.351 13.614 1.00 39.31 386 ALA A C 1
ATOM 3125 O O . ALA A 1 386 ? 1.354 -16.332 12.927 1.00 39.31 386 ALA A O 1
ATOM 3126 N N . ASN A 1 387 ? 0.856 -14.950 14.623 1.00 38.34 387 ASN A N 1
ATOM 3127 C CA . ASN A 1 387 ? -0.234 -15.762 15.189 1.00 38.34 387 ASN A CA 1
ATOM 3128 C C . ASN A 1 387 ? -1.667 -15.349 14.772 1.00 38.34 387 ASN A C 1
ATOM 3130 O O . ASN A 1 387 ? -2.622 -15.980 15.221 1.00 38.34 387 ASN A O 1
ATOM 3134 N N . GLU A 1 388 ? -1.851 -14.346 13.902 1.00 42.28 388 GLU A N 1
ATOM 3135 C CA . GLU A 1 388 ? -3.180 -13.794 13.538 1.00 42.28 388 GLU A CA 1
ATOM 3136 C C . GLU A 1 388 ? -3.661 -14.103 12.105 1.00 42.28 388 GLU A C 1
ATOM 3138 O O . GLU A 1 388 ? -4.547 -13.437 11.573 1.00 42.28 388 GLU A O 1
ATOM 3143 N N . ARG A 1 389 ? -3.149 -15.149 11.444 1.00 41.84 389 ARG A N 1
ATOM 3144 C CA . ARG A 1 389 ? -3.703 -15.589 10.146 1.00 41.84 389 ARG A CA 1
ATOM 3145 C C . ARG A 1 389 ? -5.021 -16.360 10.322 1.00 41.84 389 ARG A C 1
ATOM 3147 O O . ARG A 1 389 ? -5.081 -17.566 10.094 1.00 41.84 389 ARG A O 1
ATOM 3154 N N . LEU A 1 390 ? -6.085 -15.663 10.716 1.00 40.91 390 LEU A N 1
ATOM 3155 C CA . LEU A 1 390 ? -7.466 -16.135 10.584 1.00 40.91 390 LEU A CA 1
ATOM 3156 C C . LEU A 1 390 ? -8.012 -15.703 9.211 1.00 40.91 390 LEU A C 1
ATOM 3158 O O . LEU A 1 390 ? -7.969 -14.529 8.856 1.00 40.91 390 LEU A O 1
ATOM 3162 N N . GLN A 1 391 ? -8.509 -16.660 8.424 1.00 44.81 391 GLN A N 1
ATOM 3163 C CA . GLN A 1 391 ? -9.251 -16.403 7.182 1.00 44.81 391 GLN A CA 1
ATOM 3164 C C . GLN A 1 391 ? -10.636 -15.835 7.542 1.00 44.81 391 GLN A C 1
ATOM 3166 O O . GLN A 1 391 ? -11.567 -16.600 7.782 1.00 44.81 391 GLN A O 1
ATOM 3171 N N . ASN A 1 392 ? -10.757 -14.507 7.633 1.00 51.62 392 ASN A N 1
ATOM 3172 C CA . ASN A 1 392 ? -12.029 -13.820 7.872 1.00 51.62 392 ASN A CA 1
ATOM 3173 C C . ASN A 1 392 ? -12.665 -13.367 6.548 1.00 51.62 392 ASN A C 1
ATOM 3175 O O . ASN A 1 392 ? -11.975 -12.857 5.666 1.00 51.62 392 ASN A O 1
ATOM 3179 N N . ILE A 1 393 ? -13.984 -13.547 6.434 1.00 55.97 393 ILE A N 1
ATOM 3180 C CA . ILE A 1 393 ? -14.806 -13.034 5.329 1.00 55.97 393 ILE A CA 1
ATOM 3181 C C . ILE A 1 393 ? -14.851 -11.493 5.441 1.00 55.97 393 ILE A C 1
ATOM 3183 O O . ILE A 1 393 ? -15.151 -10.991 6.528 1.00 55.97 393 ILE A O 1
ATOM 3187 N N . PRO A 1 394 ? -14.533 -10.735 4.376 1.00 60.62 394 PRO A N 1
ATOM 3188 C CA . PRO A 1 394 ? -14.468 -9.272 4.414 1.00 60.62 394 PRO A CA 1
ATOM 3189 C C . PRO A 1 394 ? -15.870 -8.630 4.419 1.00 60.62 394 PRO A C 1
ATOM 3191 O O . PRO A 1 394 ? -16.471 -8.415 3.371 1.00 60.62 394 PRO A O 1
ATOM 3194 N N . PHE A 1 395 ? -16.382 -8.284 5.604 1.00 69.19 395 PHE A N 1
ATOM 3195 C CA . PHE A 1 395 ? -17.625 -7.509 5.783 1.00 69.19 395 PHE A CA 1
ATOM 3196 C C . PHE A 1 395 ? -17.362 -6.001 5.770 1.00 69.19 395 PHE A C 1
ATOM 3198 O O . PHE A 1 395 ? -17.694 -5.289 6.715 1.00 69.19 395 PHE A O 1
ATOM 3205 N N . LYS A 1 396 ? -16.664 -5.569 4.718 1.00 73.50 396 LYS A N 1
ATOM 3206 C CA . LYS A 1 396 ? -16.170 -4.213 4.520 1.00 73.50 396 LYS A CA 1
ATOM 3207 C C . LYS A 1 396 ? -15.851 -3.977 3.054 1.00 73.50 396 LYS A C 1
ATOM 3209 O O . LYS A 1 396 ? -15.106 -4.775 2.482 1.00 73.50 396 LYS A O 1
ATOM 3214 N N . VAL A 1 397 ? -16.350 -2.889 2.481 1.00 71.19 397 VAL A N 1
ATOM 3215 C CA . VAL A 1 397 ? -16.198 -2.571 1.054 1.00 71.19 397 VAL A CA 1
ATOM 3216 C C . VAL A 1 397 ? -15.859 -1.117 0.832 1.00 71.19 397 VAL A C 1
ATOM 3218 O O . VAL A 1 397 ? -16.416 -0.253 1.508 1.00 71.19 397 VAL A O 1
ATOM 3221 N N . LYS A 1 398 ? -14.949 -0.853 -0.102 1.00 75.38 398 LYS A N 1
ATOM 3222 C CA . LYS A 1 398 ? -14.629 0.500 -0.562 1.00 75.38 398 LYS A CA 1
ATOM 3223 C C . LYS A 1 398 ? -15.758 1.022 -1.452 1.00 75.38 398 LYS A C 1
ATOM 3225 O O . LYS A 1 398 ? -16.054 0.400 -2.466 1.00 75.38 398 LYS A O 1
ATOM 3230 N N . THR A 1 399 ? -16.398 2.112 -1.054 1.00 71.38 399 THR A N 1
ATOM 3231 C CA . THR A 1 399 ? -17.419 2.880 -1.783 1.00 71.38 399 THR A CA 1
ATOM 3232 C C . THR A 1 399 ? -16.825 4.175 -2.334 1.00 71.38 399 THR A C 1
ATOM 3234 O O . THR A 1 399 ? -15.677 4.503 -2.052 1.00 71.38 399 THR A O 1
ATOM 3237 N N . ASP A 1 400 ? -17.588 4.893 -3.156 1.00 67.25 400 ASP A N 1
ATOM 3238 C CA . ASP A 1 400 ? -17.117 6.140 -3.778 1.00 67.25 400 ASP A CA 1
ATOM 3239 C C . ASP A 1 400 ? -16.966 7.260 -2.729 1.00 67.25 400 ASP A C 1
ATOM 3241 O O . ASP A 1 400 ? -16.076 8.095 -2.839 1.00 67.25 400 ASP A O 1
ATOM 3245 N N . ASP A 1 401 ? -17.743 7.168 -1.646 1.00 67.25 401 ASP A N 1
ATOM 3246 C CA . ASP A 1 401 ? -17.672 8.033 -0.467 1.00 67.25 401 ASP A CA 1
ATOM 3247 C C . ASP A 1 401 ? -16.873 7.385 0.686 1.00 67.25 401 ASP A C 1
ATOM 3249 O O . ASP A 1 401 ? -17.214 7.580 1.847 1.00 67.25 401 ASP A O 1
ATOM 3253 N N . GLY A 1 402 ? -15.888 6.517 0.403 1.00 68.56 402 GLY A N 1
ATOM 3254 C CA . GLY A 1 402 ? -15.017 5.916 1.430 1.00 68.56 402 GLY A CA 1
ATOM 3255 C C . GLY A 1 402 ? -15.217 4.425 1.658 1.00 68.56 402 GLY A C 1
ATOM 3256 O O . GLY A 1 402 ? -15.023 3.616 0.758 1.00 68.56 402 GLY A O 1
ATOM 3257 N N . PHE A 1 403 ? -15.648 4.021 2.856 1.00 72.81 403 PHE A N 1
ATOM 3258 C CA . PHE A 1 403 ? -16.034 2.632 3.104 1.00 72.81 403 PHE A CA 1
ATOM 3259 C C . PHE A 1 403 ? -17.359 2.466 3.788 1.00 72.81 403 PHE A C 1
ATOM 3261 O O . PHE A 1 403 ? -17.632 3.063 4.828 1.00 72.81 403 PHE A O 1
ATOM 3268 N N . SER A 1 404 ? -18.062 1.441 3.325 1.00 66.94 404 SER A N 1
ATOM 3269 C CA . SER A 1 404 ? -19.205 0.910 4.030 1.00 66.94 404 SER A CA 1
ATOM 3270 C C . SER A 1 404 ? -18.895 -0.416 4.712 1.00 66.94 404 SER A C 1
ATOM 3272 O O . SER A 1 404 ? -18.101 -1.250 4.259 1.00 66.94 404 SER A O 1
ATOM 3274 N N . SER A 1 405 ? -19.510 -0.605 5.873 1.00 72.75 405 SER A N 1
ATOM 3275 C CA . SER A 1 405 ? -19.516 -1.864 6.636 1.00 72.75 405 SER A CA 1
ATOM 3276 C C . SER A 1 405 ? -20.859 -2.164 7.267 1.00 72.75 405 SER A C 1
ATOM 3278 O O . SER A 1 405 ? -20.989 -3.097 8.061 1.00 72.75 405 SER A O 1
ATOM 3280 N N . ASP A 1 406 ? -21.849 -1.365 6.877 1.00 78.12 406 ASP A N 1
ATOM 3281 C CA . ASP A 1 406 ? -23.234 -1.770 6.931 1.00 78.12 406 ASP A CA 1
ATOM 3282 C C . ASP A 1 406 ? -23.395 -3.029 6.072 1.00 78.12 406 ASP A C 1
ATOM 3284 O O . ASP A 1 406 ? -22.861 -3.104 4.967 1.00 78.12 406 ASP A O 1
ATOM 3288 N N . VAL A 1 407 ? -24.043 -4.057 6.616 1.00 71.88 407 VAL A N 1
ATOM 3289 C CA . VAL A 1 407 ? -24.071 -5.384 5.986 1.00 71.88 407 VAL A CA 1
ATOM 3290 C C . VAL A 1 407 ? -24.799 -5.324 4.651 1.00 71.88 407 VAL A C 1
ATOM 3292 O O . VAL A 1 407 ? -24.332 -5.937 3.692 1.00 71.88 407 VAL A O 1
ATOM 3295 N N . ASP A 1 408 ? -25.883 -4.559 4.572 1.00 73.38 408 ASP A N 1
ATOM 3296 C CA . ASP A 1 408 ? -26.674 -4.447 3.356 1.00 73.38 408 ASP A CA 1
ATOM 3297 C C . ASP A 1 408 ? -25.929 -3.627 2.308 1.00 73.38 408 ASP A C 1
ATOM 3299 O O . ASP A 1 408 ? -25.792 -4.096 1.188 1.00 73.38 408 ASP A O 1
ATOM 3303 N N . ALA A 1 409 ? -25.306 -2.504 2.666 1.00 73.62 409 ALA A N 1
ATOM 3304 C CA . ALA A 1 409 ? -24.456 -1.745 1.748 1.00 73.62 409 ALA A CA 1
ATOM 3305 C C . ALA A 1 409 ? -23.174 -2.498 1.341 1.00 73.62 409 ALA A C 1
ATOM 3307 O O . ALA A 1 409 ? -22.705 -2.358 0.216 1.00 73.62 409 ALA A O 1
ATOM 3308 N N . VAL A 1 410 ? -22.600 -3.330 2.218 1.00 74.75 410 VAL A N 1
ATOM 3309 C CA . VAL A 1 410 ? -21.487 -4.236 1.889 1.00 74.75 410 VAL A CA 1
ATOM 3310 C C . VAL A 1 410 ? -21.931 -5.244 0.850 1.00 74.75 410 VAL A C 1
ATOM 3312 O O . VAL A 1 410 ? -21.286 -5.372 -0.188 1.00 74.75 410 VAL A O 1
ATOM 3315 N N . LEU A 1 411 ? -23.017 -5.964 1.120 1.00 77.50 411 LEU A N 1
ATOM 3316 C CA . LEU A 1 411 ? -23.549 -6.961 0.201 1.00 77.50 411 LEU A CA 1
ATOM 3317 C C . LEU A 1 411 ? -23.993 -6.314 -1.109 1.00 77.50 411 LEU A C 1
ATOM 3319 O O . LEU A 1 411 ? -23.698 -6.864 -2.165 1.00 77.50 411 LEU A O 1
ATOM 3323 N N . ASP A 1 412 ? -24.617 -5.142 -1.045 1.00 81.44 412 ASP A N 1
ATOM 3324 C CA . ASP A 1 412 ? -25.087 -4.387 -2.198 1.00 81.44 412 ASP A CA 1
ATOM 3325 C C . ASP A 1 412 ? -23.932 -3.808 -3.007 1.00 81.44 412 ASP A C 1
ATOM 3327 O O . ASP A 1 412 ? -23.992 -3.823 -4.223 1.00 81.44 412 ASP A O 1
ATOM 3331 N N . LYS A 1 413 ? -22.819 -3.413 -2.388 1.00 80.31 413 LYS A N 1
ATOM 3332 C CA . LYS A 1 413 ? -21.603 -3.001 -3.101 1.00 80.31 413 LYS A CA 1
ATOM 3333 C C . LYS A 1 413 ? -20.838 -4.183 -3.681 1.00 80.31 413 LYS A C 1
ATOM 3335 O O . LYS A 1 413 ? -20.391 -4.100 -4.814 1.00 80.31 413 LYS A O 1
ATOM 3340 N N . TRP A 1 414 ? -20.706 -5.301 -2.960 1.00 79.69 414 TRP A N 1
ATOM 3341 C CA . TRP A 1 414 ? -20.160 -6.543 -3.526 1.00 79.69 414 TRP A CA 1
ATOM 3342 C C . TRP A 1 414 ? -20.992 -6.991 -4.726 1.00 79.69 414 TRP A C 1
ATOM 3344 O O . TRP A 1 414 ? -20.432 -7.338 -5.763 1.00 79.69 414 TRP A O 1
ATOM 3354 N N . LYS A 1 415 ? -22.319 -6.953 -4.593 1.00 80.81 415 LYS A N 1
ATOM 3355 C CA . LYS A 1 415 ? -23.266 -7.230 -5.667 1.00 80.81 415 LYS A CA 1
ATOM 3356 C C . LYS A 1 415 ? -23.088 -6.226 -6.803 1.00 80.81 415 LYS A C 1
ATOM 3358 O O . LYS A 1 415 ? -22.753 -6.654 -7.892 1.00 80.81 415 LYS A O 1
ATOM 3363 N N . THR A 1 416 ? -23.192 -4.928 -6.539 1.00 80.25 416 THR A N 1
ATOM 3364 C CA . THR A 1 416 ? -23.099 -3.835 -7.516 1.00 80.25 416 THR A CA 1
ATOM 3365 C C . THR A 1 416 ? -21.752 -3.805 -8.228 1.00 80.25 416 THR A C 1
ATOM 3367 O O . THR A 1 416 ? -21.720 -3.580 -9.425 1.00 80.25 416 THR A O 1
ATOM 3370 N N . ASP A 1 417 ? -20.627 -4.049 -7.558 1.00 79.19 417 ASP A N 1
ATOM 3371 C CA . ASP A 1 417 ? -19.302 -4.028 -8.192 1.00 79.19 417 ASP A CA 1
ATOM 3372 C C . ASP A 1 417 ? -19.082 -5.240 -9.089 1.00 79.19 417 ASP A C 1
ATOM 3374 O O . ASP A 1 417 ? -18.562 -5.107 -10.197 1.00 79.19 417 ASP A O 1
ATOM 3378 N N . TYR A 1 418 ? -19.509 -6.425 -8.648 1.00 74.75 418 TYR A N 1
ATOM 3379 C CA . TYR A 1 418 ? -19.488 -7.602 -9.512 1.00 74.75 418 TYR A CA 1
ATOM 3380 C C . TYR A 1 418 ? -20.531 -7.497 -10.629 1.00 74.75 418 TYR A C 1
ATOM 3382 O O . TYR A 1 418 ? -20.236 -7.889 -11.752 1.00 74.75 418 TYR A O 1
ATOM 3390 N N . GLU A 1 419 ? -21.705 -6.923 -10.371 1.00 76.12 419 GLU A N 1
ATOM 3391 C CA . GLU A 1 419 ? -22.707 -6.620 -11.392 1.00 76.12 419 GLU A CA 1
ATOM 3392 C C . GLU A 1 419 ? -22.144 -5.615 -12.395 1.00 76.12 419 GLU A C 1
ATOM 3394 O O . GLU A 1 419 ? -22.198 -5.896 -13.579 1.00 76.12 419 GLU A O 1
ATOM 3399 N N . LYS A 1 420 ? -21.484 -4.530 -11.973 1.00 74.69 420 LYS A N 1
ATOM 3400 C CA . LYS A 1 420 ? -20.819 -3.552 -12.857 1.00 74.69 420 LYS A CA 1
ATOM 3401 C C . LYS A 1 420 ? -19.720 -4.179 -13.723 1.00 74.69 420 LYS A C 1
ATOM 3403 O O . LYS A 1 420 ? -19.529 -3.744 -14.859 1.00 74.69 420 LYS A O 1
ATOM 3408 N N . LEU A 1 421 ? -19.005 -5.198 -13.228 1.00 67.81 421 LEU A N 1
ATOM 3409 C CA . LEU A 1 421 ? -18.005 -5.927 -14.023 1.00 67.81 421 LEU A CA 1
ATOM 3410 C C . LEU A 1 421 ? -18.611 -6.691 -15.208 1.00 67.81 421 LEU A C 1
ATOM 3412 O O . LEU A 1 421 ? -17.933 -6.857 -16.222 1.00 67.81 421 LEU A O 1
ATOM 3416 N N . PHE A 1 422 ? -19.835 -7.204 -15.063 1.00 59.44 422 PHE A N 1
ATOM 3417 C CA . PHE A 1 422 ? -20.481 -8.064 -16.064 1.00 59.44 422 PHE A CA 1
ATOM 3418 C C . PHE A 1 422 ? -21.622 -7.368 -16.824 1.00 59.44 422 PHE A C 1
ATOM 3420 O O . PHE A 1 422 ? -21.894 -7.725 -17.965 1.00 59.44 422 PHE A O 1
ATOM 3427 N N . ASN A 1 423 ? -22.221 -6.348 -16.216 1.00 62.94 423 ASN A N 1
ATOM 3428 C CA . ASN A 1 423 ? -23.352 -5.546 -16.671 1.00 62.94 423 ASN A CA 1
ATOM 3429 C C . ASN A 1 423 ? -22.936 -4.072 -16.661 1.00 62.94 423 ASN A C 1
ATOM 3431 O O . ASN A 1 423 ? -23.539 -3.245 -15.974 1.00 62.94 423 ASN A O 1
ATOM 3435 N N . SER A 1 424 ? -21.850 -3.742 -17.366 1.00 52.41 424 SER A N 1
ATOM 3436 C CA . SER A 1 424 ? -21.507 -2.343 -17.626 1.00 52.41 424 SER A CA 1
ATOM 3437 C C . SER A 1 424 ? -22.773 -1.658 -18.126 1.00 52.41 424 SER A C 1
ATOM 3439 O O . SER A 1 424 ? -23.372 -2.162 -19.077 1.00 52.41 424 SER A O 1
ATOM 3441 N N . GLY A 1 425 ? -23.213 -0.596 -17.441 1.00 48.84 425 GLY A N 1
ATOM 3442 C CA . GLY A 1 425 ? -24.428 0.122 -17.808 1.00 48.84 425 GLY A CA 1
ATOM 3443 C C . GLY A 1 425 ? -24.423 0.346 -19.311 1.00 48.84 425 GLY A C 1
ATOM 3444 O O . GLY A 1 425 ? -23.425 0.817 -19.860 1.00 48.84 425 GLY A O 1
ATOM 3445 N N . ASP A 1 426 ? -25.484 -0.101 -19.974 1.00 52.16 426 ASP A N 1
ATOM 3446 C CA . ASP A 1 426 ? -25.671 0.146 -21.389 1.00 52.16 426 ASP A CA 1
ATOM 3447 C C . ASP A 1 426 ? -25.585 1.664 -21.567 1.00 52.16 426 ASP A C 1
ATOM 3449 O O . ASP A 1 426 ? -26.483 2.392 -21.147 1.00 52.16 426 ASP A O 1
ATOM 3453 N N . ASN A 1 427 ? -24.464 2.173 -22.086 1.00 48.44 427 ASN A N 1
ATOM 3454 C CA . ASN A 1 427 ? -24.213 3.610 -22.253 1.00 48.44 427 ASN A CA 1
ATOM 3455 C C . ASN A 1 427 ? -25.144 4.225 -23.326 1.00 48.44 427 ASN A C 1
ATOM 3457 O O . ASN A 1 427 ? -24.759 5.168 -24.009 1.00 48.44 427 ASN A O 1
ATOM 3461 N N . GLY A 1 428 ? -26.319 3.634 -23.576 1.00 52.50 428 GLY A N 1
ATOM 3462 C CA . GLY A 1 428 ? -27.163 3.886 -24.741 1.00 52.50 428 GLY A CA 1
ATOM 3463 C C . GLY A 1 428 ? -26.484 3.537 -26.069 1.00 52.50 428 GLY A C 1
ATOM 3464 O O . GLY A 1 428 ? -27.021 3.848 -27.126 1.00 52.50 428 GLY A O 1
ATOM 3465 N N . ASN A 1 429 ? -25.303 2.910 -26.020 1.00 51.22 429 ASN A N 1
ATOM 3466 C CA . ASN A 1 429 ? -24.471 2.598 -27.180 1.00 51.22 429 ASN A CA 1
ATOM 3467 C C . ASN A 1 429 ? -24.626 1.148 -27.643 1.00 51.22 429 ASN A C 1
ATOM 3469 O O . ASN A 1 429 ? -24.022 0.779 -28.653 1.00 51.22 429 ASN A O 1
ATOM 3473 N N . PHE A 1 430 ? -25.399 0.309 -26.943 1.00 52.91 430 PHE A N 1
ATOM 3474 C CA . PHE A 1 430 ? -25.842 -0.937 -27.544 1.00 52.91 430 PHE A CA 1
ATOM 3475 C C . PHE A 1 430 ? -26.807 -0.593 -28.677 1.00 52.91 430 PHE A C 1
ATOM 3477 O O . PHE A 1 430 ? -27.954 -0.195 -28.469 1.00 52.91 430 PHE A O 1
ATOM 3484 N N . ASP A 1 431 ? -26.295 -0.678 -29.901 1.00 67.69 431 ASP A N 1
ATOM 3485 C CA . ASP A 1 431 ? -27.012 -0.284 -31.100 1.00 67.69 431 ASP A CA 1
ATOM 3486 C C . ASP A 1 431 ? -28.151 -1.278 -31.375 1.00 67.69 431 ASP A C 1
ATOM 3488 O O . ASP A 1 431 ? -28.018 -2.257 -32.111 1.00 67.69 431 ASP A O 1
ATOM 3492 N N . ASN A 1 432 ? -29.297 -1.036 -30.738 1.00 71.12 432 ASN A N 1
ATOM 3493 C CA . ASN A 1 432 ? -30.513 -1.818 -30.925 1.00 71.12 432 ASN A CA 1
ATOM 3494 C C . ASN A 1 432 ? -31.006 -1.759 -32.377 1.00 71.12 432 ASN A C 1
ATOM 3496 O O . ASN A 1 432 ? -31.632 -2.716 -32.837 1.00 71.12 432 ASN A O 1
ATOM 3500 N N . ASN A 1 433 ? -30.676 -0.693 -33.117 1.00 72.75 433 ASN A N 1
ATOM 3501 C CA . ASN A 1 433 ? -30.956 -0.612 -34.547 1.00 72.75 433 ASN A CA 1
ATOM 3502 C C . ASN A 1 433 ? -30.057 -1.579 -35.322 1.00 72.75 433 ASN A C 1
ATOM 3504 O O . ASN A 1 433 ? -30.561 -2.302 -36.174 1.00 72.75 433 ASN A O 1
ATOM 3508 N N . HIS A 1 434 ? -28.769 -1.684 -34.986 1.00 70.31 434 HIS A N 1
ATOM 3509 C CA . HIS A 1 434 ? -27.869 -2.696 -35.542 1.00 70.31 434 HIS A CA 1
ATOM 3510 C C . HIS A 1 434 ? -28.273 -4.118 -35.139 1.00 70.31 434 HIS A C 1
ATOM 3512 O O . HIS A 1 434 ? -28.295 -4.997 -35.994 1.00 70.31 434 HIS A O 1
ATOM 3518 N N . LEU A 1 435 ? -28.662 -4.372 -33.884 1.00 69.94 435 LEU A N 1
ATOM 3519 C CA . LEU A 1 435 ? -29.172 -5.686 -33.475 1.00 69.94 435 LEU A CA 1
ATOM 3520 C C . LEU A 1 435 ? -30.464 -6.041 -34.227 1.00 69.94 435 LEU A C 1
ATOM 3522 O O . LEU A 1 435 ? -30.616 -7.177 -34.675 1.00 69.94 435 LEU A O 1
ATOM 3526 N N . GLY A 1 436 ? -31.385 -5.086 -34.381 1.00 75.50 436 GLY A N 1
ATOM 3527 C CA . GLY A 1 436 ? -32.598 -5.237 -35.186 1.00 75.50 436 GLY A CA 1
ATOM 3528 C C . GLY A 1 436 ? -32.286 -5.475 -36.664 1.00 75.50 436 GLY A C 1
ATOM 3529 O O . GLY A 1 436 ? -32.882 -6.350 -37.286 1.00 75.50 436 GLY A O 1
ATOM 3530 N N . TRP A 1 437 ? -31.288 -4.777 -37.205 1.00 73.25 437 TRP A N 1
ATOM 3531 C CA . TRP A 1 437 ? -30.783 -4.937 -38.569 1.00 73.25 437 TRP A CA 1
ATOM 3532 C C . TRP A 1 437 ? -30.124 -6.310 -38.797 1.00 73.25 437 TRP A C 1
ATOM 3534 O O . TRP A 1 437 ? -30.393 -6.956 -39.811 1.00 73.25 437 TRP A O 1
ATOM 3544 N N . VAL A 1 438 ? -29.345 -6.809 -37.830 1.00 66.00 438 VAL A N 1
ATOM 3545 C CA . VAL A 1 438 ? -28.773 -8.169 -37.818 1.00 66.00 438 VAL A CA 1
ATOM 3546 C C . VAL A 1 438 ? -29.872 -9.225 -37.733 1.00 66.00 438 VAL A C 1
ATOM 3548 O O . VAL A 1 438 ? -29.891 -10.152 -38.538 1.00 66.00 438 VAL A O 1
ATOM 3551 N N . LYS A 1 439 ? -30.814 -9.082 -36.790 1.00 69.38 439 LYS A N 1
ATOM 3552 C CA . LYS A 1 439 ? -31.942 -10.013 -36.612 1.00 69.38 439 LYS A CA 1
ATOM 3553 C C . LYS A 1 439 ? -32.909 -10.008 -37.798 1.00 69.38 439 LYS A C 1
ATOM 3555 O O . LYS A 1 439 ? -33.540 -11.025 -38.061 1.00 69.38 439 LYS A O 1
ATOM 3560 N N . GLY A 1 440 ? -33.004 -8.893 -38.519 1.00 73.19 440 GLY A N 1
ATOM 3561 C CA . GLY A 1 440 ? -33.760 -8.753 -39.762 1.00 73.19 440 GLY A CA 1
ATOM 3562 C C . GLY A 1 440 ? -33.062 -9.326 -41.001 1.00 73.19 440 GLY A C 1
ATOM 3563 O O . GLY A 1 440 ? -33.519 -9.051 -42.104 1.00 73.19 440 GLY A O 1
ATOM 3564 N N . ASN A 1 441 ? -31.965 -10.083 -40.845 1.00 59.31 441 ASN A N 1
ATOM 3565 C CA . ASN A 1 441 ? -31.142 -10.653 -41.925 1.00 59.31 441 ASN A CA 1
ATOM 3566 C C . ASN A 1 441 ? -30.524 -9.628 -42.897 1.00 59.31 441 ASN A C 1
ATOM 3568 O O . ASN A 1 441 ? -30.040 -10.007 -43.961 1.00 59.31 441 ASN A O 1
ATOM 3572 N N . ASN A 1 442 ? -30.477 -8.343 -42.537 1.00 58.50 442 ASN A N 1
ATOM 3573 C CA . ASN A 1 442 ? -29.876 -7.315 -43.389 1.00 58.50 442 ASN A CA 1
ATOM 3574 C C . ASN A 1 442 ? -28.355 -7.195 -43.184 1.00 58.50 442 ASN A C 1
ATOM 3576 O O . ASN A 1 442 ? -27.667 -6.611 -44.020 1.00 58.50 442 ASN A O 1
ATOM 3580 N N . HIS A 1 443 ? -27.818 -7.777 -42.103 1.00 53.34 443 HIS A N 1
ATOM 3581 C CA . HIS A 1 443 ? -26.380 -7.844 -41.860 1.00 53.34 443 HIS A CA 1
ATOM 3582 C C . HIS A 1 443 ? -25.713 -8.922 -42.715 1.00 53.34 443 HIS A C 1
ATOM 3584 O O . HIS A 1 443 ? -25.837 -10.118 -42.454 1.00 53.34 443 HIS A O 1
ATOM 3590 N N . VAL A 1 444 ? -24.897 -8.498 -43.682 1.00 55.97 444 VAL A N 1
ATOM 3591 C CA . VAL A 1 444 ? -23.993 -9.399 -44.405 1.00 55.97 444 VAL A CA 1
ATOM 3592 C C . VAL A 1 444 ? -22.818 -9.724 -43.487 1.00 55.97 444 VAL A C 1
ATOM 3594 O O . VAL A 1 444 ? -21.887 -8.934 -43.333 1.00 55.97 444 VAL A O 1
ATOM 3597 N N . PHE A 1 445 ? -22.880 -10.868 -42.802 1.00 55.91 445 PHE A N 1
ATOM 3598 C CA . PHE A 1 445 ? -21.714 -11.382 -42.086 1.00 55.91 445 PHE A CA 1
ATOM 3599 C C . PHE A 1 445 ? -20.560 -11.561 -43.084 1.00 55.91 445 PHE A C 1
ATOM 3601 O O . PHE A 1 445 ? -20.802 -12.001 -44.212 1.00 55.91 445 PHE A O 1
ATOM 3608 N N . PRO A 1 446 ? -19.310 -11.231 -42.711 1.00 54.62 446 PRO A N 1
ATOM 3609 C CA . PRO A 1 446 ? -18.170 -11.554 -43.558 1.00 54.62 446 PRO A CA 1
ATOM 3610 C C . PRO A 1 446 ? -18.232 -13.042 -43.922 1.00 54.62 446 PRO A C 1
ATOM 3612 O O . PRO A 1 446 ? -18.528 -13.863 -43.056 1.00 54.62 446 PRO A O 1
ATOM 3615 N N . THR A 1 447 ? -17.970 -13.374 -45.189 1.00 57.62 447 THR A N 1
ATOM 3616 C CA . THR A 1 447 ? -18.038 -14.711 -45.821 1.00 57.62 447 THR A CA 1
ATOM 3617 C C . THR A 1 447 ? -16.996 -15.694 -45.269 1.00 57.62 447 THR A C 1
ATOM 3619 O O . THR A 1 447 ? -16.263 -16.356 -45.998 1.00 57.62 447 THR A O 1
ATOM 3622 N N . ARG A 1 448 ? -16.871 -15.771 -43.947 1.00 68.62 448 ARG A N 1
ATOM 3623 C CA . ARG A 1 448 ? -15.969 -16.670 -43.240 1.00 68.62 448 ARG A CA 1
ATOM 3624 C C . ARG A 1 448 ? -16.768 -17.867 -42.756 1.00 68.62 448 ARG A C 1
ATOM 3626 O O . ARG A 1 448 ? -17.867 -17.722 -42.229 1.00 68.62 448 ARG A O 1
ATOM 3633 N N . ASN A 1 449 ? -16.207 -19.054 -42.948 1.00 73.50 449 ASN A N 1
ATOM 3634 C CA . ASN A 1 449 ? -16.835 -20.297 -42.527 1.00 73.50 449 ASN A CA 1
ATOM 3635 C C . ASN A 1 449 ? -16.951 -20.328 -40.991 1.00 73.50 449 ASN A C 1
ATOM 3637 O O . ASN A 1 449 ? -15.946 -20.219 -40.285 1.00 73.50 449 ASN A O 1
ATOM 3641 N N . CYS A 1 450 ? -18.175 -20.482 -40.486 1.00 75.81 450 CYS A N 1
ATOM 3642 C CA . CYS A 1 450 ? -18.485 -20.600 -39.058 1.00 75.81 450 CYS A CA 1
ATOM 3643 C C . CYS A 1 450 ? -19.050 -21.984 -38.697 1.00 75.81 450 CYS A C 1
ATOM 3645 O O . CYS A 1 450 ? -19.552 -22.174 -37.590 1.00 75.81 450 CYS A O 1
ATOM 3647 N N . ASP A 1 451 ? -18.955 -22.970 -39.589 1.00 78.69 451 ASP A N 1
ATOM 3648 C CA . ASP A 1 451 ? -19.565 -24.293 -39.408 1.00 78.69 451 ASP A CA 1
ATOM 3649 C C . ASP A 1 451 ? -19.000 -24.998 -38.168 1.00 78.69 451 ASP A C 1
ATOM 3651 O O . ASP A 1 451 ? -19.718 -25.652 -37.413 1.00 78.69 451 ASP A O 1
ATOM 3655 N N . THR A 1 452 ? -17.705 -24.802 -37.901 1.00 75.25 452 THR A N 1
ATOM 3656 C CA . THR A 1 452 ? -17.015 -25.356 -36.726 1.00 75.25 452 THR A CA 1
ATOM 3657 C C . THR A 1 452 ? -17.413 -24.689 -35.407 1.00 75.25 452 THR A C 1
ATOM 3659 O O . THR A 1 452 ? -17.262 -25.307 -34.351 1.00 75.25 452 THR A O 1
ATOM 3662 N N . LEU A 1 453 ? -17.913 -23.448 -35.447 1.00 79.88 453 LEU A N 1
ATOM 3663 C CA . LEU A 1 453 ? -18.480 -22.758 -34.286 1.00 79.88 453 LEU A CA 1
ATOM 3664 C C . LEU A 1 453 ? -19.915 -23.213 -34.029 1.00 79.88 453 LEU A C 1
ATOM 3666 O O . LEU A 1 453 ? -20.264 -23.473 -32.879 1.00 79.88 453 LEU A O 1
ATOM 3670 N N . ASN A 1 454 ? -20.704 -23.322 -35.100 1.00 82.69 454 ASN A N 1
ATOM 3671 C CA . ASN A 1 454 ? -22.157 -23.472 -35.058 1.00 82.69 454 ASN A CA 1
ATOM 3672 C C . ASN A 1 454 ? -22.639 -24.932 -35.039 1.00 82.69 454 ASN A C 1
ATOM 3674 O O . ASN A 1 454 ? -23.840 -25.175 -34.933 1.00 82.69 454 ASN A O 1
ATOM 3678 N N . CYS A 1 455 ? -21.739 -25.918 -35.132 1.00 85.94 455 CYS A N 1
ATOM 3679 C CA . CYS A 1 455 ? -22.120 -27.328 -35.066 1.00 85.94 455 CYS A CA 1
ATOM 3680 C C . CYS A 1 455 ? -22.794 -27.681 -33.720 1.00 85.94 455 CYS A C 1
ATOM 3682 O O . CYS A 1 455 ? -22.457 -27.089 -32.694 1.00 85.94 455 CYS A O 1
ATOM 3684 N N . PRO A 1 456 ? -23.725 -28.651 -33.660 1.00 87.62 456 PRO A N 1
ATOM 3685 C CA . PRO A 1 456 ? -24.375 -29.031 -32.403 1.00 87.62 456 PRO A CA 1
ATOM 3686 C C . PRO A 1 456 ? -23.386 -29.463 -31.307 1.00 87.62 456 PRO A C 1
ATOM 3688 O O . PRO A 1 456 ? -22.294 -29.969 -31.583 1.00 87.62 456 PRO A O 1
ATOM 3691 N N . VAL A 1 457 ? -23.749 -29.259 -30.038 1.00 89.31 457 VAL A N 1
ATOM 3692 C CA . VAL A 1 457 ? -22.988 -29.812 -28.905 1.00 89.31 457 VAL A CA 1
ATOM 3693 C C . VAL A 1 457 ? -23.207 -31.320 -28.844 1.00 89.31 457 VAL A C 1
ATOM 3695 O O . VAL A 1 457 ? -24.318 -31.797 -29.056 1.00 89.31 457 VAL A O 1
ATOM 3698 N N . THR A 1 458 ? -22.146 -32.075 -28.565 1.00 91.44 458 THR A N 1
ATOM 3699 C CA . THR A 1 458 ? -22.215 -33.535 -28.421 1.00 91.44 458 THR A CA 1
ATOM 3700 C C . THR A 1 458 ? -22.124 -33.955 -26.957 1.00 91.44 458 THR A C 1
ATOM 3702 O O . THR A 1 458 ? -21.552 -33.250 -26.124 1.00 91.44 458 THR A O 1
ATOM 3705 N N . ARG A 1 459 ? -22.620 -35.154 -26.630 1.00 90.00 459 ARG A N 1
ATOM 3706 C CA . ARG A 1 459 ? -22.454 -35.734 -25.287 1.00 90.00 459 ARG A CA 1
ATOM 3707 C C . ARG A 1 459 ? -20.976 -35.851 -24.899 1.00 90.00 459 ARG A C 1
ATOM 3709 O O . ARG A 1 459 ? -20.615 -35.601 -23.752 1.00 90.00 459 ARG A O 1
ATOM 3716 N N . GLN A 1 460 ? -20.110 -36.167 -25.866 1.00 90.06 460 GLN A N 1
ATOM 3717 C CA . GLN A 1 460 ? -18.668 -36.265 -25.643 1.00 90.06 460 GLN A CA 1
ATOM 3718 C C . GLN A 1 460 ? -18.040 -34.915 -25.268 1.00 90.06 460 GLN A C 1
ATOM 3720 O O . GLN A 1 460 ? -17.177 -34.880 -24.393 1.00 90.06 460 GLN A O 1
ATOM 3725 N N . ASP A 1 461 ? -18.504 -33.799 -25.849 1.00 88.56 461 ASP A N 1
ATOM 3726 C CA . ASP A 1 461 ? -18.032 -32.458 -25.472 1.00 88.56 461 ASP A CA 1
ATOM 3727 C C . ASP A 1 461 ? -18.241 -32.188 -23.971 1.00 88.56 461 ASP A C 1
ATOM 3729 O O . ASP A 1 461 ? -17.357 -31.631 -23.310 1.00 88.56 461 ASP A O 1
ATOM 3733 N N . VAL A 1 462 ? -19.385 -32.628 -23.430 1.00 88.62 462 VAL A N 1
ATOM 3734 C CA . VAL A 1 462 ? -19.753 -32.480 -22.013 1.00 88.62 462 VAL A CA 1
ATOM 3735 C C . VAL A 1 462 ? -18.916 -33.393 -21.123 1.00 88.62 462 VAL A C 1
ATOM 3737 O O . VAL A 1 462 ? -18.355 -32.917 -20.137 1.00 88.62 462 VAL A O 1
ATOM 3740 N N . ILE A 1 463 ? -18.755 -34.668 -21.492 1.00 87.19 463 ILE A N 1
ATOM 3741 C CA . ILE A 1 463 ? -17.892 -35.618 -20.765 1.00 87.19 463 ILE A CA 1
ATOM 3742 C C . ILE A 1 463 ? -16.466 -35.078 -20.672 1.00 87.19 463 ILE A C 1
ATOM 3744 O O . ILE A 1 463 ? -15.878 -35.022 -19.589 1.00 87.19 463 ILE A O 1
ATOM 3748 N N . ASP A 1 464 ? -15.908 -34.641 -21.801 1.00 88.38 464 ASP A N 1
ATOM 3749 C CA . ASP A 1 464 ? -14.545 -34.137 -21.834 1.00 88.38 464 ASP A CA 1
ATOM 3750 C C . ASP A 1 464 ? -14.400 -32.865 -20.983 1.00 88.38 464 ASP A C 1
ATOM 3752 O O . ASP A 1 464 ? -13.375 -32.679 -20.323 1.00 88.38 464 ASP A O 1
ATOM 3756 N N . ALA A 1 465 ? -15.402 -31.979 -20.993 1.00 86.69 465 ALA A N 1
ATOM 3757 C CA . ALA A 1 465 ? -15.414 -30.768 -20.174 1.00 86.69 465 ALA A CA 1
ATOM 3758 C C . ALA A 1 465 ? -15.493 -31.092 -18.674 1.00 86.69 465 ALA A C 1
ATOM 3760 O O . ALA A 1 465 ? -14.682 -30.577 -17.901 1.00 86.69 465 ALA A O 1
ATOM 3761 N N . VAL A 1 466 ? -16.379 -32.007 -18.262 1.00 84.06 466 VAL A N 1
ATOM 3762 C CA . VAL A 1 466 ? -16.477 -32.494 -16.874 1.00 84.06 466 VAL A CA 1
ATOM 3763 C C . VAL A 1 466 ? -15.147 -33.104 -16.424 1.00 84.06 466 VAL A C 1
ATOM 3765 O O . VAL A 1 466 ? -14.633 -32.751 -15.362 1.00 84.06 466 VAL A O 1
ATOM 3768 N N . ASN A 1 467 ? -14.511 -33.937 -17.247 1.00 81.56 467 ASN A N 1
ATOM 3769 C CA . ASN A 1 467 ? -13.245 -34.588 -16.899 1.00 81.56 467 ASN A CA 1
ATOM 3770 C C . ASN A 1 467 ? -12.056 -33.619 -16.779 1.00 81.56 467 ASN A C 1
ATOM 3772 O O . ASN A 1 467 ? -11.156 -33.852 -15.971 1.00 81.56 467 ASN A O 1
ATOM 3776 N N . ARG A 1 468 ? -12.044 -32.512 -17.536 1.00 79.31 468 ARG A N 1
ATOM 3777 C CA . ARG A 1 468 ? -10.994 -31.477 -17.452 1.00 79.31 468 ARG A CA 1
ATOM 3778 C C . ARG A 1 468 ? -11.044 -30.648 -16.164 1.00 79.31 468 ARG A C 1
ATOM 3780 O O . ARG A 1 468 ? -10.051 -30.000 -15.815 1.00 79.31 468 ARG A O 1
ATOM 3787 N N . THR A 1 469 ? -12.173 -30.622 -15.459 1.00 70.06 469 THR A N 1
ATOM 3788 C CA . THR A 1 469 ? -12.315 -29.822 -14.233 1.00 70.06 469 THR A CA 1
ATOM 3789 C C . THR A 1 469 ? -11.553 -30.433 -13.042 1.00 70.06 469 THR A C 1
ATOM 3791 O O . THR A 1 469 ? -11.409 -31.647 -12.899 1.00 70.06 469 THR A O 1
ATOM 3794 N N . LYS A 1 470 ? -10.988 -29.573 -12.180 1.00 60.28 470 LYS A N 1
ATOM 3795 C CA . LYS A 1 470 ? -10.080 -29.980 -11.087 1.00 60.28 470 LYS A CA 1
ATOM 3796 C C . LYS A 1 470 ? -10.851 -30.510 -9.866 1.00 60.28 470 LYS A C 1
ATOM 3798 O O . LYS A 1 470 ? -11.690 -29.792 -9.332 1.00 60.28 470 LYS A O 1
ATOM 3803 N N . LEU A 1 471 ? -10.470 -31.698 -9.383 1.00 52.06 471 LEU A N 1
ATOM 3804 C CA . LEU A 1 471 ? -11.006 -32.371 -8.184 1.00 52.06 471 LEU A CA 1
ATOM 3805 C C . LEU A 1 471 ? -10.879 -31.536 -6.890 1.00 52.06 471 LEU A C 1
ATOM 3807 O O . LEU A 1 471 ? -9.931 -30.759 -6.749 1.00 52.06 471 LEU A O 1
ATOM 3811 N N . ASN A 1 472 ? -11.790 -31.753 -5.927 1.00 51.00 472 ASN A N 1
ATOM 3812 C CA . ASN A 1 472 ? -11.774 -31.200 -4.558 1.00 51.00 472 ASN A CA 1
ATOM 3813 C C . ASN A 1 472 ? -11.803 -29.659 -4.439 1.00 51.00 472 ASN A C 1
ATOM 3815 O O . ASN A 1 472 ? -11.356 -29.107 -3.432 1.00 51.00 472 ASN A O 1
ATOM 3819 N N . LYS A 1 473 ? -12.285 -28.933 -5.458 1.00 50.34 473 LYS A N 1
ATOM 3820 C CA . LYS A 1 473 ? -12.289 -27.455 -5.452 1.00 50.34 473 LYS A CA 1
ATOM 3821 C C . LYS A 1 473 ? -13.610 -26.795 -5.052 1.00 50.34 473 LYS A C 1
ATOM 3823 O O . LYS A 1 473 ? -13.576 -25.625 -4.678 1.00 50.34 473 LYS A O 1
ATOM 3828 N N . ALA A 1 474 ? -14.744 -27.485 -5.153 1.00 50.78 474 ALA A N 1
ATOM 3829 C CA . ALA A 1 474 ? -16.071 -26.934 -4.872 1.00 50.78 474 ALA A CA 1
ATOM 3830 C C . ALA A 1 474 ? -16.999 -28.003 -4.269 1.00 50.78 474 ALA A C 1
ATOM 3832 O O . ALA A 1 474 ? -16.786 -29.192 -4.482 1.00 50.78 474 ALA A O 1
ATOM 3833 N N . VAL A 1 475 ? -18.007 -27.568 -3.506 1.00 48.62 475 VAL A N 1
ATOM 3834 C CA . VAL A 1 475 ? -19.020 -28.431 -2.870 1.00 48.62 475 VAL A CA 1
ATOM 3835 C C . VAL A 1 475 ? -19.883 -29.112 -3.941 1.00 48.62 475 VAL A C 1
ATOM 3837 O O . VAL A 1 475 ? -20.333 -28.432 -4.859 1.00 48.62 475 VAL A O 1
ATOM 3840 N N . GLY A 1 476 ? -20.123 -30.425 -3.817 1.00 52.75 476 GLY A N 1
ATOM 3841 C CA . GLY A 1 476 ? -21.035 -31.172 -4.700 1.00 52.75 476 GLY A CA 1
ATOM 3842 C C . GLY A 1 476 ? -20.495 -31.431 -6.111 1.00 52.75 476 GLY A C 1
ATOM 3843 O O . GLY A 1 476 ? -21.267 -31.604 -7.042 1.00 52.75 476 GLY A O 1
ATOM 3844 N N . PHE A 1 477 ? -19.175 -31.413 -6.305 1.00 60.34 477 PHE A N 1
ATOM 3845 C CA . PHE A 1 477 ? -18.558 -31.651 -7.613 1.00 60.34 477 PHE A CA 1
ATOM 3846 C C . PHE A 1 477 ? -18.556 -33.137 -7.995 1.00 60.34 477 PHE A C 1
ATOM 3848 O O . PHE A 1 477 ? -18.702 -33.499 -9.161 1.00 60.34 477 PHE A O 1
ATOM 3855 N N . GLU A 1 478 ? -18.385 -33.998 -6.998 1.00 60.31 478 GLU A N 1
ATOM 3856 C CA . GLU A 1 478 ? -18.269 -35.442 -7.155 1.00 60.31 478 GLU A CA 1
ATOM 3857 C C . GLU A 1 478 ? -19.554 -36.060 -7.733 1.00 60.31 478 GLU A C 1
ATOM 3859 O O . GLU A 1 478 ? -19.468 -37.024 -8.492 1.00 60.31 478 GLU A O 1
ATOM 3864 N N . SER A 1 479 ? -20.720 -35.453 -7.485 1.00 63.12 479 SER A N 1
ATOM 3865 C CA . SER A 1 479 ? -22.008 -35.889 -8.039 1.00 63.12 479 SER A CA 1
ATOM 3866 C C . SER A 1 479 ? -22.163 -35.640 -9.541 1.00 63.12 479 SER A C 1
ATOM 3868 O O . SER A 1 479 ? -22.900 -36.368 -10.199 1.00 63.12 479 SER A O 1
ATOM 3870 N N . LEU A 1 480 ? -21.460 -34.661 -10.124 1.00 68.81 480 LEU A N 1
ATOM 3871 C CA . LEU A 1 480 ? -21.603 -34.304 -11.547 1.00 68.81 480 LEU A CA 1
ATOM 3872 C C . LEU A 1 480 ? -20.957 -35.315 -12.503 1.00 68.81 480 LEU A C 1
ATOM 3874 O O . LEU A 1 480 ? -21.163 -35.237 -13.711 1.00 68.81 480 LEU A O 1
ATOM 3878 N N . ARG A 1 481 ? -20.156 -36.247 -11.974 1.00 71.75 481 ARG A N 1
ATOM 3879 C CA . ARG A 1 481 ? -19.558 -37.346 -12.746 1.00 71.75 481 ARG A CA 1
ATOM 3880 C C . ARG A 1 481 ? -20.483 -38.554 -12.881 1.00 71.75 481 ARG A C 1
ATOM 3882 O O . ARG A 1 481 ? -20.153 -39.459 -13.641 1.00 71.75 481 ARG A O 1
ATOM 3889 N N . ASN A 1 482 ? -21.606 -38.571 -12.160 1.00 74.88 482 ASN A N 1
ATOM 3890 C CA . ASN A 1 482 ? -22.643 -39.577 -12.349 1.00 74.88 482 ASN A CA 1
ATOM 3891 C C . ASN A 1 482 ? -23.191 -39.476 -13.789 1.00 74.88 482 ASN A C 1
ATOM 3893 O O . ASN A 1 482 ? -23.376 -38.373 -14.312 1.00 74.88 482 ASN A O 1
ATOM 3897 N N . SER A 1 483 ? -23.427 -40.616 -14.442 1.00 74.12 483 SER A N 1
ATOM 3898 C CA . SER A 1 483 ? -23.906 -40.674 -15.829 1.00 74.12 483 SER A CA 1
ATOM 3899 C C . SER A 1 483 ? -25.219 -39.922 -16.031 1.00 74.12 483 SER A C 1
ATOM 3901 O O . SER A 1 483 ? -25.360 -39.218 -17.026 1.00 74.12 483 SER A O 1
ATOM 3903 N N . ILE A 1 484 ? -26.122 -39.989 -15.052 1.00 72.19 484 ILE A N 1
ATOM 3904 C CA . ILE A 1 484 ? -27.419 -39.312 -15.072 1.00 72.19 484 ILE A CA 1
ATOM 3905 C C . ILE A 1 484 ? -27.231 -37.789 -15.049 1.00 72.19 484 ILE A C 1
ATOM 3907 O O . ILE A 1 484 ? -27.843 -37.063 -15.832 1.00 72.19 484 ILE A O 1
ATOM 3911 N N . CYS A 1 485 ? -26.313 -37.289 -14.215 1.00 73.06 485 CYS A N 1
ATOM 3912 C CA . CYS A 1 485 ? -25.947 -35.871 -14.194 1.00 73.06 485 CYS A CA 1
ATOM 3913 C C . CYS A 1 485 ? -25.333 -35.411 -15.524 1.00 73.06 485 CYS A C 1
ATOM 3915 O O . CYS A 1 485 ? -25.605 -34.297 -15.965 1.00 73.06 485 CYS A O 1
ATOM 3917 N N . ILE A 1 486 ? -24.515 -36.248 -16.173 1.00 81.56 486 ILE A N 1
ATOM 3918 C CA . ILE A 1 486 ? -23.933 -35.947 -17.490 1.00 81.56 486 ILE A CA 1
ATOM 3919 C C . ILE A 1 486 ? -25.027 -35.848 -18.557 1.00 81.56 486 ILE A C 1
ATOM 3921 O O . ILE A 1 486 ? -24.982 -34.932 -19.378 1.00 81.56 486 ILE A O 1
ATOM 3925 N N . ASP A 1 487 ? -26.009 -36.748 -18.538 1.00 80.50 487 ASP A N 1
ATOM 3926 C CA . ASP A 1 487 ? -27.118 -36.745 -19.495 1.00 80.50 487 ASP A CA 1
ATOM 3927 C C . ASP A 1 487 ? -28.010 -35.512 -19.322 1.00 80.50 487 ASP A C 1
ATOM 3929 O O . ASP A 1 487 ? -28.333 -34.832 -20.298 1.00 80.50 487 ASP A O 1
ATOM 3933 N N . LEU A 1 488 ? -28.317 -35.151 -18.076 1.00 74.50 488 LEU A N 1
ATOM 3934 C CA . LEU A 1 488 ? -29.035 -33.922 -17.737 1.00 74.50 488 LEU A CA 1
ATOM 3935 C C . LEU A 1 488 ? -28.268 -32.662 -18.164 1.00 74.50 488 LEU A C 1
ATOM 3937 O O . LEU A 1 488 ? -28.831 -31.777 -18.811 1.00 74.50 488 LEU A O 1
ATOM 3941 N N . LEU A 1 489 ? -26.966 -32.591 -17.867 1.00 82.56 489 LEU A N 1
ATOM 3942 C CA . LEU A 1 489 ? -26.108 -31.487 -18.303 1.00 82.56 489 LEU A CA 1
ATOM 3943 C C . LEU A 1 489 ? -26.032 -31.394 -19.828 1.00 82.56 489 LEU A C 1
ATOM 3945 O O . LEU A 1 489 ? -26.025 -30.289 -20.364 1.00 82.56 489 LEU A O 1
ATOM 3949 N N . PHE A 1 490 ? -25.980 -32.527 -20.530 1.00 87.44 490 PHE A N 1
ATOM 3950 C CA . PHE A 1 490 ? -25.957 -32.560 -21.987 1.00 87.44 490 PHE A CA 1
ATOM 3951 C C . PHE A 1 490 ? -27.239 -31.993 -22.595 1.00 87.44 490 PHE A C 1
ATOM 3953 O O . PHE A 1 490 ? -27.148 -31.148 -23.488 1.00 87.44 490 PHE A O 1
ATOM 3960 N N . LYS A 1 491 ? -28.412 -32.388 -22.087 1.00 82.69 491 LYS A N 1
ATOM 3961 C CA . LYS A 1 491 ? -29.705 -31.846 -22.534 1.00 82.69 491 LYS A CA 1
ATOM 3962 C C . LYS A 1 491 ? -29.786 -30.338 -22.283 1.00 82.69 491 LYS A C 1
ATOM 3964 O O . LYS A 1 491 ? -30.067 -29.575 -23.207 1.00 82.69 491 LYS A O 1
ATOM 3969 N N . LEU A 1 492 ? -29.426 -29.906 -21.074 1.00 82.31 492 LEU A N 1
ATOM 3970 C CA . LEU A 1 492 ? -29.416 -28.497 -20.683 1.00 82.31 492 LEU A CA 1
ATOM 3971 C C . LEU A 1 492 ? -28.469 -27.659 -21.559 1.00 82.31 492 LEU A C 1
ATOM 3973 O O . LEU A 1 492 ? -28.881 -26.653 -22.123 1.00 82.31 492 LEU A O 1
ATOM 3977 N N . ILE A 1 493 ? -27.215 -28.090 -21.732 1.00 86.75 493 ILE A N 1
ATOM 3978 C CA . ILE A 1 493 ? -26.214 -27.382 -22.547 1.00 86.75 493 ILE A CA 1
ATOM 3979 C C . ILE A 1 493 ? -26.614 -27.346 -24.025 1.00 86.75 493 ILE A C 1
ATOM 3981 O O . ILE A 1 493 ? -26.418 -26.325 -24.684 1.00 86.75 493 ILE A O 1
ATOM 3985 N N . SER A 1 494 ? -27.166 -28.439 -24.553 1.00 86.94 494 SER A N 1
ATOM 3986 C CA . SER A 1 494 ? -27.615 -28.501 -25.948 1.00 86.94 494 SER A CA 1
ATOM 3987 C C . SER A 1 494 ? -28.754 -27.523 -26.199 1.00 86.94 494 SER A C 1
ATOM 3989 O O . SER A 1 494 ? -28.701 -26.766 -27.168 1.00 86.94 494 SER A O 1
ATOM 3991 N N . PHE A 1 495 ? -29.729 -27.468 -25.287 1.00 83.50 495 PHE A N 1
ATOM 3992 C CA . PHE A 1 495 ? -30.794 -26.476 -25.337 1.00 83.50 495 PHE A CA 1
ATOM 3993 C C . PHE A 1 495 ? -30.232 -25.052 -25.251 1.00 83.50 495 PHE A C 1
ATOM 3995 O O . PHE A 1 495 ? -30.617 -24.208 -26.065 1.00 83.50 495 PHE A O 1
ATOM 4002 N N . CYS A 1 496 ? -29.288 -24.796 -24.332 1.00 84.69 496 CYS A N 1
ATOM 4003 C CA . CYS A 1 496 ? -28.663 -23.481 -24.202 1.00 84.69 496 CYS A CA 1
ATOM 4004 C C . CYS A 1 496 ? -27.985 -23.033 -25.498 1.00 84.69 496 CYS A C 1
ATOM 4006 O O . CYS A 1 496 ? -28.138 -21.892 -25.932 1.00 84.69 496 CYS A O 1
ATOM 4008 N N . PHE A 1 497 ? -27.244 -23.947 -26.122 1.00 85.69 497 PHE A N 1
ATOM 4009 C CA . PHE A 1 497 ? -26.510 -23.688 -27.351 1.00 85.69 497 PHE A CA 1
ATOM 4010 C C . PHE A 1 497 ? -27.443 -23.433 -28.542 1.00 85.69 497 PHE A C 1
ATOM 4012 O O . PHE A 1 497 ? -27.228 -22.484 -29.288 1.00 85.69 497 PHE A O 1
ATOM 4019 N N . GLN A 1 498 ? -28.491 -24.245 -28.706 1.00 82.19 498 GLN A N 1
ATOM 4020 C CA . GLN A 1 498 ? -29.428 -24.136 -29.831 1.00 82.19 498 GLN A CA 1
ATOM 4021 C C . GLN A 1 498 ? -30.333 -22.904 -29.741 1.00 82.19 498 GLN A C 1
ATOM 4023 O O . GLN A 1 498 ? -30.646 -22.295 -30.759 1.00 82.19 498 GLN A O 1
ATOM 4028 N N . ASN A 1 499 ? -30.768 -22.547 -28.530 1.00 78.25 499 ASN A N 1
ATOM 4029 C CA . ASN A 1 499 ? -31.760 -21.490 -28.322 1.00 78.25 499 ASN A CA 1
ATOM 4030 C C . ASN A 1 499 ? -31.138 -20.157 -27.887 1.00 78.25 499 ASN A C 1
ATOM 4032 O O . ASN A 1 499 ? -31.861 -19.170 -27.762 1.00 78.25 499 ASN A O 1
ATOM 4036 N N . GLY A 1 500 ? -29.829 -20.121 -27.611 1.00 78.31 500 GLY A N 1
ATOM 4037 C CA . GLY A 1 500 ? -29.146 -18.930 -27.101 1.00 78.31 500 GLY A CA 1
ATOM 4038 C C . GLY A 1 500 ? -29.669 -18.460 -25.738 1.00 78.31 500 GLY A C 1
ATOM 4039 O O . GLY A 1 500 ? -29.542 -17.284 -25.408 1.00 78.31 500 GLY A O 1
ATOM 4040 N N . LYS A 1 501 ? -30.287 -19.358 -24.960 1.00 78.94 501 LYS A N 1
ATOM 4041 C CA . LYS A 1 501 ? -30.840 -19.088 -23.624 1.00 78.94 501 LYS A CA 1
ATOM 4042 C C . LYS A 1 501 ? -30.022 -19.820 -22.569 1.00 78.94 501 LYS A C 1
ATOM 4044 O O . LYS A 1 501 ? -29.554 -20.917 -22.820 1.00 78.94 501 LYS A O 1
ATOM 4049 N N . VAL A 1 502 ? -29.872 -19.256 -21.380 1.00 82.62 502 VAL A N 1
ATOM 4050 C CA . VAL A 1 502 ? -29.259 -19.941 -20.230 1.00 82.62 502 VAL A CA 1
ATOM 4051 C C . VAL A 1 502 ? -30.179 -19.794 -19.020 1.00 82.62 502 VAL A C 1
ATOM 4053 O O . VAL A 1 502 ? -30.974 -18.857 -19.015 1.00 82.62 502 VAL A O 1
ATOM 4056 N N . PRO A 1 503 ? -30.110 -20.687 -18.015 1.00 82.75 503 PRO A N 1
ATOM 4057 C CA . PRO A 1 503 ? -30.850 -20.485 -16.776 1.00 82.75 503 PRO A CA 1
ATOM 4058 C C . PRO A 1 503 ? -30.469 -19.152 -16.132 1.00 82.75 503 PRO A C 1
ATOM 4060 O O . PRO A 1 503 ? -29.279 -18.839 -16.040 1.00 82.75 503 PRO A O 1
ATOM 4063 N N . ASP A 1 504 ? -31.441 -18.424 -15.593 1.00 78.50 504 ASP A N 1
ATOM 4064 C CA . ASP A 1 504 ? -31.214 -17.147 -14.907 1.00 78.50 504 ASP A CA 1
ATOM 4065 C C . ASP A 1 504 ? -30.249 -17.323 -13.728 1.00 78.50 504 ASP A C 1
ATOM 4067 O O . ASP A 1 504 ? -29.400 -16.476 -13.461 1.00 78.50 504 ASP A O 1
ATOM 4071 N N . LEU A 1 505 ? -30.265 -18.491 -13.074 1.00 73.81 505 LEU A N 1
ATOM 4072 C CA . LEU A 1 505 ? -29.310 -18.787 -12.005 1.00 73.81 505 LEU A CA 1
ATOM 4073 C C . LEU A 1 505 ? -27.851 -18.878 -12.492 1.00 73.81 505 LEU A C 1
ATOM 4075 O O . LEU A 1 505 ? -26.937 -18.730 -11.687 1.00 73.81 505 LEU A O 1
ATOM 4079 N N . TRP A 1 506 ? -27.591 -19.142 -13.777 1.00 76.75 506 TRP A N 1
ATOM 4080 C CA . TRP A 1 506 ? -26.226 -19.112 -14.328 1.00 76.75 506 TRP A CA 1
ATOM 4081 C C . TRP A 1 506 ? -25.721 -17.691 -14.541 1.00 76.75 506 TRP A C 1
ATOM 4083 O O . TRP A 1 506 ? -24.507 -17.484 -14.560 1.00 76.75 506 TRP A O 1
ATOM 4093 N N . LEU A 1 507 ? -26.643 -16.739 -14.676 1.00 72.38 507 LEU A N 1
ATOM 4094 C CA . LEU A 1 507 ? -26.349 -15.311 -14.724 1.00 72.38 507 LEU A CA 1
ATOM 4095 C C . LEU A 1 507 ? -26.029 -14.766 -13.322 1.00 72.38 507 LEU A C 1
ATOM 4097 O O . LEU A 1 507 ? -25.387 -13.727 -13.195 1.00 72.38 507 LEU A O 1
ATOM 4101 N N . ASN A 1 508 ? -26.373 -15.517 -12.268 1.00 68.44 508 ASN A N 1
ATOM 4102 C CA . ASN A 1 508 ? -26.042 -15.182 -10.888 1.00 68.44 508 ASN A CA 1
ATOM 4103 C C . ASN A 1 508 ? -24.635 -15.686 -10.514 1.00 68.44 508 ASN A C 1
ATOM 4105 O O . ASN A 1 508 ? -24.371 -16.887 -10.397 1.00 68.44 508 ASN A O 1
ATOM 4109 N N . GLY A 1 509 ? -23.706 -14.759 -10.276 1.00 64.75 509 GLY A N 1
ATOM 4110 C CA . GLY A 1 509 ? -22.372 -15.069 -9.759 1.00 64.75 509 GLY A CA 1
ATOM 4111 C C . GLY A 1 509 ? -22.379 -15.284 -8.244 1.00 64.75 509 GLY A C 1
ATOM 4112 O O . GLY A 1 509 ? -22.772 -14.394 -7.495 1.00 64.75 509 GLY A O 1
ATOM 4113 N N . ILE A 1 510 ? -21.880 -16.431 -7.762 1.00 65.81 510 ILE A N 1
ATOM 4114 C CA . ILE A 1 510 ? -21.655 -16.619 -6.322 1.00 65.81 510 ILE A CA 1
ATOM 4115 C C . ILE A 1 510 ? -20.303 -16.010 -5.959 1.00 65.81 510 ILE A C 1
ATOM 4117 O O . ILE A 1 510 ? -19.232 -16.453 -6.392 1.00 65.81 510 ILE A O 1
ATOM 4121 N N . ILE A 1 511 ? -20.354 -14.990 -5.116 1.00 65.38 511 ILE A N 1
ATOM 4122 C CA . ILE A 1 511 ? -19.174 -14.314 -4.603 1.00 65.38 511 ILE A CA 1
ATOM 4123 C C . ILE A 1 511 ? -18.615 -15.140 -3.440 1.00 65.38 511 ILE A C 1
ATOM 4125 O O . ILE A 1 511 ? -19.172 -15.162 -2.345 1.00 65.38 511 ILE A O 1
ATOM 4129 N N . ASN A 1 512 ? -17.502 -15.839 -3.681 1.00 61.88 512 ASN A N 1
ATOM 4130 C CA . ASN A 1 512 ? -16.728 -16.491 -2.627 1.00 61.88 512 ASN A CA 1
ATOM 4131 C C . ASN A 1 512 ? -15.407 -15.729 -2.437 1.00 61.88 512 ASN A C 1
ATOM 4133 O O . ASN A 1 512 ? -14.569 -15.790 -3.339 1.00 61.88 512 ASN A O 1
ATOM 4137 N N . PRO A 1 513 ? -15.185 -15.031 -1.308 1.00 62.53 513 PRO A N 1
ATOM 4138 C CA . PRO A 1 513 ? -14.014 -14.177 -1.115 1.00 62.53 513 PRO A CA 1
ATOM 4139 C C . PRO A 1 513 ? -12.696 -14.968 -1.026 1.00 62.53 513 PRO A C 1
ATOM 4141 O O . PRO A 1 513 ? -12.134 -15.182 0.045 1.00 62.53 513 PRO A O 1
ATOM 4144 N N . ILE A 1 514 ? -12.150 -15.365 -2.179 1.00 64.38 514 ILE A N 1
ATOM 4145 C CA . ILE A 1 514 ? -10.808 -15.947 -2.318 1.00 64.38 514 ILE A CA 1
ATOM 4146 C C . ILE A 1 514 ? -9.847 -14.858 -2.815 1.00 64.38 514 ILE A C 1
ATOM 4148 O O . ILE A 1 514 ? -10.016 -14.406 -3.952 1.00 64.38 514 ILE A O 1
ATOM 4152 N N . PRO A 1 515 ? -8.824 -14.466 -2.034 1.00 63.00 515 PRO A N 1
ATOM 4153 C CA . PRO A 1 515 ? -7.854 -13.458 -2.458 1.00 63.00 515 PRO A CA 1
ATOM 4154 C C . PRO A 1 515 ? -7.145 -13.852 -3.762 1.00 63.00 515 PRO A C 1
ATOM 4156 O O . PRO A 1 515 ? -6.747 -15.010 -3.950 1.00 63.00 515 PRO A O 1
ATOM 4159 N N . LYS A 1 516 ? -6.964 -12.899 -4.685 1.00 61.09 516 LYS A N 1
ATOM 4160 C CA . LYS A 1 516 ? -6.209 -13.131 -5.930 1.00 61.09 516 LYS A CA 1
ATOM 4161 C C . LYS A 1 516 ? -4.704 -13.344 -5.668 1.00 61.09 516 LYS A C 1
ATOM 4163 O O . LYS A 1 516 ? -4.105 -14.183 -6.349 1.00 61.09 516 LYS A O 1
ATOM 4168 N N . ASN A 1 517 ? -4.133 -12.645 -4.685 1.00 53.97 517 ASN A N 1
ATOM 4169 C CA . ASN A 1 517 ? -2.732 -12.638 -4.234 1.00 53.97 517 ASN A CA 1
ATOM 4170 C C . ASN A 1 517 ? -2.640 -12.135 -2.769 1.00 53.97 517 ASN A C 1
ATOM 4172 O O . ASN A 1 517 ? -3.581 -11.520 -2.277 1.00 53.97 517 ASN A O 1
ATOM 4176 N N . ASP A 1 518 ? -1.507 -12.348 -2.082 1.00 53.50 518 ASP A N 1
ATOM 4177 C CA . ASP A 1 518 ? -1.286 -11.883 -0.690 1.00 53.50 518 ASP A CA 1
ATOM 4178 C C . ASP A 1 518 ? -1.117 -10.348 -0.568 1.00 53.50 518 ASP A C 1
ATOM 4180 O O . ASP A 1 518 ? -0.904 -9.829 0.526 1.00 53.50 518 ASP A O 1
ATOM 4184 N N . SER A 1 519 ? -1.193 -9.628 -1.693 1.00 44.56 519 SER A N 1
ATOM 4185 C CA . SER A 1 519 ? -0.807 -8.217 -1.851 1.00 44.56 519 SER A CA 1
ATOM 4186 C C . SER A 1 519 ? -1.958 -7.294 -2.283 1.00 44.56 519 SER A C 1
ATOM 4188 O O . SER A 1 519 ? -1.740 -6.095 -2.400 1.00 44.56 519 SER A O 1
ATOM 4190 N N . GLY A 1 520 ? -3.148 -7.833 -2.582 1.00 56.19 520 GLY A N 1
ATOM 4191 C CA . GLY A 1 520 ? -4.323 -7.051 -3.000 1.00 56.19 520 GLY A CA 1
ATOM 4192 C C . GLY A 1 520 ? -5.107 -6.454 -1.823 1.00 56.19 520 GLY A C 1
ATOM 4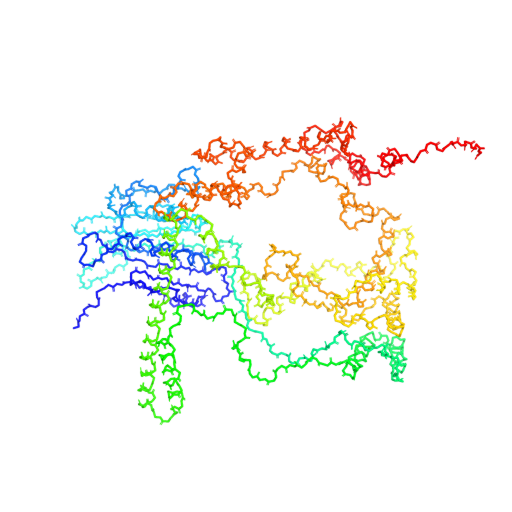193 O O . GLY A 1 520 ? -5.029 -6.967 -0.702 1.00 56.19 520 GLY A O 1
ATOM 4194 N N . CYS A 1 521 ? -5.879 -5.385 -2.070 1.00 59.91 521 CYS A N 1
ATOM 4195 C CA . CYS A 1 521 ? -6.687 -4.735 -1.035 1.00 59.91 521 CYS A CA 1
ATOM 4196 C C . CYS A 1 521 ? -7.785 -5.682 -0.537 1.00 59.91 521 CYS A C 1
ATOM 4198 O O . CYS A 1 521 ? -8.642 -6.129 -1.290 1.00 59.91 521 CYS A O 1
ATOM 4200 N N . LYS A 1 522 ? -7.796 -5.975 0.764 1.00 64.50 522 LYS A N 1
ATOM 4201 C CA . LYS A 1 522 ? -8.751 -6.922 1.368 1.00 64.50 522 LYS A CA 1
ATOM 4202 C C . LYS A 1 522 ? -10.192 -6.391 1.461 1.00 64.50 522 LYS A C 1
ATOM 4204 O O . LYS A 1 522 ? -11.081 -7.123 1.882 1.00 64.50 522 LYS A O 1
ATOM 4209 N N . PHE A 1 523 ? -10.422 -5.132 1.106 1.00 71.00 523 PHE A N 1
ATOM 4210 C CA . PHE A 1 523 ? -11.721 -4.451 1.195 1.00 71.00 523 PHE A CA 1
ATOM 4211 C C . PHE A 1 523 ? -12.250 -4.011 -0.165 1.00 71.00 523 PHE A C 1
ATOM 4213 O O . PHE A 1 523 ? -13.290 -3.374 -0.257 1.00 71.00 523 PHE A O 1
ATOM 4220 N N . ASP A 1 524 ? -11.518 -4.340 -1.220 1.00 76.56 524 ASP A N 1
ATOM 4221 C CA . ASP A 1 524 ? -11.994 -4.218 -2.580 1.00 76.56 524 ASP A CA 1
ATOM 4222 C C . ASP A 1 524 ? -12.633 -5.560 -2.970 1.00 76.56 524 ASP A C 1
ATOM 4224 O O . ASP A 1 524 ? -11.911 -6.564 -3.066 1.00 76.56 524 ASP A O 1
ATOM 4228 N N . PRO A 1 525 ? -13.959 -5.611 -3.206 1.00 76.00 525 PRO A N 1
ATOM 4229 C CA . PRO A 1 525 ? -14.624 -6.788 -3.756 1.00 76.00 525 PRO A CA 1
ATOM 4230 C C . PRO A 1 525 ? -13.871 -7.415 -4.940 1.00 76.00 525 PRO A C 1
ATOM 4232 O O . PRO A 1 525 ? -13.766 -8.645 -5.056 1.00 76.00 525 PRO A O 1
ATOM 4235 N N . LEU A 1 526 ? -13.276 -6.585 -5.799 1.00 77.19 526 LEU A N 1
ATOM 4236 C CA . LEU A 1 526 ? -12.599 -6.992 -7.026 1.00 77.19 526 LEU A CA 1
ATOM 4237 C C . LEU A 1 526 ? -11.206 -7.591 -6.788 1.00 77.19 526 LEU A C 1
ATOM 4239 O O . LEU A 1 526 ? -10.662 -8.254 -7.678 1.00 77.19 526 LEU A O 1
ATOM 4243 N N . SER A 1 527 ? -10.638 -7.453 -5.591 1.00 70.00 527 SER A N 1
ATOM 4244 C CA . SER A 1 527 ? -9.386 -8.108 -5.182 1.00 70.00 527 SER A CA 1
ATOM 4245 C C . SER A 1 527 ? -9.578 -9.590 -4.826 1.00 70.00 527 SER A C 1
ATOM 4247 O O . SER A 1 527 ? -8.613 -10.354 -4.673 1.00 70.00 527 SER A O 1
ATOM 4249 N N . TYR A 1 528 ? -10.832 -10.034 -4.784 1.00 71.31 528 TYR A N 1
ATOM 4250 C CA . TYR A 1 528 ? -11.227 -11.420 -4.602 1.00 71.31 528 TYR A CA 1
ATOM 4251 C C . TYR A 1 528 ? -11.703 -12.037 -5.922 1.00 71.31 528 TYR A C 1
ATOM 4253 O O . TYR A 1 528 ? -11.851 -11.365 -6.943 1.00 71.31 528 TYR A O 1
ATOM 4261 N N . ARG A 1 529 ? -11.850 -13.363 -5.958 1.00 62.03 529 ARG A N 1
ATOM 4262 C CA . ARG A 1 529 ? -12.310 -14.082 -7.153 1.00 62.03 529 ARG A CA 1
ATOM 4263 C C . ARG A 1 529 ? -13.799 -14.402 -7.059 1.00 62.03 529 ARG A C 1
ATOM 4265 O O . ARG A 1 529 ? -14.190 -15.210 -6.226 1.00 62.03 529 ARG A O 1
ATOM 4272 N N . GLY A 1 530 ? -14.590 -13.884 -7.995 1.00 61.25 530 GLY A N 1
ATOM 4273 C CA . GLY A 1 530 ? -15.936 -14.395 -8.260 1.00 61.25 530 GLY A CA 1
ATOM 4274 C C . GLY A 1 530 ? -15.887 -15.847 -8.732 1.00 61.25 530 GLY A C 1
ATOM 4275 O O . GLY A 1 530 ? -14.976 -16.249 -9.468 1.00 61.25 530 GLY A O 1
ATOM 4276 N N . VAL A 1 531 ? -16.847 -16.659 -8.294 1.00 60.94 531 VAL A N 1
ATOM 4277 C CA . VAL A 1 531 ? -16.911 -18.076 -8.645 1.00 60.94 531 VAL A CA 1
ATOM 4278 C C . VAL A 1 531 ? -18.205 -18.329 -9.406 1.00 60.94 531 VAL A C 1
ATOM 4280 O O . VAL A 1 531 ? -19.293 -18.291 -8.851 1.00 60.94 531 VAL A O 1
ATOM 4283 N N . LEU A 1 532 ? -18.074 -18.641 -10.694 1.00 60.66 532 LEU A N 1
ATOM 4284 C CA . LEU A 1 532 ? -19.216 -19.066 -11.505 1.00 60.66 532 LEU A CA 1
ATOM 4285 C C . LEU A 1 532 ? -19.732 -20.440 -11.064 1.00 60.66 532 LEU A C 1
ATOM 4287 O O . LEU A 1 532 ? -18.949 -21.272 -10.573 1.00 60.66 532 LEU A O 1
ATOM 4291 N N . SER A 1 533 ? -21.019 -20.690 -11.314 1.00 66.44 533 SER A N 1
ATOM 4292 C CA . SER A 1 533 ? -21.618 -22.013 -11.146 1.00 66.44 533 SER A CA 1
ATOM 4293 C C . SER A 1 533 ? -20.860 -23.055 -11.982 1.00 66.44 533 SER A C 1
ATOM 4295 O O . SER A 1 533 ? -20.261 -22.755 -13.021 1.00 66.44 533 SER A O 1
ATOM 4297 N N . ILE A 1 534 ? -20.811 -24.295 -11.495 1.00 72.06 534 ILE A N 1
ATOM 4298 C CA . ILE A 1 534 ? -20.068 -25.368 -12.170 1.00 72.06 534 ILE A CA 1
ATOM 4299 C C . ILE A 1 534 ? -20.667 -25.681 -13.556 1.00 72.06 534 ILE A C 1
ATOM 4301 O O . ILE A 1 534 ? -19.884 -25.752 -14.505 1.00 72.06 534 ILE A O 1
ATOM 4305 N N . PRO A 1 535 ? -22.003 -25.776 -13.729 1.00 75.56 535 PRO A N 1
ATOM 4306 C CA . PRO A 1 535 ? -22.603 -25.986 -15.049 1.00 75.56 535 PRO A CA 1
ATOM 4307 C C . PRO A 1 535 ? -22.280 -24.864 -16.053 1.00 75.56 535 PRO A C 1
ATOM 4309 O O . PRO A 1 535 ? -21.913 -25.148 -17.192 1.00 75.56 535 PRO A O 1
ATOM 4312 N N . CYS A 1 536 ? -22.280 -23.599 -15.610 1.00 79.25 536 CYS A N 1
ATOM 4313 C CA . CYS A 1 536 ? -21.870 -22.456 -16.434 1.00 79.25 536 CYS A CA 1
ATOM 4314 C C . CYS A 1 536 ? -20.404 -22.573 -16.896 1.00 79.25 536 CYS A C 1
ATOM 4316 O O . CYS A 1 536 ? -20.100 -22.363 -18.069 1.00 79.25 536 CYS A O 1
ATOM 4318 N N . LYS A 1 537 ? -19.483 -22.980 -16.008 1.00 77.56 537 LYS A N 1
ATOM 4319 C CA . LYS A 1 537 ? -18.066 -23.198 -16.368 1.00 77.56 537 LYS A CA 1
ATOM 4320 C C . LYS A 1 537 ? -17.880 -24.307 -17.399 1.00 77.56 537 LYS A C 1
ATOM 4322 O O . LYS A 1 537 ? -17.001 -24.184 -18.248 1.00 77.56 537 LYS A O 1
ATOM 4327 N N . ILE A 1 538 ? -18.670 -25.377 -17.311 1.00 84.00 538 ILE A N 1
ATOM 4328 C CA . ILE A 1 538 ? -18.643 -26.484 -18.276 1.00 84.00 538 ILE A CA 1
ATOM 4329 C C . ILE A 1 538 ? -19.078 -25.972 -19.652 1.00 84.00 538 ILE A C 1
ATOM 4331 O O . ILE A 1 538 ? -18.371 -26.193 -20.634 1.00 84.00 538 ILE A O 1
ATOM 4335 N N . PHE A 1 539 ? -20.181 -25.220 -19.720 1.00 88.00 539 PHE A N 1
ATOM 4336 C CA . PHE A 1 539 ? -20.644 -24.623 -20.972 1.00 88.00 539 PHE A CA 1
ATOM 4337 C C . PHE A 1 539 ? -19.623 -23.632 -21.559 1.00 88.00 539 PHE A C 1
ATOM 4339 O O . PHE A 1 539 ? -19.269 -23.723 -22.736 1.00 88.00 539 PHE A O 1
ATOM 4346 N N . ALA A 1 540 ? -19.068 -22.747 -20.725 1.00 86.50 540 ALA A N 1
ATOM 4347 C CA . ALA A 1 540 ? -18.048 -21.785 -21.132 1.00 86.50 540 ALA A CA 1
ATOM 4348 C C . ALA A 1 540 ? -16.757 -22.457 -21.636 1.00 86.50 540 ALA A C 1
ATOM 4350 O O . ALA A 1 540 ? -16.155 -21.963 -22.585 1.00 86.50 540 ALA A O 1
ATOM 4351 N N . ASP A 1 541 ? -16.330 -23.585 -21.053 1.00 86.44 541 ASP A N 1
ATOM 4352 C CA . ASP A 1 541 ? -15.165 -24.348 -21.531 1.00 86.44 541 ASP A CA 1
ATOM 4353 C C . ASP A 1 541 ? -15.385 -24.895 -22.951 1.00 86.44 541 ASP A C 1
ATOM 4355 O O . ASP A 1 541 ? -14.501 -24.776 -23.807 1.00 86.44 541 ASP A O 1
ATOM 4359 N N . ILE A 1 542 ? -16.581 -25.430 -23.228 1.00 88.75 542 ILE A N 1
ATOM 4360 C CA . ILE A 1 542 ? -16.964 -25.930 -24.558 1.00 88.75 542 ILE A CA 1
ATOM 4361 C C . ILE A 1 542 ? -16.934 -24.786 -25.583 1.00 88.75 542 ILE A C 1
ATOM 4363 O O . ILE A 1 542 ? -16.266 -24.906 -26.617 1.00 88.75 542 ILE A O 1
ATOM 4367 N N . LEU A 1 543 ? -17.584 -23.658 -25.277 1.00 89.06 543 LEU A N 1
ATOM 4368 C CA . LEU A 1 543 ? -17.606 -22.478 -26.149 1.00 89.06 543 LEU A CA 1
ATOM 4369 C C . LEU A 1 543 ? -16.203 -21.913 -26.381 1.00 89.06 543 LEU A C 1
ATOM 4371 O O . LEU A 1 543 ? -15.795 -21.698 -27.521 1.00 89.06 543 LEU A O 1
ATOM 4375 N N . ASN A 1 544 ? -15.427 -21.727 -25.313 1.00 87.69 544 ASN A N 1
ATOM 4376 C CA . ASN A 1 544 ? -14.081 -21.173 -25.380 1.00 87.69 544 ASN A CA 1
ATOM 4377 C C . ASN A 1 544 ? -13.152 -22.040 -26.244 1.00 87.69 544 ASN A C 1
ATOM 4379 O O . ASN A 1 544 ? -12.331 -21.508 -26.992 1.00 87.69 544 ASN A O 1
ATOM 4383 N N . LYS A 1 545 ? -13.282 -23.372 -26.192 1.00 86.56 545 LYS A N 1
ATOM 4384 C CA . LYS A 1 545 ? -12.512 -24.287 -27.048 1.00 86.56 545 LYS A CA 1
ATOM 4385 C C . LYS A 1 545 ? -12.849 -24.095 -28.530 1.00 86.56 545 LYS A C 1
ATOM 4387 O O . LYS A 1 545 ? -11.928 -24.009 -29.344 1.00 86.56 545 LYS A O 1
ATOM 4392 N N . ARG A 1 546 ? -14.140 -24.009 -28.872 1.00 87.81 546 ARG A N 1
ATOM 4393 C CA . ARG A 1 546 ? -14.610 -23.797 -30.254 1.00 87.81 546 ARG A CA 1
ATOM 4394 C C . ARG A 1 546 ? -14.201 -22.418 -30.774 1.00 87.81 546 ARG A C 1
ATOM 4396 O O . ARG A 1 546 ? -13.596 -22.322 -31.838 1.00 87.81 546 ARG A O 1
ATOM 4403 N N . LEU A 1 547 ? -14.405 -21.377 -29.966 1.00 86.75 547 LEU A N 1
ATOM 4404 C CA . LEU A 1 547 ? -14.051 -20.000 -30.302 1.00 86.75 547 LEU A CA 1
ATOM 4405 C C . LEU A 1 547 ? -12.549 -19.816 -30.505 1.00 86.75 547 LEU A C 1
ATOM 4407 O O . LEU A 1 547 ? -12.132 -19.253 -31.510 1.00 86.75 547 LEU A O 1
ATOM 4411 N N . ASN A 1 548 ? -11.711 -20.342 -29.608 1.00 81.75 548 ASN A N 1
ATOM 4412 C CA . ASN A 1 548 ? -10.262 -20.262 -29.793 1.00 81.75 548 ASN A CA 1
ATOM 4413 C C . ASN A 1 548 ? -9.793 -21.004 -31.044 1.00 81.75 548 ASN A C 1
ATOM 4415 O O . ASN A 1 548 ? -8.850 -20.550 -31.688 1.00 81.75 548 ASN A O 1
ATOM 4419 N N . LYS A 1 549 ? -10.406 -22.142 -31.391 1.00 83.06 549 LYS A N 1
ATOM 4420 C CA . LYS A 1 549 ? -10.075 -22.850 -32.633 1.00 83.06 549 LYS A CA 1
ATOM 4421 C C . LYS A 1 549 ? -10.357 -21.947 -33.840 1.00 83.06 549 LYS A C 1
ATOM 4423 O O . LYS A 1 549 ? -9.437 -21.660 -34.601 1.00 83.06 549 LYS A O 1
ATOM 4428 N N . TRP A 1 550 ? -11.568 -21.400 -33.917 1.00 85.19 550 TRP A N 1
ATOM 4429 C CA . TRP A 1 550 ? -11.989 -20.534 -35.016 1.00 85.19 550 TRP A CA 1
ATOM 4430 C C . TRP A 1 550 ? -11.200 -19.217 -35.104 1.00 85.19 550 TRP A C 1
ATOM 4432 O O . TRP A 1 550 ? -10.735 -18.859 -36.183 1.00 85.19 550 TRP A O 1
ATOM 4442 N N . LEU A 1 551 ? -10.977 -18.521 -33.980 1.00 81.38 551 LEU A N 1
ATOM 4443 C CA . LEU A 1 551 ? -10.213 -17.263 -33.924 1.00 81.38 551 LEU A CA 1
ATOM 4444 C C . LEU A 1 551 ? -8.776 -17.426 -34.434 1.00 81.38 551 LEU A C 1
ATOM 4446 O O . LEU A 1 551 ? -8.217 -16.488 -35.002 1.00 81.38 551 LEU A O 1
ATOM 4450 N N . ASN A 1 552 ? -8.171 -18.596 -34.201 1.00 75.75 552 ASN A N 1
ATOM 4451 C CA . ASN A 1 552 ? -6.830 -18.901 -34.690 1.00 75.75 552 ASN A CA 1
ATOM 4452 C C . ASN A 1 552 ? -6.842 -19.299 -36.171 1.00 75.75 552 ASN A C 1
ATOM 4454 O O . ASN A 1 552 ? -6.001 -18.801 -36.908 1.00 75.75 552 ASN A O 1
ATOM 4458 N N . GLU A 1 553 ? -7.788 -20.139 -36.608 1.00 78.25 553 GLU A N 1
ATOM 4459 C CA . GLU A 1 553 ? -7.947 -20.535 -38.022 1.00 78.25 553 GLU A CA 1
ATOM 4460 C C . GLU A 1 553 ? -8.264 -19.335 -38.935 1.00 78.25 553 GLU A C 1
ATOM 4462 O O . GLU A 1 553 ? -7.910 -19.347 -40.108 1.00 78.25 553 GLU A O 1
ATOM 4467 N N . ASN A 1 554 ? -8.871 -18.277 -38.385 1.00 73.56 554 ASN A N 1
ATOM 4468 C CA . ASN A 1 554 ? -9.266 -17.061 -39.104 1.00 73.56 554 ASN A CA 1
ATOM 4469 C C . ASN A 1 554 ? -8.379 -15.831 -38.812 1.00 73.56 554 ASN A C 1
ATOM 4471 O O . ASN A 1 554 ? -8.731 -14.718 -39.211 1.00 73.56 554 ASN A O 1
ATOM 4475 N N . GLU A 1 555 ? -7.265 -16.009 -38.094 1.00 70.38 555 GLU A N 1
ATOM 4476 C CA . GLU A 1 555 ? -6.257 -14.969 -37.816 1.00 70.38 555 GLU A CA 1
ATOM 4477 C C . GLU A 1 555 ? -6.791 -13.665 -37.174 1.00 70.38 555 GLU A C 1
ATOM 4479 O O . GLU A 1 555 ? -6.331 -12.566 -37.471 1.00 70.38 555 GLU A O 1
ATOM 4484 N N . ILE A 1 556 ? -7.758 -13.760 -36.254 1.00 75.19 556 ILE A N 1
ATOM 4485 C CA . ILE A 1 556 ? -8.433 -12.583 -35.665 1.00 75.19 556 ILE A CA 1
ATOM 4486 C C . ILE A 1 556 ? -7.612 -11.898 -34.544 1.00 75.19 556 ILE A C 1
ATOM 4488 O O . ILE A 1 556 ? -7.686 -10.683 -34.345 1.00 75.19 556 ILE A O 1
ATOM 4492 N N . LEU A 1 557 ? -6.840 -12.664 -33.764 1.00 65.88 557 LEU A N 1
ATOM 4493 C CA . LEU A 1 557 ? -6.206 -12.190 -32.519 1.00 65.88 557 LEU A CA 1
ATOM 4494 C C . LEU A 1 557 ? -4.902 -11.403 -32.717 1.00 65.88 557 LEU A C 1
ATOM 4496 O O . LEU A 1 557 ? -4.126 -11.687 -33.628 1.00 65.88 557 LEU A O 1
ATOM 4500 N N . CYS A 1 558 ? -4.623 -10.478 -31.783 1.00 56.50 558 CYS A N 1
ATOM 4501 C CA . CYS A 1 558 ? -3.404 -9.668 -31.775 1.00 56.50 558 CYS A CA 1
ATOM 4502 C C . CYS A 1 558 ? -2.143 -10.446 -31.615 1.00 56.50 558 CYS A C 1
ATOM 4504 O O . CYS A 1 558 ? -2.076 -11.536 -31.056 1.00 56.50 558 CYS A O 1
ATOM 4506 N N . ASP A 1 559 ? -1.106 -9.712 -31.931 1.00 51.88 559 ASP A N 1
ATOM 4507 C CA . ASP A 1 559 ? 0.201 -10.223 -32.087 1.00 51.88 559 ASP A CA 1
ATOM 4508 C C . ASP A 1 559 ? 1.057 -10.108 -30.835 1.00 51.88 559 ASP A C 1
ATOM 4510 O O . ASP A 1 559 ? 1.758 -11.032 -30.427 1.00 51.88 559 ASP A O 1
ATOM 4514 N N . GLU A 1 560 ? 0.828 -9.011 -30.147 1.00 56.22 560 GLU A N 1
ATOM 4515 C CA . GLU A 1 560 ? 1.367 -8.633 -28.863 1.00 56.22 560 GLU A CA 1
ATOM 4516 C C . GLU A 1 560 ? 0.594 -9.304 -27.704 1.00 56.22 560 GLU A C 1
ATOM 4518 O O . GLU A 1 560 ? 1.060 -9.333 -26.562 1.00 56.22 560 GLU A O 1
ATOM 4523 N N . GLN A 1 561 ? -0.577 -9.900 -27.983 1.00 59.09 561 GLN A N 1
ATOM 4524 C CA . GLN A 1 561 ? -1.386 -10.611 -26.991 1.00 59.09 561 GLN A CA 1
ATOM 4525 C C . GLN A 1 561 ? -0.789 -11.991 -26.710 1.00 59.09 561 GLN A C 1
ATOM 4527 O O . GLN A 1 561 ? -1.139 -12.981 -27.340 1.00 59.09 561 GLN A O 1
ATOM 4532 N N . ASN A 1 562 ? 0.112 -12.061 -25.733 1.00 56.31 562 ASN A N 1
ATOM 4533 C CA . ASN A 1 562 ? 0.770 -13.308 -25.329 1.00 56.31 562 ASN A CA 1
ATOM 4534 C C . ASN A 1 562 ? 0.010 -14.079 -24.234 1.00 56.31 562 ASN A C 1
ATOM 4536 O O . ASN A 1 562 ? 0.175 -15.291 -24.090 1.00 56.31 562 ASN A O 1
ATOM 4540 N N . GLY A 1 563 ? -0.820 -13.390 -23.446 1.00 54.66 563 GLY A N 1
ATOM 4541 C CA . GLY A 1 563 ? -1.615 -14.001 -22.381 1.00 54.66 563 GLY A CA 1
ATOM 4542 C C . GLY A 1 563 ? -2.731 -14.894 -22.930 1.00 54.66 563 GLY A C 1
ATOM 4543 O O . GLY A 1 563 ? -3.418 -14.523 -23.877 1.00 54.66 563 GLY A O 1
ATOM 4544 N N . PHE A 1 564 ? -2.925 -16.062 -22.308 1.00 59.44 564 PHE A N 1
ATOM 4545 C CA . PHE A 1 564 ? -4.047 -16.985 -22.557 1.00 59.44 564 PHE A CA 1
ATOM 4546 C C . PHE A 1 564 ? -4.156 -17.564 -23.982 1.00 59.44 564 PHE A C 1
ATOM 4548 O O . PHE A 1 564 ? -5.186 -18.137 -24.328 1.00 59.44 564 PHE A O 1
ATOM 4555 N N . ARG A 1 565 ? -3.092 -17.499 -24.795 1.00 62.19 565 ARG A N 1
ATOM 4556 C CA . ARG A 1 565 ? -3.056 -18.106 -26.135 1.00 62.19 565 ARG A CA 1
ATOM 4557 C C . ARG A 1 565 ? -2.368 -19.467 -26.131 1.00 62.19 565 ARG A C 1
ATOM 4559 O O . ARG A 1 565 ? -1.309 -19.659 -25.537 1.00 62.19 565 ARG A O 1
ATOM 4566 N N . LYS A 1 566 ? -2.954 -20.434 -26.837 1.00 55.44 566 LYS A N 1
ATOM 4567 C CA . LYS A 1 566 ? -2.374 -21.774 -26.999 1.00 55.44 566 LYS A CA 1
ATOM 4568 C C . LYS A 1 566 ? -1.052 -21.669 -27.777 1.00 55.44 566 LYS A C 1
ATOM 4570 O O . LYS A 1 566 ? -1.018 -21.094 -28.855 1.00 55.44 566 LYS A O 1
ATOM 4575 N N . GLY A 1 567 ? 0.038 -22.208 -27.229 1.00 51.75 567 GLY A N 1
ATOM 4576 C CA . GLY A 1 567 ? 1.366 -22.206 -27.867 1.00 51.75 567 GLY A CA 1
ATOM 4577 C C . GLY A 1 567 ? 2.241 -20.977 -27.575 1.00 51.75 567 GLY A C 1
ATOM 4578 O O . GLY A 1 567 ? 3.465 -21.102 -27.605 1.00 51.75 567 GLY A O 1
ATOM 4579 N N . LEU A 1 568 ? 1.653 -19.839 -27.188 1.00 52.59 568 LEU A N 1
ATOM 4580 C CA . LEU A 1 568 ? 2.380 -18.709 -26.600 1.00 52.59 568 LEU A CA 1
ATOM 4581 C C . LEU A 1 568 ? 2.452 -18.945 -25.091 1.00 52.59 568 LEU A C 1
ATOM 4583 O O . LEU A 1 568 ? 1.454 -18.945 -24.379 1.00 52.59 568 LEU A O 1
ATOM 4587 N N . SER A 1 569 ? 3.641 -19.282 -24.606 1.00 48.25 569 SER A N 1
ATOM 4588 C CA . SER A 1 569 ? 3.847 -19.727 -23.224 1.00 48.25 569 SER A CA 1
ATOM 4589 C C . SER A 1 569 ? 4.780 -18.777 -22.480 1.00 48.25 569 SER A C 1
ATOM 4591 O O . SER A 1 569 ? 5.356 -17.871 -23.078 1.00 48.25 569 SER A O 1
ATOM 4593 N N . LYS A 1 570 ? 5.041 -19.064 -21.197 1.00 48.47 570 LYS A N 1
ATOM 4594 C CA . LYS A 1 570 ? 6.135 -18.503 -20.368 1.00 48.47 570 LYS A CA 1
ATOM 4595 C C . LYS A 1 570 ? 7.549 -18.541 -21.014 1.00 48.47 570 LYS A C 1
ATOM 4597 O O . LYS A 1 570 ? 8.534 -18.292 -20.329 1.00 48.47 570 LYS A O 1
ATOM 4602 N N . ARG A 1 571 ? 7.681 -18.942 -22.284 1.00 48.62 571 ARG A N 1
ATOM 4603 C CA . ARG A 1 571 ? 8.921 -19.030 -23.063 1.00 48.62 571 ARG A CA 1
ATOM 4604 C C . ARG A 1 571 ? 9.274 -17.732 -23.806 1.00 48.62 571 ARG A C 1
ATOM 4606 O O . ARG A 1 571 ? 10.437 -17.610 -24.174 1.00 48.62 571 ARG A O 1
ATOM 4613 N N . SER A 1 572 ? 8.340 -16.790 -23.986 1.00 57.81 572 SER A N 1
ATOM 4614 C CA . SER A 1 572 ? 8.649 -15.451 -24.515 1.00 57.81 572 SER A CA 1
ATOM 4615 C C . SER A 1 572 ? 9.503 -14.671 -23.510 1.00 57.81 572 SER A C 1
ATOM 4617 O O . SER A 1 572 ? 9.191 -14.639 -22.319 1.00 57.81 572 SER A O 1
ATOM 4619 N N . SER A 1 573 ? 10.604 -14.066 -23.964 1.00 70.06 573 SER A N 1
ATOM 4620 C CA . SER A 1 573 ? 11.544 -13.382 -23.070 1.00 70.06 573 SER A CA 1
ATOM 4621 C C . SER A 1 573 ? 11.029 -12.002 -22.658 1.00 70.06 573 SER A C 1
ATOM 4623 O O . SER A 1 573 ? 10.997 -11.078 -23.472 1.00 70.06 573 SER A O 1
ATOM 4625 N N . ASN A 1 574 ? 10.711 -11.835 -21.369 1.00 74.25 574 ASN A N 1
ATOM 4626 C CA . ASN A 1 574 ? 10.395 -10.528 -20.777 1.00 74.25 574 ASN A CA 1
ATOM 4627 C C . ASN A 1 574 ? 11.510 -9.499 -21.022 1.00 74.25 574 ASN A C 1
ATOM 4629 O O . ASN A 1 574 ? 11.237 -8.307 -21.119 1.00 74.25 574 ASN A O 1
ATOM 4633 N N . LEU A 1 575 ? 12.758 -9.956 -21.153 1.00 78.44 575 LEU A N 1
ATOM 4634 C CA . LEU A 1 575 ? 13.913 -9.106 -21.414 1.00 78.44 575 LEU A CA 1
ATOM 4635 C C . LEU A 1 575 ? 13.883 -8.516 -22.832 1.00 78.44 575 LEU A C 1
ATOM 4637 O O . LEU A 1 575 ? 14.153 -7.329 -23.007 1.00 78.44 575 LEU A O 1
ATOM 4641 N N . ALA A 1 576 ? 13.483 -9.312 -23.831 1.00 80.69 576 ALA A N 1
ATOM 4642 C CA . ALA A 1 576 ? 13.296 -8.830 -25.200 1.00 80.69 576 ALA A CA 1
ATOM 4643 C C . ALA A 1 576 ? 12.114 -7.854 -25.285 1.00 80.69 576 ALA A C 1
ATOM 4645 O O . ALA A 1 576 ? 12.238 -6.791 -25.881 1.00 80.69 576 ALA A O 1
ATOM 4646 N N . ALA A 1 577 ? 11.005 -8.156 -24.600 1.00 79.25 577 ALA A N 1
ATOM 4647 C CA . ALA A 1 577 ? 9.856 -7.254 -24.539 1.00 79.25 577 ALA A CA 1
ATOM 4648 C C . ALA A 1 577 ? 10.211 -5.902 -23.887 1.00 79.25 577 ALA A C 1
ATOM 4650 O O . ALA A 1 577 ? 9.958 -4.853 -24.471 1.00 79.25 577 ALA A O 1
ATOM 4651 N N . ARG A 1 578 ? 10.863 -5.907 -22.712 1.00 78.56 578 ARG A N 1
ATOM 4652 C CA . ARG A 1 578 ? 11.331 -4.672 -22.047 1.00 78.56 578 ARG A CA 1
ATOM 4653 C C . ARG A 1 578 ? 12.304 -3.887 -22.924 1.00 78.56 578 ARG A C 1
ATOM 4655 O O . ARG A 1 578 ? 12.193 -2.668 -23.023 1.00 78.56 578 ARG A O 1
ATOM 4662 N N . GLY A 1 579 ? 13.211 -4.597 -23.594 1.00 85.88 579 GLY A N 1
ATOM 4663 C CA . GLY A 1 579 ? 14.189 -4.023 -24.510 1.00 85.88 579 GLY A CA 1
ATOM 4664 C C . GLY A 1 579 ? 13.552 -3.286 -25.684 1.00 85.88 579 GLY A C 1
ATOM 4665 O O . GLY A 1 579 ? 13.888 -2.126 -25.927 1.00 85.88 579 GLY A O 1
ATOM 4666 N N . ASP A 1 580 ? 12.640 -3.954 -26.395 1.00 87.38 580 ASP A N 1
ATOM 4667 C CA . ASP A 1 580 ? 11.965 -3.426 -27.584 1.00 87.38 580 ASP A CA 1
ATOM 4668 C C . ASP A 1 580 ? 10.964 -2.308 -27.266 1.00 87.38 580 ASP A C 1
ATOM 4670 O O . ASP A 1 580 ? 10.678 -1.506 -28.154 1.00 87.38 580 ASP A O 1
ATOM 4674 N N . MET A 1 581 ? 10.461 -2.231 -26.028 1.00 84.62 581 MET A N 1
ATOM 4675 C CA . MET A 1 581 ? 9.559 -1.165 -25.576 1.00 84.62 581 MET A CA 1
ATOM 4676 C C . MET A 1 581 ? 10.293 0.033 -24.968 1.00 84.62 581 MET A C 1
ATOM 4678 O O . MET A 1 581 ? 9.825 1.159 -25.110 1.00 84.62 581 MET A O 1
ATOM 4682 N N . GLY A 1 582 ? 11.453 -0.181 -24.344 1.00 80.31 582 GLY A N 1
ATOM 4683 C CA . GLY A 1 582 ? 12.191 0.872 -23.642 1.00 80.31 582 GLY A CA 1
ATOM 4684 C C . GLY A 1 582 ? 11.788 1.066 -22.176 1.00 80.31 582 GLY A C 1
ATOM 4685 O O . GLY A 1 582 ? 12.042 2.127 -21.621 1.00 80.31 582 GLY A O 1
ATOM 4686 N N . PHE A 1 583 ? 11.136 0.082 -21.550 1.00 78.38 583 PHE A N 1
ATOM 4687 C CA . PHE A 1 583 ? 10.561 0.235 -20.208 1.00 78.38 583 PHE A CA 1
ATOM 4688 C C . PHE A 1 583 ? 11.546 -0.103 -19.078 1.00 78.38 583 PHE A C 1
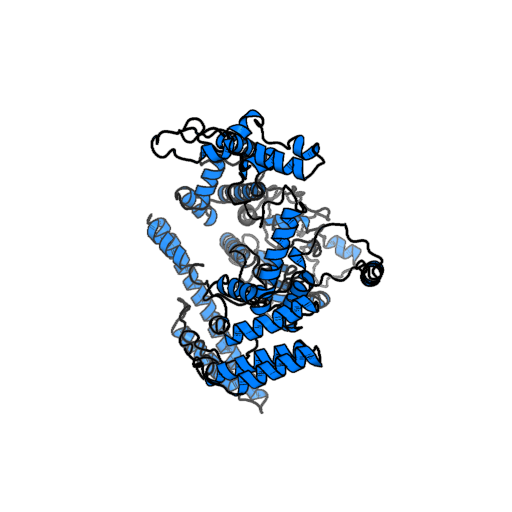ATOM 4690 O O . PHE A 1 583 ? 12.153 -1.182 -19.059 1.00 78.38 583 PHE A O 1
ATOM 4697 N N . LEU A 1 584 ? 11.619 0.794 -18.090 1.00 70.00 584 LEU A N 1
ATOM 4698 C CA . LEU A 1 584 ? 12.239 0.553 -16.784 1.00 70.00 584 LEU A CA 1
ATOM 4699 C C . LEU A 1 584 ? 11.282 -0.201 -15.847 1.00 70.00 584 LEU A C 1
ATOM 4701 O O . LEU A 1 584 ? 10.114 -0.425 -16.171 1.00 70.00 584 LEU A O 1
ATOM 4705 N N . SER A 1 585 ? 11.794 -0.667 -14.711 1.00 73.38 585 SER A N 1
ATOM 4706 C CA . SER A 1 585 ? 10.979 -1.356 -13.712 1.00 73.38 585 SER A CA 1
ATOM 4707 C C . SER A 1 585 ? 9.981 -0.406 -13.034 1.00 73.38 585 SER A C 1
ATOM 4709 O O . SER A 1 585 ? 10.284 0.749 -12.739 1.00 73.38 585 SER A O 1
ATOM 4711 N N . GLY A 1 586 ? 8.770 -0.901 -12.762 1.00 70.31 586 GLY A N 1
ATOM 4712 C CA . GLY A 1 586 ? 7.738 -0.119 -12.071 1.00 70.31 586 GLY A CA 1
ATOM 4713 C C . GLY A 1 586 ? 8.005 0.096 -10.576 1.00 70.31 586 GLY A C 1
ATOM 4714 O O . GLY A 1 586 ? 7.312 0.886 -9.950 1.00 70.31 586 GLY A O 1
ATOM 4715 N N . ASP A 1 587 ? 8.994 -0.586 -9.989 1.00 79.88 587 ASP A N 1
ATOM 4716 C CA . ASP A 1 587 ? 9.345 -0.464 -8.569 1.00 79.88 587 ASP A CA 1
ATOM 4717 C C . ASP A 1 587 ? 10.453 0.572 -8.305 1.00 79.88 587 ASP A C 1
ATOM 4719 O O . ASP A 1 587 ? 10.899 0.707 -7.169 1.00 79.88 587 ASP A O 1
ATOM 4723 N N . ALA A 1 588 ? 10.899 1.321 -9.319 1.00 78.19 588 ALA A N 1
ATOM 4724 C CA . ALA A 1 588 ? 11.912 2.368 -9.162 1.00 78.19 588 ALA A CA 1
ATOM 4725 C C . ALA A 1 588 ? 11.501 3.449 -8.142 1.00 78.19 588 ALA A C 1
ATOM 4727 O O . ALA A 1 588 ? 12.287 3.766 -7.254 1.00 78.19 588 ALA A O 1
ATOM 4728 N N . LEU A 1 589 ? 10.258 3.942 -8.201 1.00 77.00 589 LEU A N 1
ATOM 4729 C CA . LEU A 1 589 ? 9.744 4.951 -7.260 1.00 77.00 589 LEU A CA 1
ATOM 4730 C C . LEU A 1 589 ? 9.678 4.426 -5.819 1.00 77.00 589 LEU A C 1
ATOM 4732 O O . LEU A 1 589 ? 10.065 5.119 -4.886 1.00 77.00 589 LEU A O 1
ATOM 4736 N N . LEU A 1 590 ? 9.285 3.161 -5.631 1.00 80.44 590 LEU A N 1
ATOM 4737 C CA . LEU A 1 590 ? 9.271 2.533 -4.304 1.00 80.44 590 LEU A CA 1
ATOM 4738 C C . LEU A 1 590 ? 10.673 2.469 -3.688 1.00 80.44 590 LEU A C 1
ATOM 4740 O O . LEU A 1 590 ? 10.828 2.625 -2.480 1.00 80.44 590 LEU A O 1
ATOM 4744 N N . LYS A 1 591 ? 11.708 2.242 -4.505 1.00 87.50 591 LYS A N 1
ATOM 4745 C CA . LYS A 1 591 ? 13.099 2.221 -4.030 1.00 87.50 591 LYS A CA 1
ATOM 4746 C C . LYS A 1 591 ? 13.551 3.602 -3.554 1.00 87.50 591 LYS A C 1
ATOM 4748 O O . LYS A 1 591 ? 14.285 3.662 -2.576 1.00 87.50 591 LYS A O 1
ATOM 4753 N N . VAL A 1 592 ? 13.097 4.681 -4.200 1.00 83.75 592 VAL A N 1
ATOM 4754 C CA . VAL A 1 592 ? 13.378 6.061 -3.763 1.00 83.75 592 VAL A CA 1
ATOM 4755 C C . VAL A 1 592 ? 12.847 6.283 -2.346 1.00 83.75 592 VAL A C 1
ATOM 4757 O O . VAL A 1 592 ? 13.612 6.671 -1.468 1.00 83.75 592 VAL A O 1
ATOM 4760 N N . GLU A 1 593 ? 11.587 5.932 -2.088 1.00 79.38 593 GLU A N 1
ATOM 4761 C CA . GLU A 1 593 ? 10.972 6.086 -0.760 1.00 79.38 593 GLU A CA 1
ATOM 4762 C C . GLU A 1 593 ? 11.636 5.207 0.309 1.00 79.38 593 GLU A C 1
ATOM 4764 O O . GLU A 1 593 ? 11.856 5.632 1.444 1.00 79.38 593 GLU A O 1
ATOM 4769 N N . VAL A 1 594 ? 12.053 3.994 -0.062 1.00 89.00 594 VAL A N 1
ATOM 4770 C CA . VAL A 1 594 ? 12.843 3.123 0.822 1.00 89.00 594 VAL A CA 1
ATOM 4771 C C . VAL A 1 594 ? 14.163 3.784 1.232 1.00 89.00 594 VAL A C 1
ATOM 4773 O O . VAL A 1 594 ? 14.553 3.681 2.396 1.00 89.00 594 VAL A O 1
ATOM 4776 N N . PHE A 1 595 ? 14.849 4.462 0.307 1.00 91.25 595 PHE A N 1
ATOM 4777 C CA . PHE A 1 595 ? 16.091 5.168 0.618 1.00 91.25 595 PHE A CA 1
ATOM 4778 C C . PHE A 1 595 ? 15.864 6.427 1.463 1.00 91.25 595 PHE A C 1
ATOM 4780 O O . PHE A 1 595 ? 16.637 6.644 2.397 1.00 91.25 595 PHE A O 1
ATOM 4787 N N . LYS A 1 596 ? 14.777 7.181 1.237 1.00 84.00 596 LYS A N 1
ATOM 4788 C CA . LYS A 1 596 ? 14.390 8.309 2.107 1.00 84.00 596 LYS A CA 1
ATOM 4789 C C . LYS A 1 596 ? 14.187 7.863 3.554 1.00 84.00 596 LYS A C 1
ATOM 4791 O O . LYS A 1 596 ? 14.791 8.423 4.467 1.00 84.00 596 LYS A O 1
ATOM 4796 N N . LEU A 1 597 ? 13.404 6.801 3.768 1.00 84.31 597 LEU A N 1
ATOM 4797 C CA . LEU A 1 597 ? 13.171 6.252 5.108 1.00 84.31 597 LEU A CA 1
ATOM 4798 C C . LEU A 1 597 ? 14.475 5.785 5.769 1.00 84.31 597 LEU A C 1
ATOM 4800 O O . LEU A 1 597 ? 14.683 5.991 6.964 1.00 84.31 597 LEU A O 1
ATOM 4804 N N . TRP A 1 598 ? 15.362 5.154 5.000 1.00 89.88 598 TRP A N 1
ATOM 4805 C CA . TRP A 1 598 ? 16.646 4.684 5.512 1.00 89.88 598 TRP A CA 1
ATOM 4806 C C . TRP A 1 598 ? 17.556 5.838 5.948 1.00 89.88 598 TRP A C 1
ATOM 4808 O O . TRP A 1 598 ? 18.121 5.770 7.038 1.00 89.88 598 TRP A O 1
ATOM 4818 N N . ASN A 1 599 ? 17.633 6.918 5.162 1.00 87.62 599 ASN A N 1
ATOM 4819 C CA . ASN A 1 599 ? 18.333 8.141 5.557 1.00 87.62 599 ASN A CA 1
ATOM 4820 C C . ASN A 1 599 ? 17.711 8.774 6.808 1.00 87.62 599 ASN A C 1
ATOM 4822 O O . ASN A 1 599 ? 18.439 9.108 7.734 1.00 87.62 599 ASN A O 1
ATOM 4826 N N . ARG A 1 600 ? 16.377 8.856 6.907 1.00 83.06 600 ARG A N 1
ATOM 4827 C CA . ARG A 1 600 ? 15.696 9.377 8.107 1.00 83.06 600 ARG A CA 1
ATOM 4828 C C . ARG A 1 600 ? 16.078 8.609 9.371 1.00 83.06 600 ARG A C 1
ATOM 4830 O O . ARG A 1 600 ? 16.484 9.202 10.366 1.00 83.06 600 ARG A O 1
ATOM 4837 N N . LEU A 1 601 ? 16.008 7.278 9.326 1.00 85.00 601 LEU A N 1
ATOM 4838 C CA . LEU A 1 601 ? 16.422 6.425 10.447 1.00 85.00 601 LEU A CA 1
ATOM 4839 C C . LEU A 1 601 ? 17.910 6.576 10.778 1.00 85.00 601 LEU A C 1
ATOM 4841 O O . LEU A 1 601 ? 18.315 6.351 11.920 1.00 85.00 601 LEU A O 1
ATOM 4845 N N . LYS A 1 602 ? 18.722 6.958 9.791 1.00 84.38 602 LYS A N 1
ATOM 4846 C CA . LYS A 1 602 ? 20.140 7.243 9.961 1.00 84.38 602 LYS A CA 1
ATOM 4847 C C . LYS A 1 602 ? 20.401 8.637 10.542 1.00 84.38 602 LYS A C 1
ATOM 4849 O O . LYS A 1 602 ? 21.339 8.761 11.320 1.00 84.38 602 LYS A O 1
ATOM 4854 N N . CYS A 1 603 ? 19.588 9.642 10.264 1.00 78.62 603 CYS A N 1
ATOM 4855 C CA . CYS A 1 603 ? 19.738 10.975 10.855 1.00 78.62 603 CYS A CA 1
ATOM 4856 C C . CYS A 1 603 ? 19.053 11.104 12.231 1.00 78.62 603 CYS A C 1
ATOM 4858 O O . CYS A 1 603 ? 19.333 12.045 12.963 1.00 78.62 603 CYS A O 1
ATOM 4860 N N . ALA A 1 604 ? 18.197 10.149 12.617 1.00 74.56 604 ALA A N 1
ATOM 4861 C CA . ALA A 1 604 ? 17.521 10.141 13.917 1.00 74.56 604 ALA A CA 1
ATOM 4862 C C . ALA A 1 604 ? 18.492 10.080 15.121 1.00 74.56 604 ALA A C 1
ATOM 4864 O O . ALA A 1 604 ? 19.575 9.487 15.038 1.00 74.56 604 ALA A O 1
ATOM 4865 N N . ASN A 1 605 ? 18.072 10.632 16.270 1.00 68.88 605 ASN A N 1
ATOM 4866 C CA . ASN A 1 605 ? 18.881 10.696 17.494 1.00 68.88 605 ASN A CA 1
ATOM 4867 C C . ASN A 1 605 ? 19.302 9.297 17.985 1.00 68.88 605 ASN A C 1
ATOM 4869 O O . ASN A 1 605 ? 18.529 8.340 17.982 1.00 68.88 605 ASN A O 1
ATOM 4873 N N . THR A 1 606 ? 20.541 9.180 18.462 1.00 72.06 606 THR A N 1
ATOM 4874 C CA . THR A 1 606 ? 21.109 7.968 19.069 1.00 72.06 606 THR A CA 1
ATOM 4875 C C . THR A 1 606 ? 20.334 7.432 20.273 1.00 72.06 606 THR A C 1
ATOM 4877 O O . THR A 1 606 ? 20.406 6.229 20.529 1.00 72.06 606 THR A O 1
ATOM 4880 N N . SER A 1 607 ? 19.592 8.272 21.001 1.00 62.62 607 SER A N 1
ATOM 4881 C CA . SER A 1 607 ? 18.712 7.876 22.111 1.00 62.62 607 SER A CA 1
ATOM 4882 C C . SER A 1 607 ? 17.501 7.060 21.625 1.00 62.62 607 SER A C 1
ATOM 4884 O O . SER A 1 607 ? 17.095 6.107 22.309 1.00 62.62 607 SER A O 1
ATOM 4886 N N . ASN A 1 608 ? 16.998 7.365 20.421 1.00 64.38 608 ASN A N 1
ATOM 4887 C CA . ASN A 1 608 ? 15.797 6.800 19.819 1.00 64.38 608 ASN A CA 1
ATOM 4888 C C . ASN A 1 608 ? 15.965 5.297 19.535 1.00 64.38 608 ASN A C 1
ATOM 4890 O O . ASN A 1 608 ? 16.944 4.836 18.934 1.00 64.38 608 ASN A O 1
ATOM 4894 N N . ILE A 1 609 ? 14.978 4.501 19.956 1.00 66.38 609 ILE A N 1
ATOM 4895 C CA . ILE A 1 609 ? 15.005 3.051 19.759 1.00 66.38 609 ILE A CA 1
ATOM 4896 C C . ILE A 1 609 ? 15.031 2.662 18.277 1.00 66.38 609 ILE A C 1
ATOM 4898 O O . ILE A 1 609 ? 15.710 1.700 17.930 1.00 66.38 609 ILE A O 1
ATOM 4902 N N . CYS A 1 610 ? 14.389 3.427 17.394 1.00 70.19 610 CYS A N 1
ATOM 4903 C CA . CYS A 1 610 ? 14.411 3.197 15.951 1.00 70.19 610 CYS A CA 1
ATOM 4904 C C . CYS A 1 610 ? 15.825 3.367 15.380 1.00 70.19 610 CYS A C 1
ATOM 4906 O O . CYS A 1 610 ? 16.282 2.496 14.643 1.00 70.19 610 CYS A O 1
ATOM 4908 N N . LYS A 1 611 ? 16.567 4.404 15.793 1.00 81.62 611 LYS A N 1
ATOM 4909 C CA . LYS A 1 611 ? 17.978 4.609 15.415 1.00 81.62 611 LYS A CA 1
ATOM 4910 C C . LYS A 1 611 ? 18.882 3.499 15.954 1.00 81.62 611 LYS A C 1
ATOM 4912 O O . LYS A 1 611 ? 19.762 3.003 15.241 1.00 81.62 611 LYS A O 1
ATOM 4917 N N . LYS A 1 612 ? 18.666 3.073 17.204 1.00 78.06 612 LYS A N 1
ATOM 4918 C CA . LYS A 1 612 ? 19.397 1.948 17.818 1.00 78.06 612 LYS A CA 1
ATOM 4919 C C . LYS A 1 612 ? 19.144 0.647 17.054 1.00 78.06 612 LYS A C 1
ATOM 4921 O O . LYS A 1 612 ? 20.094 -0.062 16.713 1.00 78.06 612 LYS A O 1
ATOM 4926 N N . VAL A 1 613 ? 17.879 0.360 16.735 1.00 80.00 613 VAL A N 1
ATOM 4927 C CA . VAL A 1 613 ? 17.475 -0.805 15.938 1.00 80.00 613 VAL A CA 1
ATOM 4928 C C . VAL A 1 613 ? 18.065 -0.724 14.537 1.00 80.00 613 VAL A C 1
ATOM 4930 O O . VAL A 1 613 ? 18.673 -1.699 14.124 1.00 80.00 613 VAL A O 1
ATOM 4933 N N . HIS A 1 614 ? 17.979 0.415 13.851 1.00 84.88 614 HIS A N 1
ATOM 4934 C CA . HIS A 1 614 ? 18.566 0.648 12.528 1.00 84.88 614 HIS A CA 1
ATOM 4935 C C . HIS A 1 614 ? 20.074 0.354 12.517 1.00 84.88 614 HIS A C 1
ATOM 4937 O O . HIS A 1 614 ? 20.554 -0.484 11.749 1.00 84.88 614 HIS A O 1
ATOM 4943 N N . THR A 1 615 ? 20.818 0.949 13.456 1.00 85.56 615 THR A N 1
ATOM 4944 C CA . THR A 1 615 ? 22.277 0.778 13.585 1.00 85.56 615 THR A CA 1
ATOM 4945 C C . THR A 1 615 ? 22.667 -0.689 13.791 1.00 85.56 615 THR A C 1
ATOM 4947 O O . THR A 1 615 ? 23.670 -1.169 13.257 1.00 85.56 615 THR A O 1
ATOM 4950 N N . TRP A 1 616 ? 21.868 -1.440 14.549 1.00 80.25 616 TRP A N 1
ATOM 4951 C CA . TRP A 1 616 ? 22.121 -2.855 14.789 1.00 80.25 616 TRP A CA 1
ATOM 4952 C C . TRP A 1 616 ? 21.629 -3.757 13.654 1.00 80.25 616 TRP A C 1
ATOM 4954 O O . TRP A 1 616 ? 22.315 -4.708 13.269 1.00 80.25 616 TRP A O 1
ATOM 4964 N N . ALA A 1 617 ? 20.467 -3.452 13.084 1.00 83.69 617 ALA A N 1
ATOM 4965 C CA . ALA A 1 617 ? 19.854 -4.184 11.991 1.00 83.69 617 ALA A CA 1
ATOM 4966 C C . ALA A 1 617 ? 20.756 -4.176 10.757 1.00 83.69 617 ALA A C 1
ATOM 4968 O O . ALA A 1 617 ? 20.871 -5.215 10.105 1.00 83.69 617 ALA A O 1
ATOM 4969 N N . ILE A 1 618 ? 21.495 -3.091 10.505 1.00 85.19 618 ILE A N 1
ATOM 4970 C CA . ILE A 1 618 ? 22.544 -3.031 9.476 1.00 85.19 618 ILE A CA 1
ATOM 4971 C C . ILE A 1 618 ? 23.563 -4.176 9.613 1.00 85.19 618 ILE A C 1
ATOM 4973 O O . ILE A 1 618 ? 24.078 -4.663 8.612 1.00 85.19 618 ILE A O 1
ATOM 4977 N N . ARG A 1 619 ? 23.839 -4.681 10.821 1.00 83.06 619 ARG A N 1
ATOM 4978 C CA . ARG A 1 619 ? 24.792 -5.787 11.042 1.00 83.06 619 ARG A CA 1
ATOM 4979 C C . ARG A 1 619 ? 24.191 -7.170 10.756 1.00 83.06 619 ARG A C 1
ATOM 4981 O O . ARG A 1 619 ? 24.922 -8.157 10.673 1.00 83.06 619 ARG A O 1
ATOM 4988 N N . ARG A 1 620 ? 22.867 -7.279 10.591 1.00 83.19 620 ARG A N 1
ATOM 4989 C CA . ARG A 1 620 ? 22.154 -8.550 10.394 1.00 83.19 620 ARG A CA 1
ATOM 4990 C C . ARG A 1 620 ? 21.759 -8.743 8.932 1.00 83.19 620 ARG A C 1
ATOM 4992 O O . ARG A 1 620 ? 20.822 -8.120 8.456 1.00 83.19 620 ARG A O 1
ATOM 4999 N N . LYS A 1 621 ? 22.354 -9.732 8.256 1.00 83.50 621 LYS A N 1
ATOM 5000 C CA . LYS A 1 621 ? 22.126 -9.996 6.817 1.00 83.50 621 LYS A CA 1
ATOM 5001 C C . LYS A 1 621 ? 20.658 -10.174 6.390 1.00 83.50 621 LYS A C 1
ATOM 5003 O O . LYS A 1 621 ? 20.318 -9.966 5.230 1.00 83.50 621 LYS A O 1
ATOM 5008 N N . SER A 1 622 ? 19.786 -10.607 7.301 1.00 80.19 622 SER A N 1
ATOM 5009 C CA . SER A 1 622 ? 18.366 -10.843 7.015 1.00 80.19 622 SER A CA 1
ATOM 5010 C C . SER A 1 622 ? 17.461 -9.633 7.267 1.00 80.19 622 SER A C 1
ATOM 5012 O O . SER A 1 622 ? 16.266 -9.749 7.002 1.00 80.19 622 SER A O 1
ATOM 5014 N N . SER A 1 623 ? 17.978 -8.546 7.845 1.00 84.56 623 SER A N 1
ATOM 5015 C CA . SER A 1 623 ? 17.183 -7.377 8.227 1.00 84.56 623 SER A CA 1
ATOM 5016 C C . SER A 1 623 ? 16.753 -6.558 7.012 1.00 84.56 623 SER A C 1
ATOM 5018 O O . SER A 1 623 ? 17.290 -6.713 5.912 1.00 84.56 623 SER A O 1
ATOM 5020 N N . TRP A 1 624 ? 15.777 -5.678 7.226 1.00 90.88 624 TRP A N 1
ATOM 5021 C CA . TRP A 1 624 ? 15.409 -4.674 6.237 1.00 90.88 624 TRP A CA 1
ATOM 5022 C C . TRP A 1 624 ? 16.591 -3.735 5.961 1.00 90.88 624 TRP A C 1
ATOM 5024 O O . TRP A 1 624 ? 17.013 -3.640 4.814 1.00 90.88 624 TRP A O 1
ATOM 5034 N N . ASP A 1 625 ? 17.227 -3.176 6.994 1.00 89.19 625 ASP A N 1
ATOM 5035 C CA . ASP A 1 625 ? 18.324 -2.211 6.843 1.00 89.19 625 ASP A CA 1
ATOM 5036 C C . ASP A 1 625 ? 19.531 -2.758 6.085 1.00 89.19 625 ASP A C 1
ATOM 5038 O O . ASP A 1 625 ? 20.093 -2.069 5.239 1.00 89.19 625 ASP A O 1
ATOM 5042 N N . TYR A 1 626 ? 19.922 -4.013 6.331 1.00 89.00 626 TYR A N 1
ATOM 5043 C CA . TYR A 1 626 ? 21.006 -4.625 5.566 1.00 89.00 626 TYR A CA 1
ATOM 5044 C C . TYR A 1 626 ? 20.612 -4.806 4.101 1.00 89.00 626 TYR A C 1
ATOM 5046 O O . TYR A 1 626 ? 21.436 -4.592 3.219 1.00 89.00 626 TYR A O 1
ATOM 5054 N N . ARG A 1 627 ? 19.361 -5.182 3.808 1.00 92.56 627 ARG A N 1
ATOM 5055 C CA . ARG A 1 627 ? 18.886 -5.295 2.421 1.00 92.56 627 ARG A CA 1
ATOM 5056 C C . ARG A 1 627 ? 18.863 -3.938 1.729 1.00 92.56 627 ARG A C 1
ATOM 5058 O O . ARG A 1 627 ? 19.246 -3.885 0.566 1.00 92.56 627 ARG A O 1
ATOM 5065 N N . VAL A 1 628 ? 18.473 -2.872 2.429 1.00 93.19 628 VAL A N 1
ATOM 5066 C CA . VAL A 1 628 ? 18.531 -1.503 1.899 1.00 93.19 628 VAL A CA 1
ATOM 5067 C C . VAL A 1 628 ? 19.977 -1.067 1.677 1.00 93.19 628 VAL A C 1
ATOM 5069 O O . VAL A 1 628 ? 20.289 -0.586 0.596 1.00 93.19 628 VAL A O 1
ATOM 5072 N N . LEU A 1 629 ? 20.895 -1.352 2.605 1.00 92.38 629 LEU A N 1
ATOM 5073 C CA . LEU A 1 629 ? 22.332 -1.123 2.420 1.00 92.38 629 LEU A CA 1
ATOM 5074 C C . LEU A 1 629 ? 22.874 -1.858 1.179 1.00 92.38 629 LEU A C 1
ATOM 5076 O O . LEU A 1 629 ? 23.608 -1.282 0.378 1.00 92.38 629 LEU A O 1
ATOM 5080 N N . GLN A 1 630 ? 22.519 -3.135 0.997 1.00 93.19 630 GLN A N 1
ATOM 5081 C CA . GLN A 1 630 ? 22.908 -3.898 -0.197 1.00 93.19 630 GLN A CA 1
ATOM 5082 C C . GLN A 1 630 ? 22.300 -3.306 -1.469 1.00 93.19 630 GLN A C 1
ATOM 5084 O O . GLN A 1 630 ? 22.944 -3.310 -2.513 1.00 93.19 630 GLN A O 1
ATOM 5089 N N . LEU A 1 631 ? 21.074 -2.794 -1.385 1.00 93.06 631 LEU A N 1
ATOM 5090 C CA . LEU A 1 631 ? 20.399 -2.143 -2.496 1.00 93.06 631 LEU A CA 1
ATOM 5091 C C . LEU A 1 631 ? 21.082 -0.817 -2.864 1.00 93.06 631 LEU A C 1
ATOM 5093 O O . LEU A 1 631 ? 21.325 -0.578 -4.041 1.00 93.06 631 LEU A O 1
ATOM 5097 N N . ALA A 1 632 ? 21.452 -0.001 -1.876 1.00 93.19 632 ALA A N 1
ATOM 5098 C CA . ALA A 1 632 ? 22.171 1.254 -2.077 1.00 93.19 632 ALA A CA 1
ATOM 5099 C C . ALA A 1 632 ? 23.540 1.008 -2.726 1.00 93.19 632 ALA A C 1
ATOM 5101 O O . ALA A 1 632 ? 23.877 1.643 -3.721 1.00 93.19 632 ALA A O 1
ATOM 5102 N N . ARG A 1 633 ? 24.284 0.004 -2.242 1.00 92.62 633 ARG A N 1
ATOM 5103 C CA . ARG A 1 633 ? 25.552 -0.434 -2.854 1.00 92.62 633 ARG A CA 1
ATOM 5104 C C . ARG A 1 633 ? 25.373 -0.974 -4.266 1.00 92.62 633 ARG A C 1
ATOM 5106 O O . ARG A 1 633 ? 26.187 -0.690 -5.134 1.00 92.62 633 ARG A O 1
ATOM 5113 N N . LYS A 1 634 ? 24.309 -1.745 -4.509 1.00 92.25 634 LYS A N 1
ATOM 5114 C CA . LYS A 1 634 ? 23.984 -2.278 -5.838 1.00 92.25 634 LYS A CA 1
ATOM 5115 C C . LYS A 1 634 ? 23.789 -1.156 -6.861 1.00 92.25 634 LYS A C 1
ATOM 5117 O O . LYS A 1 634 ? 24.176 -1.334 -8.007 1.00 92.25 634 LYS A O 1
ATOM 5122 N N . TYR A 1 635 ? 23.205 -0.034 -6.447 1.00 93.19 635 TYR A N 1
ATOM 5123 C CA . TYR A 1 635 ? 23.022 1.148 -7.292 1.00 93.19 635 TYR A CA 1
ATOM 5124 C C . TYR A 1 635 ? 24.160 2.170 -7.164 1.00 93.19 635 TYR A C 1
ATOM 5126 O O . TYR A 1 635 ? 23.998 3.293 -7.620 1.00 93.19 635 TYR A O 1
ATOM 5134 N N . SER A 1 636 ? 25.295 1.814 -6.551 1.00 91.94 636 SER A N 1
ATOM 5135 C CA . SER A 1 636 ? 26.455 2.705 -6.382 1.00 91.94 636 SER A CA 1
ATOM 5136 C C . SER A 1 636 ? 26.144 4.030 -5.669 1.00 91.94 636 SER A C 1
ATOM 5138 O O . SER A 1 636 ? 26.816 5.030 -5.895 1.00 91.94 636 SER A O 1
ATOM 5140 N N . LEU A 1 637 ? 25.136 4.039 -4.791 1.00 91.25 637 LEU A N 1
ATOM 5141 C CA . LEU A 1 637 ? 24.713 5.234 -4.050 1.00 91.25 637 LEU A CA 1
ATOM 5142 C C . LEU A 1 637 ? 25.582 5.519 -2.825 1.00 91.25 637 LEU A C 1
ATOM 5144 O O . LEU A 1 637 ? 25.616 6.646 -2.350 1.00 91.25 637 LEU A O 1
ATOM 5148 N N . ILE A 1 638 ? 26.252 4.488 -2.311 1.00 89.69 638 ILE A N 1
ATOM 5149 C CA . ILE A 1 638 ? 27.139 4.548 -1.149 1.00 89.69 638 ILE A CA 1
ATOM 5150 C C . ILE A 1 638 ? 28.312 3.592 -1.352 1.00 89.69 638 ILE A C 1
ATOM 5152 O O . ILE A 1 638 ? 28.162 2.536 -1.979 1.00 89.69 638 ILE A O 1
ATOM 5156 N N . GLN A 1 639 ? 29.455 3.917 -0.761 1.00 83.25 639 GLN A N 1
ATOM 5157 C CA . GLN A 1 639 ? 30.623 3.041 -0.694 1.00 83.25 639 GLN A CA 1
ATOM 5158 C C . GLN A 1 639 ? 30.744 2.442 0.711 1.00 83.25 639 GLN A C 1
ATOM 5160 O O . GLN A 1 639 ? 30.780 1.216 0.889 1.00 83.25 639 GLN A O 1
ATOM 5165 N N . ASN A 1 640 ? 30.687 3.298 1.728 1.00 82.62 640 ASN A N 1
ATOM 5166 C CA . ASN A 1 640 ? 30.761 2.925 3.131 1.00 82.62 640 ASN A CA 1
ATOM 5167 C C . ASN A 1 640 ? 29.371 2.864 3.768 1.00 82.62 640 ASN A C 1
ATOM 5169 O O . ASN A 1 640 ? 28.381 3.372 3.256 1.00 82.62 640 ASN A O 1
ATOM 5173 N N . VAL A 1 641 ? 29.288 2.192 4.916 1.00 79.12 641 VAL A N 1
ATOM 5174 C CA . VAL A 1 641 ? 28.043 2.125 5.707 1.00 79.12 641 VAL A CA 1
ATOM 5175 C C . VAL A 1 641 ? 27.696 3.494 6.307 1.00 79.12 641 VAL A C 1
ATOM 5177 O O . VAL A 1 641 ? 26.530 3.789 6.570 1.00 79.12 641 VAL A O 1
ATOM 5180 N N . GLU A 1 642 ? 28.716 4.325 6.511 1.00 80.12 642 GLU A N 1
ATOM 5181 C CA . GLU A 1 642 ? 28.632 5.660 7.101 1.00 80.12 642 GLU A CA 1
ATOM 5182 C C . GLU A 1 642 ? 28.172 6.724 6.099 1.00 80.12 642 GLU A C 1
ATOM 5184 O O . GLU A 1 642 ? 27.578 7.705 6.529 1.00 80.12 642 GLU A O 1
ATOM 5189 N N . ASP A 1 643 ? 28.248 6.465 4.792 1.00 81.50 643 ASP A N 1
ATOM 5190 C CA . ASP A 1 643 ? 27.824 7.409 3.750 1.00 81.50 643 ASP A CA 1
ATOM 5191 C C . ASP A 1 643 ? 26.305 7.644 3.760 1.00 81.50 643 ASP A C 1
ATOM 5193 O O . ASP A 1 643 ? 25.506 6.704 3.867 1.00 81.50 643 ASP A O 1
ATOM 5197 N N . GLU A 1 644 ? 25.888 8.897 3.640 1.00 80.94 644 GLU A N 1
ATOM 5198 C CA . GLU A 1 644 ? 24.487 9.265 3.429 1.00 80.94 644 GLU A CA 1
ATOM 5199 C C . GLU A 1 644 ? 24.110 9.091 1.955 1.00 80.94 644 GLU A C 1
ATOM 5201 O O . GLU A 1 644 ? 24.912 9.352 1.057 1.00 80.94 644 GLU A O 1
ATOM 5206 N N . ILE A 1 645 ? 22.885 8.627 1.687 1.00 88.25 645 ILE A N 1
ATOM 5207 C CA . ILE A 1 645 ? 22.413 8.494 0.306 1.00 88.25 645 ILE A CA 1
ATOM 5208 C C . ILE A 1 645 ? 22.029 9.882 -0.195 1.00 88.25 645 ILE A C 1
ATOM 5210 O O . ILE A 1 645 ? 21.071 10.467 0.303 1.00 88.25 645 ILE A O 1
ATOM 5214 N N . ASN A 1 646 ? 22.718 10.393 -1.214 1.00 88.56 646 ASN A N 1
ATOM 5215 C CA . ASN A 1 646 ? 22.283 11.628 -1.855 1.00 88.56 646 ASN A CA 1
ATOM 5216 C C . ASN A 1 646 ? 21.021 11.366 -2.692 1.00 88.56 646 ASN A C 1
ATOM 5218 O O . ASN A 1 646 ? 21.090 10.739 -3.756 1.00 88.56 646 ASN A O 1
ATOM 5222 N N . MET A 1 647 ? 19.882 11.874 -2.217 1.00 87.94 647 MET A N 1
ATOM 5223 C CA . MET A 1 647 ? 18.580 11.641 -2.834 1.00 87.94 647 MET A CA 1
ATOM 5224 C C . MET A 1 647 ? 18.475 12.187 -4.264 1.00 87.94 647 MET A C 1
ATOM 5226 O O . MET A 1 647 ? 17.769 11.575 -5.068 1.00 87.94 647 MET A O 1
ATOM 5230 N N . SER A 1 648 ? 19.223 13.238 -4.633 1.00 84.88 648 SER A N 1
ATOM 5231 C CA . SER A 1 648 ? 19.191 13.796 -5.997 1.00 84.88 648 SER A CA 1
ATOM 5232 C C . SER A 1 648 ? 19.718 12.821 -7.054 1.00 84.88 648 SER A C 1
ATOM 5234 O O . SER A 1 648 ? 19.290 12.861 -8.202 1.00 84.88 648 SER A O 1
ATOM 5236 N N . ASN A 1 649 ? 20.606 11.902 -6.665 1.00 88.56 649 ASN A N 1
ATOM 5237 C CA . ASN A 1 649 ? 21.273 10.974 -7.584 1.00 88.56 649 ASN A CA 1
ATOM 5238 C C . ASN A 1 649 ? 20.594 9.595 -7.651 1.00 88.56 649 ASN A C 1
ATOM 5240 O O . ASN A 1 649 ? 20.961 8.758 -8.482 1.00 88.56 649 ASN A O 1
ATOM 5244 N N . VAL A 1 650 ? 19.626 9.321 -6.767 1.00 89.25 650 VAL A N 1
ATOM 5245 C CA . VAL A 1 650 ? 19.017 7.989 -6.612 1.00 89.25 650 VAL A CA 1
ATOM 5246 C C . VAL A 1 650 ? 18.344 7.524 -7.894 1.00 89.25 650 VAL A C 1
ATOM 5248 O O . VAL A 1 650 ? 18.563 6.393 -8.336 1.00 89.25 650 VAL A O 1
ATOM 5251 N N . TRP A 1 651 ? 17.538 8.395 -8.496 1.00 88.94 651 TRP A N 1
ATOM 5252 C CA . TRP A 1 651 ? 16.776 8.067 -9.693 1.00 88.94 651 TRP A CA 1
ATOM 5253 C C . TRP A 1 651 ? 17.695 7.700 -10.860 1.00 88.94 651 TRP A C 1
ATOM 5255 O O . TRP A 1 651 ? 17.585 6.602 -11.412 1.00 88.94 651 TRP A O 1
ATOM 5265 N N . ASP A 1 652 ? 18.659 8.565 -11.171 1.00 89.31 652 ASP A N 1
ATOM 5266 C CA . ASP A 1 652 ? 19.595 8.373 -12.281 1.00 89.31 652 ASP A CA 1
ATOM 5267 C C . ASP A 1 652 ? 20.466 7.127 -12.100 1.00 89.31 652 ASP A C 1
ATOM 5269 O O . ASP A 1 652 ? 20.715 6.382 -13.055 1.00 89.31 652 ASP A O 1
ATOM 5273 N N . SER A 1 653 ? 20.861 6.834 -10.860 1.00 92.19 653 SER A N 1
ATOM 5274 C CA . SER A 1 653 ? 21.636 5.637 -10.528 1.00 92.19 653 SER A CA 1
ATOM 5275 C C . SER A 1 653 ? 20.834 4.350 -10.745 1.00 92.19 653 SER A C 1
ATOM 5277 O O . SER A 1 653 ? 21.341 3.393 -11.337 1.00 92.19 653 SER A O 1
ATOM 5279 N N . ILE A 1 654 ? 19.554 4.324 -10.343 1.00 90.75 654 ILE A N 1
ATOM 5280 C CA . ILE A 1 654 ? 18.655 3.188 -10.607 1.00 90.75 654 ILE A CA 1
ATOM 5281 C C . ILE A 1 654 ? 18.477 2.996 -12.116 1.00 90.75 654 ILE A C 1
ATOM 5283 O O . ILE A 1 654 ? 18.591 1.871 -12.608 1.00 90.75 654 ILE A O 1
ATOM 5287 N N . GLN A 1 655 ? 18.226 4.077 -12.864 1.00 87.81 655 GLN A N 1
ATOM 5288 C CA . GLN A 1 655 ? 18.051 3.993 -14.314 1.00 87.81 655 GLN A CA 1
ATOM 5289 C C . GLN A 1 655 ? 19.294 3.439 -15.014 1.00 87.81 655 GLN A C 1
ATOM 5291 O O . GLN A 1 655 ? 19.179 2.590 -15.902 1.00 87.81 655 GLN A O 1
ATOM 5296 N N . THR A 1 656 ? 20.472 3.925 -14.627 1.00 90.75 656 THR A N 1
ATOM 5297 C CA . THR A 1 656 ? 21.758 3.511 -15.198 1.00 90.75 656 THR A CA 1
ATOM 5298 C C . THR A 1 656 ? 22.009 2.032 -14.932 1.00 90.75 656 THR A C 1
ATOM 5300 O O . THR A 1 656 ? 22.196 1.262 -15.876 1.00 90.75 656 THR A O 1
ATOM 5303 N N . PHE A 1 657 ? 21.862 1.601 -13.677 1.00 91.00 657 PHE A N 1
ATOM 5304 C CA . PHE A 1 657 ? 21.997 0.196 -13.310 1.00 91.00 657 PHE A CA 1
ATOM 5305 C C . PHE A 1 657 ? 21.031 -0.706 -14.090 1.00 91.00 657 PHE A C 1
ATOM 5307 O O . PHE A 1 657 ? 21.410 -1.780 -14.552 1.00 91.00 657 PHE A O 1
ATOM 5314 N N . GLU A 1 658 ? 19.763 -0.314 -14.248 1.00 88.12 658 GLU A N 1
ATOM 5315 C CA . GLU A 1 658 ? 18.789 -1.145 -14.963 1.00 88.12 658 GLU A CA 1
ATOM 5316 C C . GLU A 1 658 ? 19.107 -1.290 -16.451 1.00 88.12 658 GLU A C 1
ATOM 5318 O O . GLU A 1 658 ? 18.924 -2.377 -17.009 1.00 88.12 658 GLU A O 1
ATOM 5323 N N . LYS A 1 659 ? 19.617 -0.228 -17.083 1.00 88.19 659 LYS A N 1
ATOM 5324 C CA . LYS A 1 659 ? 20.096 -0.261 -18.471 1.00 88.19 659 LYS A CA 1
ATOM 5325 C C . LYS A 1 659 ? 21.269 -1.232 -18.619 1.00 88.19 659 LYS A C 1
ATOM 5327 O O . LYS A 1 659 ? 21.257 -2.076 -19.518 1.00 88.19 659 LYS A O 1
ATOM 5332 N N . GLU A 1 660 ? 22.239 -1.157 -17.714 1.00 89.06 660 GLU A N 1
ATOM 5333 C CA . GLU A 1 660 ? 23.416 -2.031 -17.697 1.00 89.06 660 GLU A CA 1
ATOM 5334 C C . GLU A 1 660 ? 23.062 -3.486 -17.380 1.00 89.06 660 GLU A C 1
ATOM 5336 O O . GLU A 1 660 ? 23.530 -4.398 -18.059 1.00 89.06 660 GLU A O 1
ATOM 5341 N N . SER A 1 661 ? 22.189 -3.722 -16.399 1.00 88.25 661 SER A N 1
ATOM 5342 C CA . SER A 1 661 ? 21.710 -5.056 -16.027 1.00 88.25 661 SER A CA 1
ATOM 5343 C C . SER A 1 661 ? 20.946 -5.706 -17.174 1.00 88.25 661 SER A C 1
ATOM 5345 O O . SER A 1 661 ? 21.154 -6.885 -17.460 1.00 88.25 661 SER A O 1
ATOM 5347 N N . TRP A 1 662 ? 20.081 -4.946 -17.856 1.00 88.62 662 TRP A N 1
ATOM 5348 C CA . TRP A 1 662 ? 19.390 -5.425 -19.048 1.00 88.62 662 TRP A CA 1
ATOM 5349 C C . TRP A 1 662 ? 20.393 -5.830 -20.129 1.00 88.62 662 TRP A C 1
ATOM 5351 O O . TRP A 1 662 ? 20.272 -6.925 -20.678 1.00 88.62 662 TRP A O 1
ATOM 5361 N N . HIS A 1 663 ? 21.403 -4.990 -20.388 1.00 88.75 663 HIS A N 1
ATOM 5362 C CA . HIS A 1 663 ? 22.470 -5.314 -21.327 1.00 88.75 663 HIS A CA 1
ATOM 5363 C C . HIS A 1 663 ? 23.165 -6.608 -20.882 1.00 88.75 663 HIS A C 1
ATOM 5365 O O . HIS A 1 663 ? 23.071 -7.627 -21.555 1.00 88.75 663 HIS A O 1
ATOM 5371 N N . HIS A 1 664 ? 23.749 -6.653 -19.690 1.00 87.50 664 HIS A N 1
ATOM 5372 C CA . HIS A 1 664 ? 24.430 -7.844 -19.188 1.00 87.50 664 HIS A CA 1
ATOM 5373 C C . HIS A 1 664 ? 23.594 -9.133 -19.319 1.00 87.50 664 HIS A C 1
ATOM 5375 O O . HIS A 1 664 ? 24.087 -10.130 -19.842 1.00 87.50 664 HIS A O 1
ATOM 5381 N N . GLU A 1 665 ? 22.319 -9.126 -18.921 1.00 85.56 665 GLU A N 1
ATOM 5382 C CA . GLU A 1 665 ? 21.434 -10.291 -19.051 1.00 85.56 665 GLU A CA 1
ATOM 5383 C C . GLU A 1 665 ? 21.169 -10.687 -20.506 1.00 85.56 665 GLU A C 1
ATOM 5385 O O . GLU A 1 665 ? 21.104 -11.883 -20.826 1.00 85.56 665 GLU A O 1
ATOM 5390 N N . VAL A 1 666 ? 21.038 -9.701 -21.399 1.00 84.75 666 VAL A N 1
ATOM 5391 C CA . VAL A 1 666 ? 20.902 -9.960 -22.826 1.00 84.75 666 VAL A CA 1
ATOM 5392 C C . VAL A 1 666 ? 22.153 -10.670 -23.323 1.00 84.75 666 VAL A C 1
ATOM 5394 O O . VAL A 1 666 ? 21.952 -11.688 -23.973 1.00 84.75 666 VAL A O 1
ATOM 5397 N N . TRP A 1 667 ? 23.380 -10.245 -22.975 1.00 85.88 667 TRP A N 1
ATOM 5398 C CA . TRP A 1 667 ? 24.671 -10.843 -23.403 1.00 85.88 667 TRP A CA 1
ATOM 5399 C C . TRP A 1 667 ? 25.181 -12.027 -22.557 1.00 85.88 667 TRP A C 1
ATOM 5401 O O . TRP A 1 667 ? 26.189 -12.639 -22.900 1.00 85.88 667 TRP A O 1
ATOM 5411 N N . ASN A 1 668 ? 24.476 -12.428 -21.499 1.00 83.94 668 ASN A N 1
ATOM 5412 C CA . ASN A 1 668 ? 24.919 -13.515 -20.623 1.00 83.94 668 ASN A CA 1
ATOM 5413 C C . ASN A 1 668 ? 24.699 -14.905 -21.252 1.00 83.94 668 ASN A C 1
ATOM 5415 O O . ASN A 1 668 ? 23.568 -15.389 -21.318 1.00 83.94 668 ASN A O 1
ATOM 5419 N N . ASP A 1 669 ? 25.775 -15.569 -21.675 1.00 76.94 669 ASP A N 1
ATOM 5420 C CA . ASP A 1 669 ? 25.755 -16.896 -22.313 1.00 76.94 669 ASP A CA 1
ATOM 5421 C C . ASP A 1 669 ? 25.895 -18.094 -21.355 1.00 76.94 669 ASP A C 1
ATOM 5423 O O . ASP A 1 669 ? 25.925 -19.242 -21.801 1.00 76.94 669 ASP A O 1
ATOM 5427 N N . LYS A 1 670 ? 25.907 -17.864 -20.031 1.00 69.38 670 LYS A N 1
ATOM 5428 C CA . LYS A 1 670 ? 25.979 -18.914 -18.992 1.00 69.38 670 LYS A CA 1
ATOM 5429 C C . LYS A 1 670 ? 27.051 -19.986 -19.264 1.00 69.38 670 LYS A C 1
ATOM 5431 O O . LYS A 1 670 ? 26.794 -21.175 -19.082 1.00 69.38 670 LYS A O 1
ATOM 5436 N N . ASN A 1 671 ? 28.236 -19.565 -19.707 1.00 60.28 671 ASN A N 1
ATOM 5437 C CA . ASN A 1 671 ? 29.400 -20.417 -19.995 1.00 60.28 671 ASN A CA 1
ATOM 5438 C C . ASN A 1 671 ? 29.224 -21.437 -21.139 1.00 60.28 671 ASN A C 1
ATOM 5440 O O . ASN A 1 671 ? 30.070 -22.308 -21.305 1.00 60.28 671 ASN A O 1
ATOM 5444 N N . ASN A 1 672 ? 28.172 -21.320 -21.954 1.00 60.62 672 ASN A N 1
ATOM 5445 C CA . ASN A 1 672 ? 28.014 -22.086 -23.188 1.00 60.62 672 ASN A CA 1
ATOM 5446 C C . ASN A 1 672 ? 28.037 -21.124 -24.371 1.00 60.62 672 ASN A C 1
ATOM 5448 O O . ASN A 1 672 ? 27.206 -20.221 -24.431 1.00 60.62 672 ASN A O 1
ATOM 5452 N N . VAL A 1 673 ? 28.929 -21.331 -25.342 1.00 57.62 673 VAL A N 1
ATOM 5453 C CA . VAL A 1 673 ? 28.916 -20.555 -26.592 1.00 57.62 673 VAL A CA 1
ATOM 5454 C C . VAL A 1 673 ? 27.508 -20.648 -27.198 1.00 57.62 673 VAL A C 1
ATOM 5456 O O . VAL A 1 673 ? 27.022 -21.744 -27.472 1.00 57.62 673 VAL A O 1
ATOM 5459 N N . ASN A 1 674 ? 26.826 -19.506 -27.359 1.00 60.28 674 ASN A N 1
ATOM 5460 C CA . ASN A 1 674 ? 25.432 -19.409 -27.823 1.00 60.28 674 ASN A CA 1
ATOM 5461 C C . ASN A 1 674 ? 24.350 -20.016 -26.895 1.00 60.28 674 ASN A C 1
ATOM 5463 O O . ASN A 1 674 ? 23.258 -20.361 -27.367 1.00 60.28 674 ASN A O 1
ATOM 5467 N N . GLY A 1 675 ? 24.619 -20.128 -25.590 1.00 60.00 675 GLY A N 1
ATOM 5468 C CA . GLY A 1 675 ? 23.708 -20.686 -24.582 1.00 60.00 675 GLY A CA 1
ATOM 5469 C C . GLY A 1 675 ? 22.493 -19.815 -24.238 1.00 60.00 675 GLY A C 1
ATOM 5470 O O . GLY A 1 675 ? 21.517 -20.311 -23.665 1.00 60.00 675 GLY A O 1
ATOM 5471 N N . ASN A 1 676 ? 22.505 -18.528 -24.597 1.00 70.12 676 ASN A N 1
ATOM 5472 C CA . ASN A 1 676 ? 21.377 -17.627 -24.379 1.00 70.12 676 ASN A CA 1
ATOM 5473 C C . ASN A 1 676 ? 20.366 -17.672 -25.537 1.00 70.12 676 ASN A C 1
ATOM 5475 O O . ASN A 1 676 ? 20.711 -17.580 -26.717 1.00 70.12 676 ASN A O 1
ATOM 5479 N N . LYS A 1 677 ? 19.077 -17.729 -25.185 1.00 69.88 677 LYS A N 1
ATOM 5480 C CA . LYS A 1 677 ? 17.948 -17.715 -26.131 1.00 69.88 677 LYS A CA 1
ATOM 5481 C C . LYS A 1 677 ? 17.860 -16.426 -26.959 1.00 69.88 677 LYS A C 1
ATOM 5483 O O . LYS A 1 677 ? 17.239 -16.431 -28.013 1.00 69.88 677 LYS A O 1
ATOM 5488 N N . LEU A 1 678 ? 18.487 -15.344 -26.500 1.00 76.88 678 LEU A N 1
ATOM 5489 C CA . LEU A 1 678 ? 18.487 -14.027 -27.135 1.00 76.88 678 LEU A CA 1
ATOM 5490 C C . LEU A 1 678 ? 19.685 -13.781 -28.061 1.00 76.88 678 LEU A C 1
ATOM 5492 O O . LEU A 1 678 ? 19.878 -12.656 -28.505 1.00 76.88 678 LEU A O 1
ATOM 5496 N N . ARG A 1 679 ? 20.483 -14.799 -28.403 1.00 75.62 679 ARG A N 1
ATOM 5497 C CA . ARG A 1 679 ? 21.642 -14.630 -29.302 1.00 75.62 679 ARG A CA 1
ATOM 5498 C C . ARG A 1 679 ? 21.304 -13.962 -30.642 1.00 75.62 679 ARG A C 1
ATOM 5500 O O . ARG A 1 679 ? 22.070 -13.140 -31.119 1.00 75.62 679 ARG A O 1
ATOM 5507 N N . PHE A 1 680 ? 20.139 -14.282 -31.213 1.00 77.50 680 PHE A N 1
ATOM 5508 C CA . PHE A 1 680 ? 19.650 -13.651 -32.440 1.00 77.50 680 PHE A CA 1
ATOM 5509 C C . PHE A 1 680 ? 19.203 -12.208 -32.181 1.00 77.50 680 PHE A C 1
ATOM 5511 O O . PHE A 1 680 ? 19.563 -11.306 -32.924 1.00 77.50 680 PHE A O 1
ATOM 5518 N N . TYR A 1 681 ? 18.498 -11.987 -31.069 1.00 83.81 681 TYR A N 1
ATOM 5519 C CA . TYR A 1 681 ? 18.024 -10.676 -30.627 1.00 83.81 681 TYR A CA 1
ATOM 5520 C C . TYR A 1 681 ? 19.155 -9.645 -30.454 1.00 83.81 681 TYR A C 1
ATOM 5522 O O . TYR A 1 681 ? 19.012 -8.489 -30.847 1.00 83.81 681 TYR A O 1
ATOM 5530 N N . ARG A 1 682 ? 20.313 -10.075 -29.937 1.00 83.94 682 ARG A N 1
ATOM 5531 C CA . ARG A 1 682 ? 21.516 -9.238 -29.762 1.00 83.94 682 ARG A CA 1
ATOM 5532 C C . ARG A 1 682 ? 22.079 -8.660 -31.056 1.00 83.94 682 ARG A C 1
ATOM 5534 O O . ARG A 1 682 ? 22.724 -7.620 -31.004 1.00 83.94 682 ARG A O 1
ATOM 5541 N N . LEU A 1 683 ? 21.870 -9.324 -32.198 1.00 82.00 683 LEU A N 1
ATOM 5542 C CA . LEU A 1 683 ? 22.456 -8.899 -33.478 1.00 82.00 683 LEU A CA 1
ATOM 5543 C C . LEU A 1 683 ? 21.941 -7.530 -33.932 1.00 82.00 683 LEU A C 1
ATOM 5545 O O . LEU A 1 683 ? 22.597 -6.854 -34.714 1.00 82.00 683 LEU A O 1
ATOM 5549 N N . PHE A 1 684 ? 20.766 -7.126 -33.453 1.00 81.75 684 PHE A N 1
ATOM 5550 C CA . PHE A 1 684 ? 20.103 -5.894 -33.877 1.00 81.75 684 PHE A CA 1
ATOM 5551 C C . PHE A 1 684 ? 19.547 -5.069 -32.712 1.00 81.75 684 PHE A C 1
ATOM 5553 O O . PHE A 1 684 ? 18.905 -4.044 -32.938 1.00 81.75 684 PHE A O 1
ATOM 5560 N N . LYS A 1 685 ? 19.751 -5.501 -31.463 1.00 87.31 685 LYS A N 1
ATOM 5561 C CA . LYS A 1 685 ? 19.351 -4.752 -30.275 1.00 87.31 685 LYS A CA 1
ATOM 5562 C C . LYS A 1 685 ? 20.522 -4.662 -29.312 1.00 87.31 685 LYS A C 1
ATOM 5564 O O . LYS A 1 685 ? 20.848 -5.664 -28.693 1.00 87.31 685 LYS A O 1
ATOM 5569 N N . THR A 1 686 ? 21.090 -3.464 -29.170 1.00 83.94 686 THR A N 1
ATOM 5570 C CA . THR A 1 686 ? 22.251 -3.160 -28.310 1.00 83.94 686 THR A CA 1
ATOM 5571 C C . THR A 1 686 ? 21.906 -2.288 -27.103 1.00 83.94 686 THR A C 1
ATOM 5573 O O . THR A 1 686 ? 22.547 -2.395 -26.069 1.00 83.94 686 THR A O 1
ATOM 5576 N N . CYS A 1 687 ? 20.861 -1.466 -27.182 1.00 85.25 687 CYS A N 1
ATOM 5577 C CA . CYS A 1 687 ? 20.433 -0.582 -26.096 1.00 85.25 687 CYS A CA 1
ATOM 5578 C C . CYS A 1 687 ? 18.939 -0.737 -25.793 1.00 85.25 687 CYS A C 1
ATOM 5580 O O . CYS A 1 687 ? 18.159 -1.172 -26.649 1.00 85.25 687 CYS A O 1
ATOM 5582 N N . ILE A 1 688 ? 18.517 -0.363 -24.583 1.00 86.06 688 ILE A N 1
ATOM 5583 C CA . ILE A 1 688 ? 17.095 -0.288 -24.235 1.00 86.06 688 ILE A CA 1
ATOM 5584 C C . ILE A 1 688 ? 16.457 0.907 -24.956 1.00 86.06 688 ILE A C 1
ATOM 5586 O O . ILE A 1 688 ? 17.041 1.985 -25.019 1.00 86.06 688 ILE A O 1
ATOM 5590 N N . GLY A 1 689 ? 15.274 0.718 -25.538 1.00 84.19 689 GLY A N 1
ATOM 5591 C CA . GLY A 1 689 ? 14.577 1.798 -26.239 1.00 84.19 689 GLY A CA 1
ATOM 5592 C C . GLY A 1 689 ? 13.562 1.281 -27.244 1.00 84.19 689 GLY A C 1
ATOM 5593 O O . GLY A 1 689 ? 13.738 0.202 -27.815 1.00 84.19 689 GLY A O 1
ATOM 5594 N N . THR A 1 690 ? 12.502 2.044 -27.481 1.00 86.56 690 THR A N 1
ATOM 5595 C CA . THR A 1 690 ? 11.412 1.597 -28.351 1.00 86.56 690 THR A CA 1
ATOM 5596 C C . THR A 1 690 ? 11.901 1.323 -29.778 1.00 86.56 690 THR A C 1
ATOM 5598 O O . THR A 1 690 ? 12.541 2.179 -30.387 1.00 86.56 690 THR A O 1
ATOM 5601 N N . GLN A 1 691 ? 11.625 0.141 -30.336 1.00 87.81 691 GLN A N 1
ATOM 5602 C CA . GLN A 1 691 ? 12.124 -0.226 -31.667 1.00 87.81 691 GLN A CA 1
ATOM 5603 C C . GLN A 1 691 ? 11.295 0.325 -32.833 1.00 87.81 691 GLN A C 1
ATOM 5605 O O . GLN A 1 691 ? 10.072 0.418 -32.724 1.00 87.81 691 GLN A O 1
ATOM 5610 N N . PRO A 1 692 ? 11.928 0.588 -33.996 1.00 87.25 692 PRO A N 1
ATOM 5611 C CA . PRO A 1 692 ? 11.231 1.108 -35.169 1.00 87.25 692 PRO A CA 1
ATOM 5612 C C . PRO A 1 692 ? 10.084 0.219 -35.648 1.00 87.25 692 PRO A C 1
ATOM 5614 O O . PRO A 1 692 ? 9.011 0.738 -35.914 1.00 87.25 692 PRO A O 1
ATOM 5617 N N . TYR A 1 693 ? 10.244 -1.111 -35.696 1.00 86.75 693 TYR A N 1
ATOM 5618 C CA . TYR A 1 693 ? 9.177 -1.998 -36.194 1.00 86.75 693 TYR A CA 1
ATOM 5619 C C . TYR A 1 693 ? 7.895 -1.930 -35.349 1.00 86.75 693 TYR A C 1
ATOM 5621 O O . TYR A 1 693 ? 6.806 -2.117 -35.886 1.00 86.75 693 TYR A O 1
ATOM 5629 N N . VAL A 1 694 ? 8.017 -1.612 -34.052 1.00 83.50 694 VAL A N 1
ATOM 5630 C CA . VAL A 1 694 ? 6.871 -1.394 -33.157 1.00 83.50 694 VAL A CA 1
ATOM 5631 C C . VAL A 1 694 ? 6.038 -0.211 -33.656 1.00 83.50 694 VAL A C 1
ATOM 5633 O O . VAL A 1 694 ? 4.811 -0.288 -33.661 1.00 83.50 694 VAL A O 1
ATOM 5636 N N . LYS A 1 695 ? 6.712 0.843 -34.138 1.00 83.50 695 LYS A N 1
ATOM 5637 C CA . LYS A 1 695 ? 6.105 2.086 -34.635 1.00 83.50 695 LYS A CA 1
ATOM 5638 C C . LYS A 1 695 ? 5.736 2.045 -36.127 1.00 83.50 695 LYS A C 1
ATOM 5640 O O . LYS A 1 695 ? 4.765 2.678 -36.511 1.00 83.50 695 LYS A O 1
ATOM 5645 N N . VAL A 1 696 ? 6.502 1.331 -36.957 1.00 88.00 696 VAL A N 1
ATOM 5646 C CA . VAL A 1 696 ? 6.456 1.417 -38.434 1.00 88.00 696 VAL A CA 1
ATOM 5647 C C . VAL A 1 696 ? 5.629 0.301 -39.085 1.00 88.00 696 VAL A C 1
ATOM 5649 O O . VAL A 1 696 ? 5.004 0.519 -40.121 1.00 88.00 696 VAL A O 1
ATOM 5652 N N . VAL A 1 697 ? 5.617 -0.915 -38.525 1.00 87.00 697 VAL A N 1
ATOM 5653 C CA . VAL A 1 697 ? 4.933 -2.054 -39.161 1.00 87.00 697 VAL A CA 1
ATOM 5654 C C . VAL A 1 697 ? 3.452 -2.014 -38.826 1.00 87.00 697 VAL A C 1
ATOM 5656 O O . VAL A 1 697 ? 3.028 -2.504 -37.788 1.00 87.00 697 VAL A O 1
ATOM 5659 N N . ASN A 1 698 ? 2.646 -1.450 -39.720 1.00 79.56 698 ASN A N 1
ATOM 5660 C CA . ASN A 1 698 ? 1.210 -1.293 -39.480 1.00 79.56 698 ASN A CA 1
ATOM 5661 C C . ASN A 1 698 ? 0.460 -2.635 -39.440 1.00 79.56 698 ASN A C 1
ATOM 5663 O O . ASN A 1 698 ? -0.446 -2.800 -38.619 1.00 79.56 698 ASN A O 1
ATOM 5667 N N . ASN A 1 699 ? 0.856 -3.609 -40.274 1.00 82.81 699 ASN A N 1
ATOM 5668 C CA . ASN A 1 699 ? 0.225 -4.930 -40.300 1.00 82.81 699 ASN A CA 1
ATOM 5669 C C . ASN A 1 699 ? 0.518 -5.689 -39.003 1.00 82.81 699 ASN A C 1
ATOM 5671 O O . ASN A 1 699 ? 1.667 -6.002 -38.684 1.00 82.81 699 ASN A O 1
ATOM 5675 N N . ARG A 1 700 ? -0.562 -6.005 -38.288 1.00 68.00 700 ARG A N 1
ATOM 5676 C CA . ARG A 1 700 ? -0.533 -6.701 -37.010 1.00 68.00 700 ARG A CA 1
ATOM 5677 C C . ARG A 1 700 ? 0.189 -8.033 -37.125 1.00 68.00 700 ARG A C 1
ATOM 5679 O O . ARG A 1 700 ? 1.257 -8.070 -36.541 1.00 68.00 700 ARG A O 1
ATOM 5686 N N . CYS A 1 701 ? -0.317 -8.994 -37.919 1.00 72.19 701 CYS A N 1
ATOM 5687 C CA . CYS A 1 701 ? 0.247 -10.343 -38.150 1.00 72.19 701 CYS A CA 1
ATOM 5688 C C . CYS A 1 701 ? 1.759 -10.315 -38.441 1.00 72.19 701 CYS A C 1
ATOM 5690 O O . CYS A 1 701 ? 2.538 -11.140 -37.956 1.00 72.19 701 CYS A O 1
ATOM 5692 N N . HIS A 1 702 ? 2.199 -9.335 -39.231 1.00 82.31 702 HIS A N 1
ATOM 5693 C CA . HIS A 1 702 ? 3.614 -9.160 -39.537 1.00 82.31 702 HIS A CA 1
ATOM 5694 C C . HIS A 1 702 ? 4.408 -8.705 -38.307 1.00 82.31 702 HIS A C 1
ATOM 5696 O O . HIS A 1 702 ? 5.523 -9.176 -38.097 1.00 82.31 702 HIS A O 1
ATOM 5702 N N . ARG A 1 703 ? 3.845 -7.850 -37.450 1.00 83.44 703 ARG A N 1
ATOM 5703 C CA . ARG A 1 703 ? 4.481 -7.373 -36.217 1.00 83.44 703 ARG A CA 1
ATOM 5704 C C . ARG A 1 703 ? 4.640 -8.464 -35.138 1.00 83.44 703 ARG A C 1
ATOM 5706 O O . ARG A 1 703 ? 5.715 -8.472 -34.538 1.00 83.44 703 ARG A O 1
ATOM 5713 N N . ARG A 1 704 ? 3.734 -9.446 -34.922 1.00 78.81 704 ARG A N 1
ATOM 5714 C CA . ARG A 1 704 ? 4.047 -10.639 -34.060 1.00 78.81 704 ARG A CA 1
ATOM 5715 C C . ARG A 1 704 ? 5.035 -11.513 -34.720 1.00 78.81 704 ARG A C 1
ATOM 5717 O O . ARG A 1 704 ? 5.897 -12.009 -34.016 1.00 78.81 704 ARG A O 1
ATOM 5724 N N . ILE A 1 705 ? 4.885 -11.782 -36.012 1.00 80.31 705 ILE A N 1
ATOM 5725 C CA . ILE A 1 705 ? 5.825 -12.676 -36.674 1.00 80.31 705 ILE A CA 1
ATOM 5726 C C . ILE A 1 705 ? 7.229 -12.091 -36.513 1.00 80.31 705 ILE A C 1
ATOM 5728 O O . ILE A 1 705 ? 8.112 -12.806 -36.053 1.00 80.31 705 ILE A O 1
ATOM 5732 N N . LEU A 1 706 ? 7.405 -10.782 -36.722 1.00 82.38 706 LEU A N 1
ATOM 5733 C CA . LEU A 1 706 ? 8.653 -10.068 -36.461 1.00 82.38 706 LEU A CA 1
ATOM 5734 C C . LEU A 1 706 ? 9.046 -10.067 -34.980 1.00 82.38 706 LEU A C 1
ATOM 5736 O O . LEU A 1 706 ? 10.204 -10.330 -34.683 1.00 82.38 706 LEU A O 1
ATOM 5740 N N . SER A 1 707 ? 8.133 -9.821 -34.040 1.00 81.69 707 SER A N 1
ATOM 5741 C CA . SER A 1 707 ? 8.443 -9.823 -32.602 1.00 81.69 707 SER A CA 1
ATOM 5742 C C . SER A 1 707 ? 8.854 -11.214 -32.096 1.00 81.69 707 SER A C 1
ATOM 5744 O O . SER A 1 707 ? 9.883 -11.362 -31.440 1.00 81.69 707 SER A O 1
ATOM 5746 N N . LEU A 1 708 ? 8.113 -12.264 -32.465 1.00 78.12 708 LEU A N 1
ATOM 5747 C CA . LEU A 1 708 ? 8.421 -13.663 -32.161 1.00 78.12 708 LEU A CA 1
ATOM 5748 C C . LEU A 1 708 ? 9.698 -14.119 -32.855 1.00 78.12 708 LEU A C 1
ATOM 5750 O O . LEU A 1 708 ? 10.470 -14.863 -32.256 1.00 78.12 708 LEU A O 1
ATOM 5754 N N . PHE A 1 709 ? 9.927 -13.689 -34.094 1.00 79.50 709 PHE A N 1
ATOM 5755 C CA . PHE A 1 709 ? 11.164 -13.955 -34.815 1.00 79.50 709 PHE A CA 1
ATOM 5756 C C . PHE A 1 709 ? 12.349 -13.298 -34.103 1.00 79.50 709 PHE A C 1
ATOM 5758 O O . PHE A 1 709 ? 13.306 -13.980 -33.743 1.00 79.50 709 PHE A O 1
ATOM 5765 N N . ARG A 1 710 ? 12.247 -12.001 -33.788 1.00 81.00 710 ARG A N 1
ATOM 5766 C CA . ARG A 1 710 ? 13.276 -11.246 -33.064 1.00 81.00 710 ARG A CA 1
ATOM 5767 C C . ARG A 1 710 ? 13.563 -11.840 -31.687 1.00 81.00 710 ARG A C 1
ATOM 5769 O O . ARG A 1 710 ? 14.722 -11.951 -31.306 1.00 81.00 710 ARG A O 1
ATOM 5776 N N . ALA A 1 711 ? 12.528 -12.264 -30.964 1.00 77.44 711 ALA A N 1
ATOM 5777 C CA . ALA A 1 711 ? 12.636 -12.883 -29.645 1.00 77.44 711 ALA A CA 1
ATOM 5778 C C . ALA A 1 711 ? 12.958 -14.393 -29.681 1.00 77.44 711 ALA A C 1
ATOM 5780 O O . ALA A 1 711 ? 12.936 -15.034 -28.627 1.00 77.44 711 ALA A O 1
ATOM 5781 N N . GLY A 1 712 ? 13.210 -14.987 -30.858 1.00 72.88 712 GLY A N 1
ATOM 5782 C CA . GLY A 1 712 ? 13.561 -16.409 -31.005 1.00 72.88 712 GLY A CA 1
ATOM 5783 C C . GLY A 1 712 ? 12.473 -17.380 -30.527 1.00 72.88 712 GLY A C 1
ATOM 5784 O O . GLY A 1 712 ? 12.766 -18.470 -30.045 1.00 72.88 712 GLY A O 1
ATOM 5785 N N . SER A 1 713 ? 11.208 -16.960 -30.579 1.00 73.38 713 SER A N 1
ATOM 5786 C CA . SER A 1 713 ? 10.042 -17.699 -30.071 1.00 73.38 713 SER A CA 1
ATOM 5787 C C . SER A 1 713 ? 9.178 -18.310 -31.183 1.00 73.38 713 SER A C 1
ATOM 5789 O O . SER A 1 713 ? 8.190 -18.989 -30.897 1.00 73.38 713 SER A O 1
ATOM 5791 N N . LEU A 1 714 ? 9.534 -18.081 -32.449 1.00 73.44 714 LEU A N 1
ATOM 5792 C CA . LEU A 1 714 ? 8.845 -18.637 -33.612 1.00 73.44 714 LEU A CA 1
ATOM 5793 C C . LEU A 1 714 ? 9.233 -20.117 -33.821 1.00 73.44 714 LEU A C 1
ATOM 5795 O O . LEU A 1 714 ? 10.405 -20.473 -33.731 1.00 73.44 714 LEU A O 1
ATOM 5799 N N . GLN A 1 715 ? 8.268 -20.994 -34.122 1.00 67.44 715 GLN A N 1
ATOM 5800 C CA . GLN A 1 715 ? 8.492 -22.444 -34.285 1.00 67.44 715 GLN A CA 1
ATOM 5801 C C . GLN A 1 715 ? 9.072 -22.822 -35.663 1.00 67.44 715 GLN A C 1
ATOM 5803 O O . GLN A 1 715 ? 8.572 -23.718 -36.339 1.00 67.44 715 GLN A O 1
ATOM 5808 N N . LEU A 1 716 ? 10.118 -22.135 -36.118 1.00 66.75 716 LEU A N 1
ATOM 5809 C CA . LEU A 1 716 ? 10.798 -22.500 -37.364 1.00 66.75 716 LEU A CA 1
ATOM 5810 C C . LEU A 1 716 ? 11.683 -23.734 -37.141 1.00 66.75 716 LEU A C 1
ATOM 5812 O O . LEU A 1 716 ? 12.294 -23.856 -36.085 1.00 66.75 716 LEU A O 1
ATOM 5816 N N . LYS A 1 717 ? 11.838 -24.622 -38.135 1.00 61.88 717 LYS A N 1
ATOM 5817 C CA . LYS A 1 717 ? 12.712 -25.813 -38.006 1.00 61.88 717 LYS A CA 1
ATOM 5818 C C . LYS A 1 717 ? 14.160 -25.458 -37.622 1.00 61.88 717 LYS A C 1
ATOM 5820 O O . LYS A 1 717 ? 14.775 -26.160 -36.823 1.00 61.88 717 LYS A O 1
ATOM 5825 N N . VAL A 1 718 ? 14.665 -24.324 -38.119 1.00 58.81 718 VAL A N 1
ATOM 5826 C CA . VAL A 1 718 ? 15.978 -23.748 -37.759 1.00 58.81 718 VAL A CA 1
ATOM 5827 C C . VAL A 1 718 ? 16.046 -23.243 -36.307 1.00 58.81 718 VAL A C 1
ATOM 5829 O O . VAL A 1 718 ? 17.130 -23.130 -35.737 1.00 58.81 718 VAL A O 1
ATOM 5832 N N . GLU A 1 719 ? 14.895 -22.947 -35.696 1.00 54.97 719 GLU A N 1
ATOM 5833 C CA . GLU A 1 719 ? 14.729 -22.560 -34.291 1.00 54.97 719 GLU A CA 1
ATOM 5834 C C . GLU A 1 719 ? 14.480 -23.785 -33.389 1.00 54.97 719 GLU A C 1
ATOM 5836 O O . GLU A 1 719 ? 15.029 -23.869 -32.294 1.00 54.97 719 GLU A O 1
ATOM 5841 N N . THR A 1 720 ? 13.718 -24.786 -33.847 1.00 52.31 720 THR A N 1
ATOM 5842 C CA . THR A 1 720 ? 13.394 -26.002 -33.075 1.00 52.31 720 THR A CA 1
ATOM 5843 C C . THR A 1 720 ? 14.533 -27.020 -33.051 1.00 52.31 720 THR A C 1
ATOM 5845 O O . THR A 1 720 ? 14.732 -27.675 -32.028 1.00 52.31 720 THR A O 1
ATOM 5848 N N . GLY A 1 721 ? 15.335 -27.114 -34.120 1.00 53.38 721 GLY A N 1
ATOM 5849 C CA . GLY A 1 721 ? 16.563 -27.924 -34.155 1.00 53.38 721 GLY A CA 1
ATOM 5850 C C . GLY A 1 721 ? 17.608 -27.498 -33.113 1.00 53.38 721 GLY A C 1
ATOM 5851 O O . GLY A 1 721 ? 18.488 -28.277 -32.773 1.00 53.38 721 GLY A O 1
ATOM 5852 N N . ARG A 1 722 ? 17.465 -26.296 -32.530 1.00 52.47 722 ARG A N 1
ATOM 5853 C CA . ARG A 1 722 ? 18.302 -25.751 -31.442 1.00 52.47 722 ARG A CA 1
ATOM 5854 C C . ARG A 1 722 ? 18.048 -26.408 -30.082 1.00 52.47 722 ARG A C 1
ATOM 5856 O O . ARG A 1 722 ? 18.835 -26.203 -29.162 1.00 52.47 722 ARG A O 1
ATOM 5863 N N . TYR A 1 723 ? 16.939 -27.138 -29.940 1.00 48.19 723 TYR A N 1
ATOM 5864 C CA . TYR A 1 723 ? 16.507 -27.775 -28.689 1.00 48.19 723 TYR A CA 1
ATOM 5865 C C . TYR A 1 723 ? 16.500 -29.305 -28.753 1.00 48.19 723 TYR A C 1
ATOM 5867 O O . TYR A 1 723 ? 16.289 -29.953 -27.728 1.00 48.19 723 TYR A O 1
ATOM 5875 N N . ALA A 1 724 ? 16.728 -29.889 -29.931 1.00 44.75 724 ALA A N 1
ATOM 5876 C CA . ALA A 1 724 ? 16.895 -31.325 -30.072 1.00 44.75 724 ALA A CA 1
ATOM 5877 C C . ALA A 1 724 ? 18.331 -31.690 -29.671 1.00 44.75 724 ALA A C 1
ATOM 5879 O O . ALA A 1 724 ? 19.284 -31.290 -30.336 1.00 44.75 724 ALA A O 1
ATOM 5880 N N . ARG A 1 725 ? 18.502 -32.450 -28.582 1.00 42.66 725 ARG A N 1
ATOM 5881 C CA . ARG A 1 725 ? 19.728 -33.241 -28.426 1.00 42.66 725 ARG A CA 1
ATOM 5882 C C . ARG A 1 725 ? 19.682 -34.296 -29.534 1.00 42.66 725 ARG A C 1
ATOM 5884 O O . ARG A 1 725 ? 18.682 -35.016 -29.572 1.00 42.66 725 ARG A O 1
ATOM 5891 N N . PRO A 1 726 ? 20.671 -34.390 -30.436 1.00 39.97 726 PRO A N 1
ATOM 5892 C CA . PRO A 1 726 ? 20.720 -35.532 -31.329 1.00 39.97 726 PRO A CA 1
ATOM 5893 C C . PRO A 1 726 ? 20.838 -36.775 -30.442 1.00 39.97 726 PRO A C 1
ATOM 5895 O O . PRO A 1 726 ? 21.764 -36.881 -29.638 1.00 39.97 726 PRO A O 1
ATOM 5898 N N . ALA A 1 727 ? 19.864 -37.681 -30.534 1.00 40.00 727 ALA A N 1
ATOM 5899 C CA . ALA A 1 727 ? 20.150 -39.070 -30.215 1.00 40.00 727 ALA A CA 1
ATOM 5900 C C . ALA A 1 727 ? 21.263 -39.510 -31.180 1.00 40.00 727 ALA A C 1
ATOM 5902 O O . ALA A 1 727 ? 21.319 -39.008 -32.304 1.00 40.00 727 ALA A O 1
ATOM 5903 N N . GLU A 1 728 ? 22.175 -40.351 -30.706 1.00 34.81 728 GLU A N 1
ATOM 5904 C CA . GLU A 1 728 ? 23.329 -40.895 -31.433 1.00 34.81 728 GLU A CA 1
ATOM 5905 C C . GLU A 1 728 ? 23.091 -41.166 -32.935 1.00 34.81 728 GLU A C 1
ATOM 5907 O O . GLU A 1 728 ? 21.958 -41.425 -33.347 1.00 34.81 728 GLU A O 1
ATOM 5912 N N . PRO A 1 729 ? 24.149 -41.113 -33.771 1.00 36.34 729 PRO A N 1
ATOM 5913 C CA . PRO A 1 729 ? 24.037 -41.065 -35.226 1.00 36.34 729 PRO A CA 1
ATOM 5914 C C . PRO A 1 729 ? 23.483 -42.374 -35.808 1.00 36.34 729 PRO A C 1
ATOM 5916 O O . PRO A 1 729 ? 24.217 -43.254 -36.247 1.00 36.34 729 PRO A O 1
ATOM 5919 N N . GLY A 1 730 ? 22.159 -42.487 -35.858 1.00 32.25 730 GLY A N 1
ATOM 5920 C CA . GLY A 1 730 ? 21.462 -43.439 -36.706 1.00 32.25 730 GLY A CA 1
ATOM 5921 C C . GLY A 1 730 ? 21.547 -42.968 -38.153 1.00 32.25 730 GLY A C 1
ATOM 5922 O O . GLY A 1 730 ? 21.015 -41.916 -38.499 1.00 32.25 730 GLY A O 1
ATOM 5923 N N . PHE A 1 731 ? 22.254 -43.741 -38.976 1.00 32.66 731 PHE A N 1
ATOM 5924 C CA . PHE A 1 731 ? 22.382 -43.597 -40.425 1.00 32.66 731 PHE A CA 1
ATOM 5925 C C . PHE A 1 731 ? 21.096 -43.081 -41.097 1.00 32.66 731 PHE A C 1
ATOM 5927 O O . PHE A 1 731 ? 20.083 -43.779 -41.169 1.00 32.66 731 PHE A O 1
ATOM 5934 N N . TRP A 1 732 ? 21.162 -41.872 -41.656 1.00 31.23 732 TRP A N 1
ATOM 5935 C CA . TRP A 1 732 ? 20.125 -41.327 -42.525 1.00 31.23 732 TRP A CA 1
ATOM 5936 C C . TRP A 1 732 ? 20.181 -42.035 -43.884 1.00 31.23 732 TRP A C 1
ATOM 5938 O O . TRP A 1 732 ? 20.993 -41.688 -44.741 1.00 31.23 732 TRP A O 1
ATOM 5948 N N . LYS A 1 733 ? 19.308 -43.026 -44.102 1.00 28.52 733 LYS A N 1
ATOM 5949 C CA . LYS A 1 733 ? 18.965 -43.475 -45.458 1.00 28.52 733 LYS A CA 1
ATOM 5950 C C . LYS A 1 733 ? 18.058 -42.424 -46.091 1.00 28.52 733 LYS A C 1
ATOM 5952 O O . LYS A 1 733 ? 16.878 -42.326 -45.765 1.00 28.52 733 LYS A O 1
ATOM 5957 N N . TRP A 1 734 ? 18.626 -41.645 -47.003 1.00 30.81 734 TRP A N 1
ATOM 5958 C CA . TRP A 1 734 ? 17.860 -40.885 -47.980 1.00 30.81 734 TRP A CA 1
ATOM 5959 C C . TRP A 1 734 ? 17.124 -41.868 -48.894 1.00 30.81 734 TRP A C 1
ATOM 5961 O O . TRP A 1 734 ? 17.751 -42.725 -49.512 1.00 30.81 734 TRP A O 1
ATOM 5971 N N . SER A 1 735 ? 15.804 -41.742 -48.989 1.00 26.72 735 SER A N 1
ATOM 5972 C CA . SER A 1 735 ? 15.060 -42.228 -50.150 1.00 26.72 735 SER A CA 1
ATOM 5973 C C . SER A 1 735 ? 14.398 -41.014 -50.783 1.00 26.72 735 SER A C 1
ATOM 5975 O O . SER A 1 735 ? 13.563 -40.352 -50.174 1.00 26.72 735 SER A O 1
ATOM 5977 N N . PHE A 1 736 ? 14.896 -40.673 -51.968 1.00 29.22 736 PHE A N 1
ATOM 5978 C CA . PHE A 1 736 ? 14.233 -39.792 -52.914 1.00 29.22 736 PHE A CA 1
ATOM 5979 C C . PHE A 1 736 ? 12.976 -40.497 -53.423 1.00 29.22 736 PHE A C 1
ATOM 5981 O O . PHE A 1 736 ? 13.080 -41.642 -53.866 1.00 29.22 736 PHE A O 1
ATOM 5988 N N . LEU A 1 737 ? 11.836 -39.809 -53.358 1.00 31.17 737 LEU A N 1
ATOM 5989 C CA . LEU A 1 737 ? 10.880 -39.596 -54.452 1.00 31.17 737 LEU A CA 1
ATOM 5990 C C . LEU A 1 737 ? 9.845 -38.555 -54.017 1.00 31.17 737 LEU A C 1
ATOM 5992 O O . LEU A 1 737 ? 9.310 -38.693 -52.893 1.00 31.17 737 LEU A O 1
#

Nearest PDB structures (foldseek):
  5trc-assembly1_A  TM=5.732E-01  e=2.673E-01  Saccharomyces cerevisiae S288C
  5cs4-assembly3_B  TM=5.500E-01  e=4.355E-01  Saccharomyces cerevisiae S288C
  5cs4-assembly3_A  TM=5.080E-01  e=4.147E-01  Saccharomyces cerevisiae S288C
  5trc-assembly2_B  TM=4.393E-01  e=4.355E-01  Saccharomyces cerevisiae S288C
  5csl-assembly1_A  TM=4.413E-01  e=3.384E+00  Saccharomyces cerevisiae S288C

InterPro domains:
  IPR036691 Endonuclease/exonuclease/phosphatase superfamily [G3DSA:3.60.10.10] (1-207)
  IPR036691 Endonuclease/exonuclease/phosphatase superfamily [SSF56219] (3-204)

Radius of gyration: 35.85 Å; Cα contacts (8 Å, |Δi|>4): 846; chains: 1; bounding box: 74×92×99 Å

Mean predicted aligned error: 20.91 Å

Foldseek 3Di:
DPPPPDADDDDDDVVLVVFWDKDWPDPPDRFWTWIWGQGPQAQALIEIEIEGAQDAPPDPPDGDLLVVLVVVLVVCVVCVVRYFYKYKYQQNFAQALDDLEDPLLADADDFDGDRNDGDPNNVVNSLSSLLNQKDWLARRAPEAHDFQFADPVGTGNRITMMGHSVQSVQWRYWYWDDLVVCCVVPVDDDPPDGGRGTDIDIDGNSPDDPDDADDDDDDDDDDDDWAFDPVPADPCQPVPDPVLVVLLVVLVCCCPPVVDLQVNVVSVVVVNVVSCVVGTDTDDDPPDPPPPPDPDPDPPPLDDPVLVVLVVVLVVLVVVLVPDDPDPVVNVVSVVSNVVSVVVSVVVVVVSNVVVVVVLVVVLVVCVVVPVPPVSVVSVVVVDDPPPPDPDDDLKAQDPSHIDNPNCVSVVCLVVVVCCVVCVDPPVPPPVVVVVCVVVVVDDDPPDDCCLLLPFDDLVLLQVLLVPDDPPDDPPSVVCNPPSNSVSLSVQLRSCSVVVDHHVVQVDWDQDFAAPDPPDDSRHSVRGDTDGDPSNSSSVVSNVVSVLVRCVVVVPDFLPPLPPHPLSDPLQDPLLVQQQALDDDPCLVVLLVLLSVLLSLCPNDPVDPSVVCLVVQCVPCPHSNVVNVVVCVLLVQDDDPNDRRSSVCSNVSSVVSRFVVSQCLLPDLVPDDNNDQQPQLVVPGRTRDHDPCVVPVPDRVVSSVVSCVSRLSDPDPVSVVVVDDDDPDDDDDDDDD

Secondary structure (DSSP, 8-state):
-------------TTHHHHEEEEEEEEEETTEEEEEEEESS-GGG-EEEEEEE-PPTT-SS---HHHHHHHHHHHHHHHTTSSEEEEEEE----BTT--SS-TTT---PPPPP----B-TTHHHHHHHHHHHTEEE-TTTSSS----SEEETTEEE--EEEEEEGGGGGGEEEEEE--HHHHHHHH----SS---SBPPEEEEE-TTS--------PPPPP----PPB-GGG--TTTTSS-HHHHHHHHHHHHIIIII--HHHHHHHHHHHHHHHHHHHSPBPPP--S-----SS-S---TT--HHHHHHHHHHHHHHHHHHH--S-HHHHHHHHHHHHHHHHHHHHHHHHHHHHHHHHHHHHHHHHHHTT-HHHHHHHHHHHSSTT---------EEETTEEE-SHHHHHHHHHHHHHHHHS----S-S-HHHHHHHHTT-----S---HHHHSPP-HHHHHHHHHHSPTTSSTT-GGGGSHHHHHHHHHHHHHHHHHS---HHHHS-EEEEEESSTTS-TT-GGGEEEE--HHHHHHHHHHHHHHHHHHHHTT-S-SS--TT-TT--TTS-HHHHHHHHTPPPTTHHHHHHHHHHHHHHHHS-TTSHHHHHHHHHTT-TTSHHHHHHHHHHHTTS-SSSSPPP-HHHHHHHHHHHHHHHHHHHHH--TTSTT-STTTTGGGT--S-S--HHHHH---HHHHHHHHHHHTT-S--HHHHTTT-PPPS---------

Solvent-accessible surface area (backbone atoms only — not comparable to full-atom values): 43493 Å² total; per-residue (Å²): 132,83,77,82,85,81,68,60,86,86,87,77,61,70,76,56,54,75,54,27,42,82,45,76,76,39,71,89,45,74,35,39,40,29,36,33,37,39,31,74,62,20,44,53,64,10,36,29,42,33,38,37,48,40,81,48,90,89,45,91,67,88,75,58,66,69,59,51,50,51,54,48,51,54,49,46,76,72,46,57,84,69,26,53,52,40,38,33,40,44,49,55,29,22,50,24,86,67,69,40,62,51,86,76,67,55,94,72,79,78,55,62,77,83,45,75,52,71,43,94,46,21,65,57,50,34,49,51,23,50,66,69,50,23,34,67,40,65,29,51,35,92,32,48,67,62,60,28,28,53,48,98,89,47,71,40,44,27,55,48,41,33,30,39,62,92,50,52,88,36,46,68,29,26,30,43,41,47,52,71,56,51,31,71,77,69,65,64,81,70,99,79,66,81,66,41,60,26,60,74,50,67,45,68,53,89,80,68,90,70,93,63,78,80,70,50,84,43,87,80,84,90,74,98,68,89,47,65,42,74,92,58,65,61,93,63,70,86,73,81,51,77,65,53,57,55,46,51,53,48,31,48,45,28,49,72,72,69,61,37,50,50,62,32,49,50,54,53,52,51,53,52,54,51,52,44,67,78,66,39,53,68,56,85,73,82,92,61,84,82,62,85,76,81,78,88,84,70,78,63,90,54,69,48,70,67,56,51,54,36,48,53,52,30,54,50,31,46,51,56,27,73,68,49,81,90,46,73,70,60,30,51,51,35,45,51,55,23,52,53,43,40,52,52,38,54,52,50,54,50,50,38,46,49,54,41,54,50,49,53,50,52,49,52,54,50,38,58,73,66,70,44,66,66,62,46,52,56,52,55,59,72,74,55,81,82,86,68,88,69,94,70,83,67,39,25,30,68,48,98,61,30,37,35,30,51,66,65,60,23,52,48,46,46,48,48,54,55,42,44,74,77,53,57,73,75,80,79,67,70,53,59,66,57,53,50,36,44,75,66,69,70,54,81,68,76,97,62,90,51,63,80,66,70,52,82,77,50,66,63,58,49,53,54,39,60,68,71,54,74,81,95,74,61,88,78,55,77,60,54,73,37,70,68,45,44,53,52,48,36,54,54,50,38,49,25,66,77,69,76,47,75,39,67,71,63,76,48,70,48,78,48,91,42,68,75,56,101,81,53,59,78,35,41,66,80,35,27,41,76,40,70,47,69,71,51,50,40,52,49,51,53,50,50,55,38,49,55,51,50,39,59,79,65,67,69,70,67,46,86,60,52,75,97,38,90,91,50,56,97,76,61,49,66,66,53,55,35,30,46,59,43,61,77,72,89,60,57,66,59,51,52,54,53,49,41,54,51,47,49,42,65,72,36,57,77,86,39,65,64,23,47,48,45,65,52,30,47,76,34,84,87,34,68,50,23,47,50,52,52,48,36,44,72,38,67,50,37,90,53,92,84,52,72,67,58,56,90,51,48,63,61,31,48,54,51,47,51,52,52,50,51,44,50,61,59,72,47,31,87,94,34,96,80,57,31,76,40,61,71,33,52,78,83,47,85,66,76,35,63,40,66,60,79,78,65,48,78,56,52,72,58,40,24,52,50,48,30,50,47,48,62,60,45,89,41,70,86,54,51,61,77,73,57,75,79,71,76,92,71,80,83,79,85,76,90,129

Organism: Mytilus coruscus (NCBI:txid42192)

pLDDT: mean 73.52, std 16.38, range [22.05, 95.19]

Sequence (737 aa):
MKRGSGGVGVLIKDEVLDNFSVSILDSSVEDILWIKLSHKYDDSNNICFCVCYLPPEGSSRLNDGEKFYNDLLQQVYCYQNEGFVYIGGDINSRCGSAQDYIQGVDDINDKEIIDVINNKYDDLLIEFLTSCNFCMLNGRTDGNNDFTCVSKRGRSVVDYVFTPHEQVDMCTSCDVYLMSDLIVDTGLNFEKSIPDHGPIVWTVNVKKDIACDTSKIGQAPNTDRPRYNLKRFPLNFLDNNTHIQDTIDKIEHELVTNKDINSAYTEFVTSIEKEMKDTVPVLKTPTGPCSNKRKKSLRKPYWSEELTSLWNKVCIKEKQWLKCKNCTNLRRKLKQEFCNIRNQFDKLNRNTKRNFQQKEQDNLIKLFQSHNTQDFWKYIGNIGIANERLQNIPFKVKTDDGFSSDVDAVLDKWKTDYEKLFNSGDNGNFDNNHLGWVKGNNHVFPTRNCDTLNCPVTRQDVIDAVNRTKLNKAVGFESLRNSICIDLLFKLISFCFQNGKVPDLWLNGIINPIPKNDSGCKFDPLSYRGVLSIPCKIFADILNKRLNKWLNENEILCDEQNGFRKGLSKRSSNLAARGDMGFLSGDALLKVEVFKLWNRLKCANTSNICKKVHTWAIRRKSSWDYRVLQLARKYSLIQNVEDEINMSNVWDSIQTFEKESWHHEVWNDKNNVNGNKLRFYRLFKTCIGTQPYVKVVNNRCHRRILSLFRAGSLQLKVETGRYARPAEPGFWKWSFL